Protein AF-0000000075414511 (afdb_homodimer)

Solvent-accessible surface area (backbone atoms only — not comparable to full-atom values): 31844 Å² total; per-residue (Å²): 117,66,58,62,37,38,50,49,45,24,53,30,36,40,48,49,67,70,67,46,70,86,49,42,26,38,37,35,24,16,47,98,86,51,70,45,77,40,72,38,43,58,72,59,39,41,50,62,25,58,49,46,31,55,44,69,70,39,86,74,52,38,75,53,97,87,21,36,46,45,79,40,62,84,44,48,48,74,49,44,51,46,50,53,48,20,65,52,31,28,48,85,70,62,78,90,45,52,53,67,49,41,53,51,41,45,52,49,36,58,73,37,55,38,65,80,55,43,58,56,48,39,48,43,43,60,68,75,27,35,70,52,44,41,75,44,37,78,77,45,46,65,67,48,66,69,37,78,86,40,49,69,50,47,50,52,50,40,52,43,35,26,63,38,35,61,78,50,28,88,39,57,81,61,53,54,45,62,54,42,33,53,34,36,73,69,67,52,60,52,74,33,64,56,27,44,52,45,51,51,53,30,39,52,66,73,36,79,87,56,64,93,53,71,87,71,57,48,73,66,52,49,52,50,48,49,60,58,40,47,59,38,44,69,52,72,80,56,63,69,75,79,57,50,77,65,58,51,48,50,66,62,72,48,78,75,71,60,64,61,54,58,54,54,62,60,52,60,70,47,70,75,65,80,80,79,90,73,84,80,80,80,127,116,67,60,61,37,39,50,49,44,23,53,29,35,39,48,49,67,71,67,46,69,85,47,43,28,38,37,37,23,16,47,98,86,51,70,44,79,40,72,37,43,58,72,58,40,41,50,61,25,57,51,46,32,54,44,67,70,38,88,76,52,40,72,53,97,87,20,36,46,45,79,40,61,83,46,47,48,72,50,46,51,46,50,52,48,20,66,52,31,28,49,85,70,62,78,92,45,54,55,68,49,42,52,51,40,45,52,51,36,56,74,36,56,38,64,79,55,44,58,56,48,40,49,43,43,61,69,76,26,36,69,51,45,41,74,44,37,78,79,46,46,65,67,49,66,71,36,79,87,39,47,70,49,47,50,51,51,40,52,42,34,27,63,38,36,61,78,52,29,88,39,59,82,61,53,52,46,62,53,40,32,53,36,36,74,68,66,52,58,55,74,33,67,56,27,43,51,46,50,52,52,29,38,52,65,72,37,79,85,54,65,93,54,71,87,71,56,50,74,66,52,48,51,50,47,48,60,59,39,47,60,38,45,68,52,72,81,56,63,70,72,79,59,51,77,65,57,51,47,53,68,61,70,51,80,78,70,61,64,61,54,59,56,56,63,62,54,59,70,48,72,75,64,80,78,74,88,70,85,81,68,95,118

InterPro domains:
  IPR000210 BTB/POZ domain [PF00651] (13-128)
  IPR000210 BTB/POZ domain [PS50097] (23-96)
  IPR000210 BTB/POZ domain [SM00225] (23-129)
  IPR011333 SKP1/BTB/POZ domain superfamily [G3DSA:3.30.710.10] (3-128)
  IPR011333 SKP1/BTB/POZ domain superfamily [SSF54695] (7-126)
  IPR051481 BTB/POZ domain-containing protein and Galectin-3-binding [PTHR24410] (7-124)

Structure (mmCIF, N/CA/C/O backbone):
data_AF-0000000075414511-model_v1
#
loop_
_entity.id
_entity.type
_entity.pdbx_description
1 polymer 'BTB/POZ protein'
#
loop_
_atom_site.group_PDB
_atom_site.id
_atom_site.type_symbol
_atom_site.label_atom_id
_atom_site.label_alt_id
_atom_site.label_comp_id
_atom_site.label_asym_id
_atom_site.label_entity_id
_atom_site.label_seq_id
_atom_site.pdbx_PDB_ins_code
_atom_site.Cartn_x
_atom_site.Cartn_y
_atom_site.Cartn_z
_atom_site.occupancy
_atom_site.B_iso_or_equiv
_atom_site.auth_seq_id
_atom_site.auth_comp_id
_atom_site.auth_asym_id
_atom_site.auth_atom_id
_atom_site.pdbx_PDB_model_num
ATOM 1 N N . MET A 1 1 ? -10.102 6.062 3.896 1 56.12 1 MET A N 1
ATOM 2 C CA . MET A 1 1 ? -9.055 7.074 4.008 1 56.12 1 MET A CA 1
ATOM 3 C C . MET A 1 1 ? -7.672 6.43 4.004 1 56.12 1 MET A C 1
ATOM 5 O O . MET A 1 1 ? -6.75 6.93 3.354 1 56.12 1 MET A O 1
ATOM 9 N N . SER A 1 2 ? -7.672 5.238 4.477 1 74 2 SER A N 1
ATOM 10 C CA . SER A 1 2 ? -6.438 4.473 4.609 1 74 2 SER A CA 1
ATOM 11 C C . SER A 1 2 ? -5.957 3.959 3.258 1 74 2 SER A C 1
ATOM 13 O O . SER A 1 2 ? -4.75 3.867 3.016 1 74 2 SER A O 1
ATOM 15 N N . TYR A 1 3 ? -6.875 4.184 2.244 1 84.56 3 TYR A N 1
ATOM 16 C CA . TYR A 1 3 ? -6.512 3.605 0.956 1 84.56 3 TYR A CA 1
ATOM 17 C C . TYR A 1 3 ? -5.656 4.57 0.143 1 84.56 3 TYR A C 1
ATOM 19 O O . TYR A 1 3 ? -4.695 4.16 -0.509 1 84.56 3 TYR A O 1
ATOM 27 N N . HIS A 1 4 ? -5.938 5.82 0.315 1 90.44 4 HIS A N 1
ATOM 28 C CA . HIS A 1 4 ? -5.188 6.82 -0.435 1 90.44 4 HIS A CA 1
ATOM 29 C C . HIS A 1 4 ? -3.736 6.883 0.026 1 90.44 4 HIS A C 1
ATOM 31 O O . HIS A 1 4 ? -2.828 7.062 -0.789 1 90.44 4 HIS A O 1
ATOM 37 N N . LEU A 1 5 ? -3.566 6.691 1.241 1 93.69 5 LEU A N 1
ATOM 38 C CA . LEU A 1 5 ? -2.211 6.723 1.781 1 93.69 5 LEU A CA 1
ATOM 39 C C . LEU A 1 5 ? -1.422 5.492 1.343 1 93.69 5 LEU A C 1
ATOM 41 O O . LEU A 1 5 ? -0.219 5.578 1.088 1 93.69 5 LEU A O 1
ATOM 45 N N . LEU A 1 6 ? -2.094 4.41 1.179 1 94.56 6 LEU A N 1
ATOM 46 C CA . LEU A 1 6 ? -1.44 3.197 0.7 1 94.56 6 LEU A CA 1
ATOM 47 C C . LEU A 1 6 ? -1.069 3.324 -0.774 1 94.56 6 LEU A C 1
ATOM 49 O O . LEU A 1 6 ? -0.022 2.834 -1.2 1 94.56 6 LEU A O 1
ATOM 53 N N . GLN A 1 7 ? -1.963 3.959 -1.483 1 94.88 7 GLN A N 1
ATOM 54 C CA . GLN A 1 7 ? -1.662 4.203 -2.889 1 94.88 7 GLN A CA 1
ATOM 55 C C . GLN A 1 7 ? -0.428 5.086 -3.041 1 94.88 7 GLN A C 1
ATOM 57 O O . GLN A 1 7 ? 0.392 4.871 -3.936 1 94.88 7 GLN A O 1
ATOM 62 N N . LYS A 1 8 ? -0.366 6.051 -2.172 1 95.75 8 LYS A N 1
ATOM 63 C CA . LYS A 1 8 ? 0.803 6.922 -2.191 1 95.75 8 LYS A CA 1
ATOM 64 C C . LYS A 1 8 ? 2.076 6.148 -1.866 1 95.75 8 LYS A C 1
ATOM 66 O O . LYS A 1 8 ? 3.127 6.387 -2.465 1 95.75 8 LYS A O 1
ATOM 71 N N . LEU A 1 9 ? 1.97 5.273 -0.941 1 96.81 9 LEU A N 1
ATOM 72 C CA . LEU A 1 9 ? 3.102 4.414 -0.605 1 96.81 9 LEU A CA 1
ATOM 73 C C . LEU A 1 9 ? 3.566 3.627 -1.825 1 96.81 9 LEU A C 1
ATOM 75 O O . LEU A 1 9 ? 4.758 3.607 -2.139 1 96.81 9 LEU A O 1
ATOM 79 N N . SER A 1 10 ? 2.629 3.021 -2.49 1 97.06 10 SER A N 1
ATOM 80 C CA . SER A 1 10 ? 2.922 2.24 -3.688 1 97.06 10 SER A CA 1
ATOM 81 C C . SER A 1 10 ? 3.584 3.1 -4.762 1 97.06 10 SER A C 1
ATOM 83 O O . SER A 1 10 ? 4.574 2.688 -5.367 1 97.06 10 SER A O 1
ATOM 85 N N . ARG A 1 11 ? 3.096 4.246 -4.926 1 96.69 11 ARG A N 1
ATOM 86 C CA . ARG A 1 11 ? 3.621 5.148 -5.945 1 96.69 11 ARG A CA 1
ATOM 87 C C . ARG A 1 11 ? 5.051 5.57 -5.617 1 96.69 11 ARG A C 1
ATOM 89 O O . ARG A 1 11 ? 5.895 5.66 -6.508 1 96.69 11 ARG A O 1
ATOM 96 N N . ASP A 1 12 ? 5.25 5.828 -4.43 1 97.38 12 ASP A N 1
ATOM 97 C CA . ASP A 1 12 ? 6.59 6.242 -4.016 1 97.38 12 ASP A CA 1
ATOM 98 C C . ASP A 1 12 ? 7.598 5.109 -4.211 1 97.38 12 ASP A C 1
ATOM 100 O O . ASP A 1 12 ? 8.719 5.344 -4.656 1 97.38 12 ASP A O 1
ATOM 104 N N . LEU A 1 13 ? 7.203 3.953 -3.865 1 97.5 13 LEU A N 1
ATOM 105 C CA . LEU A 1 13 ? 8.094 2.812 -4.027 1 97.5 13 LEU A CA 1
ATOM 106 C C . LEU A 1 13 ? 8.32 2.502 -5.504 1 97.5 13 LEU A C 1
ATOM 108 O O . LEU A 1 13 ? 9.383 2.014 -5.887 1 97.5 13 LEU A O 1
ATOM 112 N N . ASN A 1 14 ? 7.305 2.791 -6.289 1 97.56 14 ASN A N 1
ATOM 113 C CA . ASN A 1 14 ? 7.469 2.639 -7.73 1 97.56 14 ASN A CA 1
ATOM 114 C C . ASN A 1 14 ? 8.602 3.518 -8.266 1 97.56 14 ASN A C 1
ATOM 116 O O . ASN A 1 14 ? 9.281 3.145 -9.219 1 97.56 14 ASN A O 1
ATOM 120 N N . LYS A 1 15 ? 8.789 4.613 -7.613 1 96.56 15 LYS A N 1
ATOM 121 C CA . LYS A 1 15 ? 9.883 5.488 -8.016 1 96.56 15 LYS A CA 1
ATOM 122 C C . LYS A 1 15 ? 11.234 4.816 -7.797 1 96.56 15 LYS A C 1
ATOM 124 O O . LYS A 1 15 ? 12.156 4.973 -8.609 1 96.56 15 LYS A O 1
ATOM 129 N N . ILE A 1 16 ? 11.289 4.09 -6.738 1 97.38 16 ILE A N 1
ATOM 130 C CA . ILE A 1 16 ? 12.516 3.346 -6.465 1 97.38 16 ILE A CA 1
ATOM 131 C C . ILE A 1 16 ? 12.75 2.314 -7.566 1 97.38 16 ILE A C 1
ATOM 133 O O . ILE A 1 16 ? 13.859 2.205 -8.094 1 97.38 16 ILE A O 1
ATOM 137 N N . PHE A 1 17 ? 11.711 1.67 -7.926 1 97.44 17 PHE A N 1
ATOM 138 C CA . PHE A 1 17 ? 11.773 0.636 -8.953 1 97.44 17 PHE A CA 1
ATOM 139 C C . PHE A 1 17 ? 12.203 1.225 -10.289 1 97.44 17 PHE A C 1
ATOM 141 O O . PHE A 1 17 ? 13.031 0.64 -10.992 1 97.44 17 PHE A O 1
ATOM 148 N N . GLU A 1 18 ? 11.75 2.359 -10.578 1 96.69 18 GLU A N 1
ATOM 149 C CA . GLU A 1 18 ? 11.984 2.971 -11.883 1 96.69 18 GLU A CA 1
ATOM 150 C C . GLU A 1 18 ? 13.383 3.586 -11.953 1 96.69 18 GLU A C 1
ATOM 152 O O . GLU A 1 18 ? 14.062 3.475 -12.977 1 96.69 18 GLU A O 1
ATOM 157 N N . THR A 1 19 ? 13.789 4.195 -10.906 1 94.75 19 THR A N 1
ATOM 158 C CA . THR A 1 19 ? 15.055 4.918 -10.93 1 94.75 19 THR A CA 1
ATOM 159 C C . THR A 1 19 ? 16.234 3.963 -10.734 1 94.75 19 THR A C 1
ATOM 161 O O . THR A 1 19 ? 17.312 4.18 -11.281 1 94.75 19 THR A O 1
ATOM 164 N N . LYS A 1 20 ? 16.047 2.906 -9.922 1 95.19 20 LYS A N 1
ATOM 165 C CA . LYS A 1 20 ? 17.047 1.886 -9.617 1 95.19 20 LYS A CA 1
ATOM 166 C C . LYS A 1 20 ? 18.25 2.494 -8.922 1 95.19 20 LYS A C 1
ATOM 168 O O . LYS A 1 20 ? 19.359 1.956 -9.008 1 95.19 20 LYS A O 1
ATOM 173 N N . ALA A 1 21 ? 17.984 3.668 -8.336 1 93.88 21 ALA A N 1
ATOM 174 C CA . ALA A 1 21 ? 19.094 4.312 -7.621 1 93.88 21 ALA A CA 1
ATOM 175 C C . ALA A 1 21 ? 19.438 3.543 -6.355 1 93.88 21 ALA A C 1
ATOM 177 O O . ALA A 1 21 ? 18.562 2.992 -5.688 1 93.88 21 ALA A O 1
ATOM 178 N N . TYR A 1 22 ? 20.734 3.426 -6.094 1 93.31 22 TYR A N 1
ATOM 179 C CA . TYR A 1 22 ? 21.266 2.855 -4.859 1 93.31 22 TYR A CA 1
ATOM 180 C C . TYR A 1 22 ? 20.953 1.365 -4.773 1 93.31 22 TYR A C 1
ATOM 182 O O . TYR A 1 22 ? 20.75 0.83 -3.682 1 93.31 22 TYR A O 1
ATOM 190 N N . TYR A 1 23 ? 20.828 0.729 -5.953 1 96.12 23 TYR A N 1
ATOM 191 C CA . TYR A 1 23 ? 20.641 -0.717 -5.941 1 96.12 23 TYR A CA 1
ATOM 192 C C . TYR A 1 23 ? 21.859 -1.43 -5.391 1 96.12 23 TYR A C 1
ATOM 194 O O . TYR A 1 23 ? 22.984 -0.931 -5.516 1 96.12 23 TYR A O 1
ATOM 202 N N . ASP A 1 24 ? 21.625 -2.59 -4.75 1 95.44 24 ASP A N 1
ATOM 203 C CA . ASP A 1 24 ? 22.719 -3.359 -4.188 1 95.44 24 ASP A CA 1
ATOM 204 C C . ASP A 1 24 ? 22.641 -4.828 -4.598 1 95.44 24 ASP A C 1
ATOM 206 O O . ASP A 1 24 ? 23.438 -5.652 -4.148 1 95.44 24 ASP A O 1
ATOM 210 N N . VAL A 1 25 ? 21.672 -5.16 -5.465 1 96.12 25 VAL A N 1
ATOM 211 C CA . VAL A 1 25 ? 21.484 -6.531 -5.934 1 96.12 25 VAL A CA 1
ATOM 212 C C . VAL A 1 25 ? 21.297 -6.535 -7.449 1 96.12 25 VAL A C 1
ATOM 214 O O . VAL A 1 25 ? 20.594 -5.691 -7.996 1 96.12 25 VAL A O 1
ATOM 217 N N . ILE A 1 26 ? 21.953 -7.43 -8.094 1 96 26 ILE A N 1
ATOM 218 C CA . ILE A 1 26 ? 21.75 -7.707 -9.508 1 96 26 ILE A CA 1
ATOM 219 C C . ILE A 1 26 ? 21.172 -9.109 -9.68 1 96 26 ILE A C 1
ATOM 221 O O . ILE A 1 26 ? 21.766 -10.086 -9.219 1 96 26 ILE A O 1
ATOM 225 N N . ILE A 1 27 ? 20.016 -9.148 -10.312 1 95.5 27 ILE A N 1
ATOM 226 C CA . ILE A 1 27 ? 19.359 -10.438 -10.531 1 95.5 27 ILE A CA 1
ATOM 227 C C . ILE A 1 27 ? 19.406 -10.797 -12.016 1 95.5 27 ILE A C 1
ATOM 229 O O . ILE A 1 27 ? 18.828 -10.094 -12.844 1 95.5 27 ILE A O 1
ATOM 233 N N . ARG A 1 28 ? 20.062 -11.867 -12.273 1 94.88 28 ARG A N 1
ATOM 234 C CA . ARG A 1 28 ? 20.156 -12.367 -13.641 1 94.88 28 ARG A CA 1
ATOM 235 C C . ARG A 1 28 ? 19.109 -13.461 -13.883 1 94.88 28 ARG A C 1
ATOM 237 O O . ARG A 1 28 ? 19.156 -14.508 -13.242 1 94.88 28 ARG A O 1
ATOM 244 N N . VAL A 1 29 ? 18.188 -13.102 -14.758 1 95.25 29 VAL A N 1
ATOM 245 C CA . VAL A 1 29 ? 17.094 -14.031 -15.016 1 95.25 29 VAL A CA 1
ATOM 246 C C . VAL A 1 29 ? 17.125 -14.484 -16.469 1 95.25 29 VAL A C 1
ATOM 248 O O . VAL A 1 29 ? 17.5 -13.711 -17.359 1 95.25 29 VAL A O 1
ATOM 251 N N . GLY A 1 30 ? 16.641 -15.688 -16.734 1 91.62 30 GLY A N 1
ATOM 252 C CA . GLY A 1 30 ? 16.562 -16.219 -18.078 1 91.62 30 GLY A CA 1
ATOM 253 C C . GLY A 1 30 ? 17.375 -17.484 -18.266 1 91.62 30 GLY A C 1
ATOM 254 O O . GLY A 1 30 ? 18.047 -17.938 -17.359 1 91.62 30 GLY A O 1
ATOM 255 N N . ASP A 1 31 ? 17.172 -18.031 -19.453 1 85.12 31 ASP A N 1
ATOM 256 C CA . ASP A 1 31 ? 17.906 -19.234 -19.812 1 85.12 31 ASP A CA 1
ATOM 257 C C . ASP A 1 31 ? 19.047 -18.922 -20.781 1 85.12 31 ASP A C 1
ATOM 259 O O . ASP A 1 31 ? 19.484 -17.766 -20.875 1 85.12 31 ASP A O 1
ATOM 263 N N . ASN A 1 32 ? 19.594 -19.938 -21.344 1 80.56 32 ASN A N 1
ATOM 264 C CA . ASN A 1 32 ? 20.75 -19.797 -22.219 1 80.56 32 ASN A CA 1
ATOM 265 C C . ASN A 1 32 ? 20.438 -18.984 -23.453 1 80.56 32 ASN A C 1
ATOM 267 O O . ASN A 1 32 ? 21.328 -18.406 -24.078 1 80.56 32 ASN A O 1
ATOM 271 N N . THR A 1 33 ? 19.188 -18.781 -23.734 1 84.69 33 THR A N 1
ATOM 272 C CA . THR A 1 33 ? 18.812 -18.094 -24.969 1 84.69 33 THR A CA 1
ATOM 273 C C . THR A 1 33 ? 18.562 -16.609 -24.703 1 84.69 33 THR A C 1
ATOM 275 O O . THR A 1 33 ? 18.859 -15.758 -25.547 1 84.69 33 THR A O 1
ATOM 278 N N . GLU A 1 34 ? 17.984 -16.297 -23.594 1 89.31 34 GLU A N 1
ATOM 279 C CA . GLU A 1 34 ? 17.672 -14.906 -23.266 1 89.31 34 GLU A CA 1
ATOM 280 C C . GLU A 1 34 ? 17.891 -14.609 -21.797 1 89.31 34 GLU A C 1
ATOM 282 O O . GLU A 1 34 ? 17.266 -15.219 -20.922 1 89.31 34 GLU A O 1
ATOM 287 N N . THR A 1 35 ? 18.906 -13.82 -21.578 1 92.06 35 THR A N 1
ATOM 288 C CA . THR A 1 35 ? 19.219 -13.445 -20.203 1 92.06 35 THR A CA 1
ATOM 289 C C . THR A 1 35 ? 19.156 -11.93 -20.016 1 92.06 35 THR A C 1
ATOM 291 O O . THR A 1 35 ? 19.594 -11.18 -20.891 1 92.06 35 THR A O 1
ATOM 294 N N . LYS A 1 36 ? 18.484 -11.5 -18.969 1 96.06 36 LYS A N 1
ATOM 295 C CA . LYS A 1 36 ? 18.406 -10.086 -18.625 1 96.06 36 LYS A CA 1
ATOM 296 C C . LYS A 1 36 ? 18.797 -9.859 -17.172 1 96.06 36 LYS A C 1
ATOM 298 O O . LYS A 1 36 ? 18.562 -10.703 -16.312 1 96.06 36 LYS A O 1
ATOM 303 N N . GLU A 1 37 ? 19.422 -8.766 -16.984 1 95.88 37 GLU A N 1
ATOM 304 C CA . GLU A 1 37 ? 19.797 -8.383 -15.625 1 95.88 37 GLU A CA 1
ATOM 305 C C . GLU A 1 37 ? 18.859 -7.32 -15.062 1 95.88 37 GLU A C 1
ATOM 307 O O . GLU A 1 37 ? 18.484 -6.383 -15.773 1 95.88 37 GLU A O 1
ATOM 312 N N . PHE A 1 38 ? 18.469 -7.52 -13.828 1 97.38 38 PHE A N 1
ATOM 313 C CA . PHE A 1 38 ? 17.609 -6.57 -13.117 1 97.38 38 PHE A CA 1
ATOM 314 C C . PHE A 1 38 ? 18.328 -6.035 -11.875 1 97.38 38 PHE A C 1
ATOM 316 O O . PHE A 1 38 ? 18.938 -6.797 -11.125 1 97.38 38 PHE A O 1
ATOM 323 N N . GLN A 1 39 ? 18.266 -4.727 -11.742 1 97.5 39 GLN A N 1
ATOM 324 C CA . GLN A 1 39 ? 18.797 -4.094 -10.531 1 97.5 39 GLN A CA 1
ATOM 325 C C . GLN A 1 39 ? 17.703 -3.984 -9.461 1 97.5 39 GLN A C 1
ATOM 327 O O . GLN A 1 39 ? 16.578 -3.568 -9.75 1 97.5 39 GLN A O 1
ATOM 332 N N . ALA A 1 40 ? 18.031 -4.402 -8.281 1 97.69 40 ALA A N 1
ATOM 333 C CA . ALA A 1 40 ? 17.047 -4.402 -7.195 1 97.69 40 ALA A CA 1
ATOM 334 C C . ALA A 1 40 ? 17.703 -4.031 -5.867 1 97.69 40 ALA A C 1
ATOM 336 O O . ALA A 1 40 ? 18.891 -3.699 -5.82 1 97.69 40 ALA A O 1
ATOM 337 N N . HIS A 1 41 ? 17 -3.936 -4.836 1 97.69 41 HIS A N 1
ATOM 338 C CA . HIS A 1 41 ? 17.438 -3.537 -3.502 1 97.69 41 HIS A CA 1
ATOM 339 C C . HIS A 1 41 ? 17.219 -4.656 -2.492 1 97.69 41 HIS A C 1
ATOM 341 O O . HIS A 1 41 ? 16.094 -5.137 -2.324 1 97.69 41 HIS A O 1
ATOM 347 N N . SER A 1 42 ? 18.25 -5.012 -1.828 1 96.12 42 SER A N 1
ATOM 348 C CA . SER A 1 42 ? 18.203 -6.141 -0.908 1 96.12 42 SER A CA 1
ATOM 349 C C . SER A 1 42 ? 17.172 -5.902 0.198 1 96.12 42 SER A C 1
ATOM 351 O O . SER A 1 42 ? 16.5 -6.836 0.634 1 96.12 42 SER A O 1
ATOM 353 N N . LEU A 1 43 ? 17.031 -4.676 0.636 1 96.5 43 LEU A N 1
ATOM 354 C CA . LEU A 1 43 ? 16.094 -4.328 1.71 1 96.5 43 LEU A CA 1
ATOM 355 C C . LEU A 1 43 ? 14.672 -4.703 1.339 1 96.5 43 LEU A C 1
ATOM 357 O O . LEU A 1 43 ? 13.969 -5.348 2.123 1 96.5 43 LEU A O 1
ATOM 361 N N . ILE A 1 44 ? 14.273 -4.344 0.147 1 97.44 44 ILE A N 1
ATOM 362 C CA . ILE A 1 44 ? 12.914 -4.586 -0.331 1 97.44 44 ILE A CA 1
ATOM 363 C C . ILE A 1 44 ? 12.727 -6.074 -0.611 1 97.44 44 ILE A C 1
ATOM 365 O O . ILE A 1 44 ? 11.711 -6.66 -0.226 1 97.44 44 ILE A O 1
ATOM 369 N N . LEU A 1 45 ? 13.703 -6.676 -1.206 1 97.06 45 LEU A N 1
ATOM 370 C CA . LEU A 1 45 ? 13.609 -8.094 -1.56 1 97.06 45 LEU A CA 1
ATOM 371 C C . LEU A 1 45 ? 13.477 -8.953 -0.312 1 97.06 45 LEU A C 1
ATOM 373 O O . LEU A 1 45 ? 12.633 -9.852 -0.263 1 97.06 45 LEU A O 1
ATOM 377 N N . ARG A 1 46 ? 14.266 -8.68 0.708 1 95.75 46 ARG A N 1
ATOM 378 C CA . ARG A 1 46 ? 14.242 -9.453 1.946 1 95.75 46 ARG A CA 1
ATOM 379 C C . ARG A 1 46 ? 12.891 -9.336 2.639 1 95.75 46 ARG A C 1
ATOM 381 O O . ARG A 1 46 ? 12.414 -10.297 3.244 1 95.75 46 ARG A O 1
ATOM 388 N N . ALA A 1 47 ? 12.328 -8.203 2.521 1 96.31 47 ALA A N 1
ATOM 389 C CA . ALA A 1 47 ? 11.094 -7.93 3.258 1 96.31 47 ALA A CA 1
ATOM 390 C C . ALA A 1 47 ? 9.883 -8.523 2.539 1 96.31 47 ALA A C 1
ATOM 392 O O . ALA A 1 47 ? 8.922 -8.945 3.182 1 96.31 47 ALA A O 1
ATOM 393 N N . ARG A 1 48 ? 9.93 -8.586 1.221 1 97 48 ARG A N 1
ATOM 394 C CA . ARG A 1 48 ? 8.727 -8.852 0.444 1 97 48 ARG A CA 1
ATOM 395 C C . ARG A 1 48 ? 8.703 -10.297 -0.063 1 97 48 ARG A C 1
ATOM 397 O O . ARG A 1 48 ? 7.641 -10.852 -0.334 1 97 48 ARG A O 1
ATOM 404 N N . VAL A 1 49 ? 9.898 -10.891 -0.193 1 97 49 VAL A N 1
ATOM 405 C CA . VAL A 1 49 ? 9.977 -12.172 -0.888 1 97 49 VAL A CA 1
ATOM 406 C C . VAL A 1 49 ? 10.695 -13.195 -0.007 1 97 49 VAL A C 1
ATOM 408 O O . VAL A 1 49 ? 11.914 -13.141 0.148 1 97 49 VAL A O 1
ATOM 411 N N . PRO A 1 50 ? 10.016 -14.148 0.435 1 95.62 50 PRO A N 1
ATOM 412 C CA . PRO A 1 50 ? 10.633 -15.164 1.295 1 95.62 50 PRO A CA 1
ATOM 413 C C . PRO A 1 50 ? 11.836 -15.836 0.645 1 95.62 50 PRO A C 1
ATOM 415 O O . PRO A 1 50 ? 12.867 -16.031 1.297 1 95.62 50 PRO A O 1
ATOM 418 N N . TYR A 1 51 ? 11.742 -16.188 -0.577 1 93.81 51 TYR A N 1
ATOM 419 C CA . TYR A 1 51 ? 12.852 -16.797 -1.305 1 93.81 51 TYR A CA 1
ATOM 420 C C . TYR A 1 51 ? 14.102 -15.93 -1.233 1 93.81 51 TYR A C 1
ATOM 422 O O . TYR A 1 51 ? 15.18 -16.406 -0.894 1 93.81 51 TYR A O 1
ATOM 430 N N . PHE A 1 52 ? 13.961 -14.664 -1.471 1 94.56 52 PHE A N 1
ATOM 431 C CA . PHE A 1 52 ? 15.109 -13.758 -1.48 1 94.56 52 PHE A CA 1
ATOM 432 C C . PHE A 1 52 ? 15.602 -13.5 -0.063 1 94.56 52 PHE A C 1
ATOM 434 O O . PHE A 1 52 ? 16.797 -13.312 0.156 1 94.56 52 PHE A O 1
ATOM 441 N N . HIS A 1 53 ? 14.695 -13.477 0.876 1 94.19 53 HIS A N 1
ATOM 442 C CA . HIS A 1 53 ? 15.094 -13.352 2.273 1 94.19 53 HIS A CA 1
ATOM 443 C C . HIS A 1 53 ? 16.062 -14.461 2.666 1 94.19 53 HIS A C 1
ATOM 445 O O . HIS A 1 53 ? 17.125 -14.188 3.23 1 94.19 53 HIS A O 1
ATOM 451 N N . GLN A 1 54 ? 15.734 -15.672 2.312 1 92.75 54 GLN A N 1
ATOM 452 C CA . GLN A 1 54 ? 16.578 -16.828 2.635 1 92.75 54 GLN A CA 1
ATOM 453 C C . GLN A 1 54 ? 17.859 -16.812 1.818 1 92.75 54 GLN A C 1
ATOM 455 O O . GLN A 1 54 ? 18.938 -17.062 2.355 1 92.75 54 GLN A O 1
ATOM 460 N N . TYR A 1 55 ? 17.703 -16.453 0.587 1 91.56 55 TYR A N 1
ATOM 461 C CA . TYR A 1 55 ? 18.844 -16.453 -0.323 1 91.56 55 TYR A CA 1
ATOM 462 C C . TYR A 1 55 ? 19.906 -15.453 0.124 1 91.56 55 TYR A C 1
ATOM 464 O O . TYR A 1 55 ? 21.094 -15.766 0.152 1 91.56 55 TYR A O 1
ATOM 472 N N . LEU A 1 56 ? 19.469 -14.297 0.51 1 92.31 56 LEU A N 1
ATOM 473 C CA . LEU A 1 56 ? 20.391 -13.195 0.829 1 92.31 56 LEU A CA 1
ATOM 474 C C . LEU A 1 56 ? 21.016 -13.398 2.201 1 92.31 56 LEU A C 1
ATOM 476 O O . LEU A 1 56 ? 22.016 -12.758 2.527 1 92.31 56 LEU A O 1
ATOM 480 N N . GLN A 1 57 ? 20.422 -14.227 2.947 1 88.06 57 GLN A N 1
ATOM 481 C CA . GLN A 1 57 ? 21 -14.57 4.242 1 88.06 57 GLN A CA 1
ATOM 482 C C . GLN A 1 57 ? 22.016 -15.703 4.109 1 88.06 57 GLN A C 1
ATOM 484 O O . GLN A 1 57 ? 22.859 -15.906 4.996 1 88.06 57 GLN A O 1
ATOM 489 N N . SER A 1 58 ? 21.922 -16.375 3.033 1 86.12 58 SER A N 1
ATOM 490 C CA . SER A 1 58 ? 22.766 -17.547 2.84 1 86.12 58 SER A CA 1
ATOM 491 C C . SER A 1 58 ? 24.109 -17.172 2.229 1 86.12 58 SER A C 1
ATOM 493 O O . SER A 1 58 ? 24.312 -16.031 1.809 1 86.12 58 SER A O 1
ATOM 495 N N . ASP A 1 59 ? 25.094 -18.031 2.344 1 78.81 59 ASP A N 1
ATOM 496 C CA . ASP A 1 59 ? 26.422 -17.844 1.779 1 78.81 59 ASP A CA 1
ATOM 497 C C . ASP A 1 59 ? 26.406 -18.016 0.262 1 78.81 59 ASP A C 1
ATOM 499 O O . ASP A 1 59 ? 27.438 -17.859 -0.396 1 78.81 59 ASP A O 1
ATOM 503 N N . GLN A 1 60 ? 25.312 -18.219 -0.216 1 77.06 60 GLN A N 1
ATOM 504 C CA . GLN A 1 60 ? 25.203 -18.484 -1.646 1 77.06 60 GLN A CA 1
ATOM 505 C C . GLN A 1 60 ? 25.281 -17.188 -2.451 1 77.06 60 GLN A C 1
ATOM 507 O O . GLN A 1 60 ? 25.562 -17.219 -3.652 1 77.06 60 GLN A O 1
ATOM 512 N N . ALA A 1 61 ? 25.016 -16.125 -1.711 1 73.62 61 ALA A N 1
ATOM 513 C CA . ALA A 1 61 ? 24.984 -14.867 -2.453 1 73.62 61 ALA A CA 1
ATOM 514 C C . ALA A 1 61 ? 26.391 -14.438 -2.863 1 73.62 61 ALA A C 1
ATOM 516 O O . ALA A 1 61 ? 27.281 -14.289 -2.018 1 73.62 61 ALA A O 1
ATOM 517 N N . LYS A 1 62 ? 26.562 -14.461 -4.168 1 77.12 62 LYS A N 1
ATOM 518 C CA . LYS A 1 62 ? 27.844 -14.031 -4.699 1 77.12 62 LYS A CA 1
ATOM 519 C C . LYS A 1 62 ? 27.938 -12.508 -4.742 1 77.12 62 LYS A C 1
ATOM 521 O O . LYS A 1 62 ? 26.938 -11.828 -4.961 1 77.12 62 LYS A O 1
ATOM 526 N N . GLN A 1 63 ? 29.125 -12.055 -4.402 1 82.56 63 GLN A N 1
ATOM 527 C CA . GLN A 1 63 ? 29.344 -10.617 -4.457 1 82.56 63 GLN A CA 1
ATOM 528 C C . GLN A 1 63 ? 30.266 -10.25 -5.617 1 82.56 63 GLN A C 1
ATOM 530 O O . GLN A 1 63 ? 31.266 -10.93 -5.859 1 82.56 63 GLN A O 1
ATOM 535 N N . GLU A 1 64 ? 29.688 -9.477 -6.512 1 81.62 64 GLU A N 1
ATOM 536 C CA . GLU A 1 64 ? 30.484 -8.898 -7.594 1 81.62 64 GLU A CA 1
ATOM 537 C C . GLU A 1 64 ? 30.516 -7.379 -7.496 1 81.62 64 GLU A C 1
ATOM 539 O O . GLU A 1 64 ? 29.484 -6.719 -7.547 1 81.62 64 GLU A O 1
ATOM 544 N N . TYR A 1 65 ? 31.688 -6.734 -7.523 1 80.31 65 TYR A N 1
ATOM 545 C CA . TYR A 1 65 ? 31.859 -5.285 -7.492 1 80.31 65 TYR A CA 1
ATOM 546 C C . TYR A 1 65 ? 30.969 -4.652 -6.434 1 80.31 65 TYR A C 1
ATOM 548 O O . TYR A 1 65 ? 30.219 -3.705 -6.723 1 80.31 65 TYR A O 1
ATOM 556 N N . ASP A 1 66 ? 30.797 -5.191 -5.348 1 85.5 66 ASP A N 1
ATOM 557 C CA . ASP A 1 66 ? 30.109 -4.68 -4.164 1 85.5 66 ASP A CA 1
ATOM 558 C C . ASP A 1 66 ? 28.594 -4.84 -4.301 1 85.5 66 ASP A C 1
ATOM 560 O O . ASP A 1 66 ? 27.828 -4.105 -3.67 1 85.5 66 ASP A O 1
ATOM 564 N N . LYS A 1 67 ? 28.25 -5.656 -5.324 1 91.81 67 LYS A N 1
ATOM 565 C CA . LYS A 1 67 ? 26.844 -5.977 -5.5 1 91.81 67 LYS A CA 1
ATOM 566 C C . LYS A 1 67 ? 26.578 -7.469 -5.305 1 91.81 67 LYS A C 1
ATOM 568 O O . LYS A 1 67 ? 27.438 -8.297 -5.613 1 91.81 67 LYS A O 1
ATOM 573 N N . ILE A 1 68 ? 25.469 -7.773 -4.809 1 91.56 68 ILE A N 1
ATOM 574 C CA . ILE A 1 68 ? 25.047 -9.164 -4.695 1 91.56 68 ILE A CA 1
ATOM 575 C C . ILE A 1 68 ? 24.422 -9.625 -6.012 1 91.56 68 ILE A C 1
ATOM 577 O O . ILE A 1 68 ? 23.547 -8.945 -6.562 1 91.56 68 ILE A O 1
ATOM 581 N N . VAL A 1 69 ? 24.906 -10.758 -6.496 1 92.06 69 VAL A N 1
ATOM 582 C CA . VAL A 1 69 ? 24.406 -11.258 -7.77 1 92.06 69 VAL A CA 1
ATOM 583 C C . VAL A 1 69 ? 23.594 -12.539 -7.543 1 92.06 69 VAL A C 1
ATOM 585 O O . VAL A 1 69 ? 24.094 -13.484 -6.922 1 92.06 69 VAL A O 1
ATOM 588 N N . ILE A 1 70 ? 22.375 -12.531 -7.988 1 91.06 70 ILE A N 1
ATOM 589 C CA . ILE A 1 70 ? 21.484 -13.688 -7.918 1 91.06 70 ILE A CA 1
ATOM 590 C C . ILE A 1 70 ? 21.141 -14.156 -9.328 1 91.06 70 ILE A C 1
ATOM 592 O O . ILE A 1 70 ? 20.781 -13.344 -10.188 1 91.06 70 ILE A O 1
ATOM 596 N N . THR A 1 71 ? 21.234 -15.445 -9.539 1 90.62 71 THR A N 1
ATOM 597 C CA . THR A 1 71 ? 20.922 -15.992 -10.852 1 90.62 71 THR A CA 1
ATOM 598 C C . THR A 1 71 ? 19.719 -16.938 -10.766 1 90.62 71 THR A C 1
ATOM 600 O O . THR A 1 71 ? 19.656 -17.781 -9.867 1 90.62 71 THR A O 1
ATOM 603 N N . ASN A 1 72 ? 18.781 -16.672 -11.547 1 90.38 72 ASN A N 1
ATOM 604 C CA . ASN A 1 72 ? 17.609 -17.547 -11.68 1 90.38 72 ASN A CA 1
ATOM 605 C C . ASN A 1 72 ? 17.375 -17.938 -13.133 1 90.38 72 ASN A C 1
ATOM 607 O O . ASN A 1 72 ? 17.062 -17.078 -13.969 1 90.38 72 ASN A O 1
ATOM 611 N N . HIS A 1 73 ? 17.344 -19.234 -13.438 1 88.62 73 HIS A N 1
ATOM 612 C CA . HIS A 1 73 ? 17.281 -19.719 -14.812 1 88.62 73 HIS A CA 1
ATOM 613 C C . HIS A 1 73 ? 15.883 -20.234 -15.148 1 88.62 73 HIS A C 1
ATOM 615 O O . HIS A 1 73 ? 15.625 -20.641 -16.281 1 88.62 73 HIS A O 1
ATOM 621 N N . THR A 1 74 ? 15.031 -20.172 -14.234 1 90.44 74 THR A N 1
ATOM 622 C CA . THR A 1 74 ? 13.742 -20.828 -14.422 1 90.44 74 THR A CA 1
ATOM 623 C C . THR A 1 74 ? 12.68 -19.812 -14.828 1 90.44 74 THR A C 1
ATOM 625 O O . THR A 1 74 ? 11.727 -20.156 -15.531 1 90.44 74 THR A O 1
ATOM 628 N N . ILE A 1 75 ? 12.898 -18.609 -14.484 1 94.38 75 ILE A N 1
ATOM 629 C CA . ILE A 1 75 ? 11.898 -17.578 -14.75 1 94.38 75 ILE A CA 1
ATOM 630 C C . ILE A 1 75 ? 12.336 -16.719 -15.945 1 94.38 75 ILE A C 1
ATOM 632 O O . ILE A 1 75 ? 13.484 -16.297 -16.016 1 94.38 75 ILE A O 1
ATOM 636 N N . SER A 1 76 ? 11.453 -16.516 -16.875 1 93.25 76 SER A N 1
ATOM 637 C CA . SER A 1 76 ? 11.75 -15.664 -18.016 1 93.25 76 SER A CA 1
ATOM 638 C C . SER A 1 76 ? 11.852 -14.203 -17.609 1 93.25 76 SER A C 1
ATOM 640 O O . SER A 1 76 ? 11.227 -13.789 -16.625 1 93.25 76 SER A O 1
ATOM 642 N N . PRO A 1 77 ? 12.594 -13.422 -18.375 1 94.88 77 PRO A N 1
ATOM 643 C CA . PRO A 1 77 ? 12.742 -12.008 -18.062 1 94.88 77 PRO A CA 1
ATOM 644 C C . PRO A 1 77 ? 11.414 -11.25 -18.062 1 94.88 77 PRO A C 1
ATOM 646 O O . PRO A 1 77 ? 11.188 -10.398 -17.203 1 94.88 77 PRO A O 1
ATOM 649 N N . ALA A 1 78 ? 10.586 -11.57 -18.953 1 93.69 78 ALA A N 1
ATOM 650 C CA . ALA A 1 78 ? 9.305 -10.875 -19.062 1 93.69 78 ALA A CA 1
ATOM 651 C C . ALA A 1 78 ? 8.445 -11.109 -17.812 1 93.69 78 ALA A C 1
ATOM 653 O O . ALA A 1 78 ? 7.859 -10.172 -17.281 1 93.69 78 ALA A O 1
ATOM 654 N N . ILE A 1 79 ? 8.422 -12.281 -17.344 1 95.44 79 ILE A N 1
ATOM 655 C CA . ILE A 1 79 ? 7.629 -12.648 -16.172 1 95.44 79 ILE A CA 1
ATOM 656 C C . ILE A 1 79 ? 8.258 -12.039 -14.922 1 95.44 79 ILE A C 1
ATOM 658 O O . ILE A 1 79 ? 7.551 -11.516 -14.062 1 95.44 79 ILE A O 1
ATOM 662 N N . PHE A 1 80 ? 9.531 -12.109 -14.914 1 96.69 80 PHE A N 1
ATOM 663 C CA . PHE A 1 80 ? 10.211 -11.602 -13.734 1 96.69 80 PHE A CA 1
ATOM 664 C C . PHE A 1 80 ? 10.008 -10.094 -13.586 1 96.69 80 PHE A C 1
ATOM 666 O O . PHE A 1 80 ? 9.891 -9.586 -12.477 1 96.69 80 PHE A O 1
ATOM 673 N N . GLU A 1 81 ? 10.008 -9.445 -14.672 1 96.06 81 GLU A N 1
ATOM 674 C CA . GLU A 1 81 ? 9.773 -8.008 -14.633 1 96.06 81 GLU A CA 1
ATOM 675 C C . GLU A 1 81 ? 8.43 -7.68 -13.984 1 96.06 81 GLU A C 1
ATOM 677 O O . GLU A 1 81 ? 8.336 -6.754 -13.18 1 96.06 81 GLU A O 1
ATOM 682 N N . ILE A 1 82 ? 7.379 -8.406 -14.273 1 97 82 ILE A N 1
ATOM 683 C CA . ILE A 1 82 ? 6.062 -8.234 -13.68 1 97 82 ILE A CA 1
ATOM 684 C C . ILE A 1 82 ? 6.137 -8.508 -12.18 1 97 82 ILE A C 1
ATOM 686 O O . ILE A 1 82 ? 5.602 -7.742 -11.375 1 97 82 ILE A O 1
ATOM 690 N N . ILE A 1 83 ? 6.848 -9.5 -11.844 1 97.5 83 ILE A N 1
ATOM 691 C CA . ILE A 1 83 ? 6.977 -9.906 -10.445 1 97.5 83 ILE A CA 1
ATOM 692 C C . ILE A 1 83 ? 7.746 -8.844 -9.672 1 97.5 83 ILE A C 1
ATOM 694 O O . ILE A 1 83 ? 7.344 -8.461 -8.57 1 97.5 83 ILE A O 1
ATOM 698 N N . LEU A 1 84 ? 8.828 -8.406 -10.266 1 98 84 LEU A N 1
ATOM 699 C CA . LEU A 1 84 ? 9.656 -7.414 -9.586 1 98 84 LEU A CA 1
ATOM 700 C C . LEU A 1 84 ? 8.883 -6.125 -9.344 1 98 84 LEU A C 1
ATOM 702 O O . LEU A 1 84 ? 8.969 -5.531 -8.273 1 98 84 LEU A O 1
ATOM 706 N N . LYS A 1 85 ? 8.148 -5.746 -10.328 1 97.38 85 LYS A N 1
ATOM 707 C CA . LYS A 1 85 ? 7.312 -4.562 -10.148 1 97.38 85 LYS A CA 1
ATOM 708 C C . LYS A 1 85 ? 6.301 -4.77 -9.023 1 97.38 85 LYS A C 1
ATOM 710 O O . LYS A 1 85 ? 6.078 -3.871 -8.211 1 97.38 85 LYS A O 1
ATOM 715 N N . TYR A 1 86 ? 5.742 -5.891 -8.961 1 97.62 86 TYR A N 1
ATOM 716 C CA . TYR A 1 86 ? 4.816 -6.223 -7.891 1 97.62 86 TYR A CA 1
ATOM 717 C C . TYR A 1 86 ? 5.504 -6.141 -6.531 1 97.62 86 TYR A C 1
ATOM 719 O O . TYR A 1 86 ? 4.926 -5.641 -5.566 1 97.62 86 TYR A O 1
ATOM 727 N N . ILE A 1 87 ? 6.656 -6.652 -6.484 1 98.12 87 ILE A N 1
ATOM 728 C CA . ILE A 1 87 ? 7.402 -6.672 -5.234 1 98.12 87 ILE A CA 1
ATOM 729 C C . ILE A 1 87 ? 7.562 -5.246 -4.703 1 98.12 87 ILE A C 1
ATOM 731 O O . ILE A 1 87 ? 7.418 -5.004 -3.504 1 98.12 87 ILE A O 1
ATOM 735 N N . TYR A 1 88 ? 7.758 -4.32 -5.562 1 98.06 88 TYR A N 1
ATOM 736 C CA . TYR A 1 88 ? 7.988 -2.941 -5.145 1 98.06 88 TYR A CA 1
ATOM 737 C C . TYR A 1 88 ? 6.668 -2.225 -4.879 1 98.06 88 TYR A C 1
ATOM 739 O O . TYR A 1 88 ? 6.543 -1.477 -3.908 1 98.06 88 TYR A O 1
ATOM 747 N N . THR A 1 89 ? 5.734 -2.479 -5.676 1 97.31 89 THR A N 1
ATOM 748 C CA . THR A 1 89 ? 4.598 -1.564 -5.695 1 97.31 89 THR A CA 1
ATOM 749 C C . THR A 1 89 ? 3.377 -2.207 -5.043 1 97.31 89 THR A C 1
ATOM 751 O O . THR A 1 89 ? 2.42 -1.515 -4.691 1 97.31 89 THR A O 1
ATOM 754 N N . GLY A 1 90 ? 3.389 -3.467 -4.961 1 96.69 90 GLY A N 1
ATOM 755 C CA . GLY A 1 90 ? 2.211 -4.164 -4.473 1 96.69 90 GLY A CA 1
ATOM 756 C C . GLY A 1 90 ? 1.085 -4.219 -5.488 1 96.69 90 GLY A C 1
ATOM 757 O O . GLY A 1 90 ? -0.06 -4.512 -5.141 1 96.69 90 GLY A O 1
ATOM 758 N N . ARG A 1 91 ? 1.421 -3.977 -6.738 1 94.75 91 ARG A N 1
ATOM 759 C CA . ARG A 1 91 ? 0.419 -3.986 -7.797 1 94.75 91 ARG A CA 1
ATOM 760 C C . ARG A 1 91 ? 0.79 -4.98 -8.891 1 94.75 91 ARG A C 1
ATOM 762 O O . ARG A 1 91 ? 1.93 -5.004 -9.359 1 94.75 91 ARG A O 1
ATOM 769 N N . LEU A 1 92 ? -0.173 -5.762 -9.172 1 95.12 92 LEU A N 1
ATOM 770 C CA . LEU A 1 92 ? 0.001 -6.699 -10.273 1 95.12 92 LEU A CA 1
ATOM 771 C C . LEU A 1 92 ? -0.648 -6.172 -11.547 1 95.12 92 LEU A C 1
ATOM 773 O O . LEU A 1 92 ? -1.842 -5.863 -11.562 1 95.12 92 LEU A O 1
ATOM 777 N N . GLU A 1 93 ? 0.175 -5.992 -12.547 1 92.12 93 GLU A N 1
ATOM 778 C CA . GLU A 1 93 ? -0.314 -5.535 -13.844 1 92.12 93 GLU A CA 1
ATOM 779 C C . GLU A 1 93 ? -0.17 -6.617 -14.906 1 92.12 93 GLU A C 1
ATOM 781 O O . GLU A 1 93 ? 0.943 -7.059 -15.203 1 92.12 93 GLU A O 1
ATOM 786 N N . PHE A 1 94 ? -1.24 -6.957 -15.43 1 92.69 94 PHE A N 1
ATOM 787 C CA . PHE A 1 94 ? -1.25 -8.086 -16.344 1 92.69 94 PHE A CA 1
ATOM 788 C C . PHE A 1 94 ? -1.19 -7.609 -17.797 1 92.69 94 PHE A C 1
ATOM 790 O O . PHE A 1 94 ? -1.514 -8.359 -18.719 1 92.69 94 PHE A O 1
ATOM 797 N N . PHE A 1 95 ? -0.661 -6.465 -17.922 1 84.88 95 PHE A N 1
ATOM 798 C CA . PHE A 1 95 ? -0.621 -5.953 -19.281 1 84.88 95 PHE A CA 1
ATOM 799 C C . PHE A 1 95 ? 0.198 -6.875 -20.188 1 84.88 95 PHE A C 1
ATOM 801 O O . PHE A 1 95 ? 1.319 -7.254 -19.844 1 84.88 95 PHE A O 1
ATOM 808 N N . ASN A 1 96 ? -0.263 -7.438 -21.109 1 84.94 96 ASN A N 1
ATOM 809 C CA . ASN A 1 96 ? 0.38 -8.266 -22.125 1 84.94 96 ASN A CA 1
ATOM 810 C C . ASN A 1 96 ? 0.715 -9.656 -21.578 1 84.94 96 ASN A C 1
ATOM 812 O O . ASN A 1 96 ? 1.588 -10.336 -22.125 1 84.94 96 ASN A O 1
ATOM 816 N N . CYS A 1 97 ? 0.325 -9.93 -20.469 1 91.88 97 CYS A N 1
ATOM 817 C CA . CYS A 1 97 ? 0.502 -11.258 -19.875 1 91.88 97 CYS A CA 1
ATOM 818 C C . CYS A 1 97 ? -0.698 -12.148 -20.172 1 91.88 97 CYS A C 1
ATOM 820 O O . CYS A 1 97 ? -1.681 -12.133 -19.422 1 91.88 97 CYS A O 1
ATOM 822 N N . VAL A 1 98 ? -0.547 -12.875 -21.266 1 93.06 98 VAL A N 1
ATOM 823 C CA . VAL A 1 98 ? -1.73 -13.602 -21.703 1 93.06 98 VAL A CA 1
ATOM 824 C C . VAL A 1 98 ? -1.42 -15.094 -21.797 1 93.06 98 VAL A C 1
ATOM 826 O O . VAL A 1 98 ? -0.281 -15.484 -22.062 1 93.06 98 VAL A O 1
ATOM 829 N N . GLY A 1 99 ? -2.471 -15.859 -21.547 1 93.38 99 GLY A N 1
ATOM 830 C CA . GLY A 1 99 ? -2.416 -17.297 -21.734 1 93.38 99 GLY A CA 1
ATOM 831 C C . GLY A 1 99 ? -1.266 -17.953 -20.984 1 93.38 99 GLY A C 1
ATOM 832 O O . GLY A 1 99 ? -1.223 -17.938 -19.766 1 93.38 99 GLY A O 1
ATOM 833 N N . LYS A 1 100 ? -0.336 -18.375 -21.797 1 94.38 100 LYS A N 1
ATOM 834 C CA . LYS A 1 100 ? 0.792 -19.125 -21.25 1 94.38 100 LYS A CA 1
ATOM 835 C C . LYS A 1 100 ? 1.618 -18.266 -20.297 1 94.38 100 LYS A C 1
ATOM 837 O O . LYS A 1 100 ? 2.084 -18.75 -19.266 1 94.38 100 LYS A O 1
ATOM 842 N N . GLN A 1 101 ? 1.71 -17.078 -20.609 1 95.56 101 GLN A N 1
ATOM 843 C CA . GLN A 1 101 ? 2.494 -16.172 -19.781 1 95.56 101 GLN A CA 1
ATOM 844 C C . GLN A 1 101 ? 1.85 -15.977 -18.406 1 95.56 101 GLN A C 1
ATOM 846 O O . GLN A 1 101 ? 2.545 -15.922 -17.391 1 95.56 101 GLN A O 1
ATOM 851 N N . ALA A 1 102 ? 0.589 -15.898 -18.438 1 97.06 102 ALA A N 1
ATOM 852 C CA . ALA A 1 102 ? -0.13 -15.742 -17.172 1 97.06 102 ALA A CA 1
ATOM 853 C C . ALA A 1 102 ? 0.05 -16.969 -16.281 1 97.06 102 ALA A C 1
ATOM 855 O O . ALA A 1 102 ? 0.209 -16.844 -15.062 1 97.06 102 ALA A O 1
ATOM 856 N N . LEU A 1 103 ? -0.008 -18.094 -16.906 1 97.12 103 LEU A N 1
ATOM 857 C CA . LEU A 1 103 ? 0.196 -19.328 -16.156 1 97.12 103 LEU A CA 1
ATOM 858 C C . LEU A 1 103 ? 1.626 -19.406 -15.625 1 97.12 103 LEU A C 1
ATOM 860 O O . LEU A 1 103 ? 1.849 -19.797 -14.477 1 97.12 103 LEU A O 1
ATOM 864 N N . GLU A 1 104 ? 2.533 -19.016 -16.453 1 96.19 104 GLU A N 1
ATOM 865 C CA . GLU A 1 104 ? 3.93 -18.984 -16.031 1 96.19 104 GLU A CA 1
ATOM 866 C C . GLU A 1 104 ? 4.125 -18.016 -14.859 1 96.19 104 GLU A C 1
ATOM 868 O O . GLU A 1 104 ? 4.922 -18.281 -13.953 1 96.19 104 GLU A O 1
ATOM 873 N N . LEU A 1 105 ? 3.467 -16.922 -14.906 1 97.62 105 LEU A N 1
ATOM 874 C CA . LEU A 1 105 ? 3.5 -15.945 -13.82 1 97.62 105 LEU A CA 1
ATOM 875 C C . LEU A 1 105 ? 3.029 -16.578 -12.508 1 97.62 105 LEU A C 1
ATOM 877 O O . LEU A 1 105 ? 3.635 -16.359 -11.461 1 97.62 105 LEU A O 1
ATOM 881 N N . LEU A 1 106 ? 1.99 -17.375 -12.617 1 98.12 106 LEU A N 1
ATOM 882 C CA . LEU A 1 106 ? 1.459 -18.062 -11.445 1 98.12 106 LEU A CA 1
ATOM 883 C C . LEU A 1 106 ? 2.496 -19 -10.844 1 98.12 106 LEU A C 1
ATOM 885 O O . LEU A 1 106 ? 2.744 -18.969 -9.641 1 98.12 106 LEU A O 1
ATOM 889 N N . PHE A 1 107 ? 3.111 -19.75 -11.656 1 97.31 107 PHE A N 1
ATOM 890 C CA . PHE A 1 107 ? 4.113 -20.703 -11.203 1 97.31 107 PHE A CA 1
ATOM 891 C C . PHE A 1 107 ? 5.312 -19.984 -10.594 1 97.31 107 PHE A C 1
ATOM 893 O O . PHE A 1 107 ? 5.824 -20.391 -9.547 1 97.31 107 PHE A O 1
ATOM 900 N N . ALA A 1 108 ? 5.699 -18.953 -11.242 1 97.12 108 ALA A N 1
ATOM 901 C CA . ALA A 1 108 ? 6.848 -18.188 -10.75 1 97.12 108 ALA A CA 1
ATOM 902 C C . ALA A 1 108 ? 6.547 -17.562 -9.391 1 97.12 108 ALA A C 1
ATOM 904 O O . ALA A 1 108 ? 7.387 -17.594 -8.492 1 97.12 108 ALA A O 1
ATOM 905 N N . ALA A 1 109 ? 5.395 -16.969 -9.297 1 97.88 109 ALA A N 1
ATOM 906 C CA . ALA A 1 109 ? 4.988 -16.359 -8.031 1 97.88 109 ALA A CA 1
ATOM 907 C C . ALA A 1 109 ? 4.965 -17.391 -6.91 1 97.88 109 ALA A C 1
ATOM 909 O O . ALA A 1 109 ? 5.375 -17.109 -5.785 1 97.88 109 ALA A O 1
ATOM 910 N N . ASP A 1 110 ? 4.492 -18.578 -7.246 1 97.69 110 ASP A N 1
ATOM 911 C CA . ASP A 1 110 ? 4.445 -19.656 -6.27 1 97.69 110 ASP A CA 1
ATOM 912 C C . ASP A 1 110 ? 5.852 -20.094 -5.855 1 97.69 110 ASP A C 1
ATOM 914 O O . ASP A 1 110 ? 6.125 -20.266 -4.668 1 97.69 110 ASP A O 1
ATOM 918 N N . ASP A 1 111 ? 6.727 -20.188 -6.785 1 95.94 111 ASP A N 1
ATOM 919 C CA . ASP A 1 111 ? 8.109 -20.578 -6.523 1 95.94 111 ASP A CA 1
ATOM 920 C C . ASP A 1 111 ? 8.805 -19.578 -5.605 1 95.94 111 ASP A C 1
ATOM 922 O O . ASP A 1 111 ? 9.656 -19.953 -4.797 1 95.94 111 ASP A O 1
ATOM 926 N N . LEU A 1 112 ? 8.406 -18.359 -5.715 1 96.62 112 LEU A N 1
ATOM 927 C CA . LEU A 1 112 ? 9.055 -17.297 -4.945 1 96.62 112 LEU A CA 1
ATOM 928 C C . LEU A 1 112 ? 8.352 -17.094 -3.607 1 96.62 112 LEU A C 1
ATOM 930 O O . LEU A 1 112 ? 8.789 -16.281 -2.793 1 96.62 112 LEU A O 1
ATOM 934 N N . GLY A 1 113 ? 7.289 -17.719 -3.41 1 96.25 113 GLY A N 1
ATOM 935 C CA . GLY A 1 113 ? 6.578 -17.641 -2.143 1 96.25 113 GLY A CA 1
ATOM 936 C C . GLY A 1 113 ? 5.684 -16.422 -2.023 1 96.25 113 GLY A C 1
ATOM 937 O O . GLY A 1 113 ? 5.449 -15.93 -0.922 1 96.25 113 GLY A O 1
ATOM 938 N N . LEU A 1 114 ? 5.184 -15.922 -3.127 1 97 114 LEU A N 1
ATOM 939 C CA . LEU A 1 114 ? 4.316 -14.75 -3.117 1 97 114 LEU A CA 1
ATOM 940 C C . LEU A 1 114 ? 2.852 -15.156 -2.977 1 97 114 LEU A C 1
ATOM 942 O O . LEU A 1 114 ? 2.053 -14.938 -3.891 1 97 114 LEU A O 1
ATOM 946 N N . GLU A 1 115 ? 2.465 -15.523 -1.825 1 95.06 115 GLU A N 1
ATOM 947 C CA . GLU A 1 115 ? 1.181 -16.156 -1.55 1 95.06 115 GLU A CA 1
ATOM 948 C C . GLU A 1 115 ? 0.021 -15.211 -1.815 1 95.06 115 GLU A C 1
ATOM 950 O O . GLU A 1 115 ? -0.991 -15.602 -2.4 1 95.06 115 GLU A O 1
ATOM 955 N N . GLU A 1 116 ? 0.153 -14.031 -1.391 1 93.69 116 GLU A N 1
ATOM 956 C CA . GLU A 1 116 ? -0.953 -13.086 -1.5 1 93.69 116 GLU A CA 1
ATOM 957 C C . GLU A 1 116 ? -1.251 -12.75 -2.959 1 93.69 116 GLU A C 1
ATOM 959 O O . GLU A 1 116 ? -2.381 -12.398 -3.301 1 93.69 116 GLU A O 1
ATOM 964 N N . ALA A 1 117 ? -0.235 -12.852 -3.773 1 96.19 117 ALA A N 1
ATOM 965 C CA . ALA A 1 117 ? -0.397 -12.516 -5.184 1 96.19 117 ALA A CA 1
ATOM 966 C C . ALA A 1 117 ? -1.08 -13.648 -5.945 1 96.19 117 ALA A C 1
ATOM 968 O O . ALA A 1 117 ? -1.683 -13.422 -6.996 1 96.19 117 ALA A O 1
ATOM 969 N N . LEU A 1 118 ? -0.993 -14.836 -5.438 1 97.5 118 LEU A N 1
ATOM 970 C CA . LEU A 1 118 ? -1.496 -16.016 -6.141 1 97.5 118 LEU A CA 1
ATOM 971 C C . LEU A 1 118 ? -3.002 -15.914 -6.363 1 97.5 118 LEU A C 1
ATOM 973 O O . LEU A 1 118 ? -3.506 -16.297 -7.422 1 97.5 118 LEU A O 1
ATOM 977 N N . GLY A 1 119 ? -3.641 -15.422 -5.355 1 95.38 119 GLY A N 1
ATOM 978 C CA . GLY A 1 119 ? -5.082 -15.281 -5.488 1 95.38 119 GLY A CA 1
ATOM 979 C C . GLY A 1 119 ? -5.488 -14.438 -6.68 1 95.38 119 GLY A C 1
ATOM 980 O O . GLY A 1 119 ? -6.344 -14.844 -7.473 1 95.38 119 GLY A O 1
ATOM 981 N N . GLN A 1 120 ? -4.867 -13.383 -6.797 1 96 120 GLN A N 1
ATOM 982 C CA . GLN A 1 120 ? -5.211 -12.469 -7.883 1 96 120 GLN A CA 1
ATOM 983 C C . GLN A 1 120 ? -4.832 -13.055 -9.234 1 96 120 GLN A C 1
ATOM 985 O O . GLN A 1 120 ? -5.559 -12.875 -10.219 1 96 120 GLN A O 1
ATOM 990 N N . ILE A 1 121 ? -3.75 -13.68 -9.336 1 97.5 121 ILE A N 1
ATOM 991 C CA . ILE A 1 121 ? -3.309 -14.266 -10.594 1 97.5 121 ILE A CA 1
ATOM 992 C C . ILE A 1 121 ? -4.266 -15.391 -11 1 97.5 121 ILE A C 1
ATOM 994 O O . ILE A 1 121 ? -4.629 -15.508 -12.172 1 97.5 121 ILE A O 1
ATOM 998 N N . GLN A 1 122 ? -4.637 -16.203 -10.031 1 97.31 122 GLN A N 1
ATOM 999 C CA . GLN A 1 122 ? -5.598 -17.266 -10.32 1 97.31 122 GLN A CA 1
ATOM 1000 C C . GLN A 1 122 ? -6.918 -16.703 -10.828 1 97.31 122 GLN A C 1
ATOM 1002 O O . GLN A 1 122 ? -7.5 -17.219 -11.781 1 97.31 122 GLN A O 1
ATOM 1007 N N . GLU A 1 123 ? -7.344 -15.633 -10.203 1 96.06 123 GLU A N 1
ATOM 1008 C CA . GLU A 1 123 ? -8.57 -14.984 -10.656 1 96.06 123 GLU A CA 1
ATOM 1009 C C . GLU A 1 123 ? -8.422 -14.469 -12.086 1 96.06 123 GLU A C 1
ATOM 1011 O O . GLU A 1 123 ? -9.359 -14.57 -12.883 1 96.06 123 GLU A O 1
ATOM 1016 N N . TYR A 1 124 ? -7.312 -13.914 -12.328 1 96.56 124 TYR A N 1
ATOM 1017 C CA . TYR A 1 124 ? -7.039 -13.43 -13.68 1 96.56 124 TYR A CA 1
ATOM 1018 C C . TYR A 1 124 ? -7.109 -14.562 -14.695 1 96.56 124 TYR A C 1
ATOM 1020 O O . TYR A 1 124 ? -7.707 -14.406 -15.758 1 96.56 124 TYR A O 1
ATOM 1028 N N . LEU A 1 125 ? -6.547 -15.68 -14.391 1 97.44 125 LEU A N 1
ATOM 1029 C CA . LEU A 1 125 ? -6.555 -16.844 -15.273 1 97.44 125 LEU A CA 1
ATOM 1030 C C . LEU A 1 125 ? -7.973 -17.375 -15.461 1 97.44 125 LEU A C 1
ATOM 1032 O O . LEU A 1 125 ? -8.367 -17.719 -16.578 1 97.44 125 LEU A O 1
ATOM 1036 N N . ILE A 1 126 ? -8.766 -17.359 -14.406 1 96 126 ILE A N 1
ATOM 1037 C CA . ILE A 1 126 ? -10.109 -17.938 -14.398 1 96 126 ILE A CA 1
ATOM 1038 C C . ILE A 1 126 ? -11.055 -17.047 -15.195 1 96 126 ILE A C 1
ATOM 1040 O O . ILE A 1 126 ? -11.867 -17.531 -15.977 1 96 126 ILE A O 1
ATOM 1044 N N . TYR A 1 127 ? -10.898 -15.742 -15.055 1 95.38 127 TYR A N 1
ATOM 1045 C CA . TYR A 1 127 ? -11.938 -14.867 -15.586 1 95.38 127 TYR A CA 1
ATOM 1046 C C . TYR A 1 127 ? -11.477 -14.188 -16.875 1 95.38 127 TYR A C 1
ATOM 1048 O O . TYR A 1 127 ? -12.266 -14.008 -17.797 1 95.38 127 TYR A O 1
ATOM 1056 N N . GLN A 1 128 ? -10.227 -13.82 -16.938 1 95.44 128 GLN A N 1
ATOM 1057 C CA . GLN A 1 128 ? -9.781 -13.031 -18.094 1 95.44 128 GLN A CA 1
ATOM 1058 C C . GLN A 1 128 ? -9.078 -13.914 -19.125 1 95.44 128 GLN A C 1
ATOM 1060 O O . GLN A 1 128 ? -9.047 -13.586 -20.312 1 95.44 128 GLN A O 1
ATOM 1065 N N . GLN A 1 129 ? -8.562 -14.992 -18.656 1 95.69 129 GLN A N 1
ATOM 1066 C CA . GLN A 1 129 ? -7.902 -15.914 -19.578 1 95.69 129 GLN A CA 1
ATOM 1067 C C . GLN A 1 129 ? -8.656 -17.234 -19.672 1 95.69 129 GLN A C 1
ATOM 1069 O O . GLN A 1 129 ? -8.055 -18.297 -19.812 1 95.69 129 GLN A O 1
ATOM 1074 N N . LYS A 1 130 ? -9.906 -17.203 -19.578 1 93.44 130 LYS A N 1
ATOM 1075 C CA . LYS A 1 130 ? -10.758 -18.391 -19.5 1 93.44 130 LYS A CA 1
ATOM 1076 C C . LYS A 1 130 ? -10.625 -19.234 -20.766 1 93.44 130 LYS A C 1
ATOM 1078 O O . LYS A 1 130 ? -10.414 -20.453 -20.688 1 93.44 130 LYS A O 1
ATOM 1083 N N . ASP A 1 131 ? -10.711 -18.609 -21.922 1 92.19 131 ASP A N 1
ATOM 1084 C CA . ASP A 1 131 ? -10.703 -19.328 -23.188 1 92.19 131 ASP A CA 1
ATOM 1085 C C . ASP A 1 131 ? -9.391 -20.078 -23.375 1 92.19 131 ASP A C 1
ATOM 1087 O O . ASP A 1 131 ? -9.398 -21.25 -23.766 1 92.19 131 ASP A O 1
ATOM 1091 N N . TRP A 1 132 ? -8.391 -19.406 -23.125 1 94 132 TRP A N 1
ATOM 1092 C CA . TRP A 1 132 ? -7.086 -20.047 -23.281 1 94 132 TRP A CA 1
ATOM 1093 C C . TRP A 1 132 ? -6.926 -21.188 -22.297 1 94 132 TRP A C 1
ATOM 1095 O O . TRP A 1 132 ? -6.402 -22.25 -22.641 1 94 132 TRP A O 1
ATOM 1105 N N . MET A 1 133 ? -7.32 -20.984 -21.109 1 93.06 133 MET A N 1
ATOM 1106 C CA . MET A 1 133 ? -7.207 -22.016 -20.078 1 93.06 133 MET A CA 1
ATOM 1107 C C . MET A 1 133 ? -8.016 -23.25 -20.453 1 93.06 133 MET A C 1
ATOM 1109 O O . MET A 1 133 ? -7.539 -24.375 -20.281 1 93.06 133 MET A O 1
ATOM 1113 N N . ASP A 1 134 ? -9.141 -23.031 -20.938 1 86.94 134 ASP A N 1
ATOM 1114 C CA . ASP A 1 134 ? -9.992 -24.156 -21.328 1 86.94 134 ASP A CA 1
ATOM 1115 C C . ASP A 1 134 ? -9.336 -24.969 -22.438 1 86.94 134 ASP A C 1
ATOM 1117 O O . ASP A 1 134 ? -9.336 -26.203 -22.391 1 86.94 134 ASP A O 1
ATOM 1121 N N . LYS A 1 135 ? -8.805 -24.25 -23.344 1 86.12 135 LYS A N 1
ATOM 1122 C CA . LYS A 1 135 ? -8.227 -24.891 -24.516 1 86.12 135 LYS A CA 1
ATOM 1123 C C . LYS A 1 135 ? -6.953 -25.641 -24.156 1 86.12 135 LYS A C 1
ATOM 1125 O O . LYS A 1 135 ? -6.633 -26.656 -24.781 1 86.12 135 LYS A O 1
ATOM 1130 N N . ASN A 1 136 ? -6.281 -25.219 -23.109 1 88.56 136 ASN A N 1
ATOM 1131 C CA . ASN A 1 136 ? -4.957 -25.766 -22.844 1 88.56 136 ASN A CA 1
ATOM 1132 C C . ASN A 1 136 ? -4.914 -26.5 -21.5 1 88.56 136 ASN A C 1
ATOM 1134 O O . ASN A 1 136 ? -3.861 -26.984 -21.094 1 88.56 136 ASN A O 1
ATOM 1138 N N . PHE A 1 137 ? -6.023 -26.688 -20.875 1 87.62 137 PHE A N 1
ATOM 1139 C CA . PHE A 1 137 ? -6.078 -27.297 -19.547 1 87.62 137 PHE A CA 1
ATOM 1140 C C . PHE A 1 137 ? -5.52 -28.719 -19.594 1 87.62 137 PHE A C 1
ATOM 1142 O O . PHE A 1 137 ? -4.852 -29.156 -18.656 1 87.62 137 PHE A O 1
ATOM 1149 N N . TYR A 1 138 ? -5.773 -29.359 -20.641 1 77.56 138 TYR A N 1
ATOM 1150 C CA . TYR A 1 138 ? -5.352 -30.75 -20.75 1 77.56 138 TYR A CA 1
ATOM 1151 C C . TYR A 1 138 ? -3.832 -30.875 -20.703 1 77.56 138 TYR A C 1
ATOM 1153 O O . TYR A 1 138 ? -3.291 -31.906 -20.297 1 77.56 138 TYR A O 1
ATOM 1161 N N . ILE A 1 139 ? -3.148 -29.844 -21.047 1 83 139 ILE A N 1
ATOM 1162 C CA . ILE A 1 139 ? -1.691 -29.844 -21.078 1 83 139 ILE A CA 1
ATOM 1163 C C . ILE A 1 139 ? -1.132 -29.578 -19.688 1 83 139 ILE A C 1
ATOM 1165 O O . ILE A 1 139 ? -0.162 -30.219 -19.281 1 83 139 ILE A O 1
ATOM 1169 N N . TYR A 1 140 ? -1.83 -28.734 -18.891 1 89.81 140 TYR A N 1
ATOM 1170 C CA . TYR A 1 140 ? -1.195 -28.188 -17.688 1 89.81 140 TYR A CA 1
ATOM 1171 C C . TYR A 1 140 ? -1.874 -28.719 -16.438 1 89.81 140 TYR A C 1
ATOM 1173 O O . TYR A 1 140 ? -1.493 -28.344 -15.32 1 89.81 140 TYR A O 1
ATOM 1181 N N . HIS A 1 141 ? -2.861 -29.609 -16.547 1 84.19 141 HIS A N 1
ATOM 1182 C CA . HIS A 1 141 ? -3.664 -30.031 -15.406 1 84.19 141 HIS A CA 1
ATOM 1183 C C . HIS A 1 141 ? -2.799 -30.703 -14.344 1 84.19 141 HIS A C 1
ATOM 1185 O O . HIS A 1 141 ? -2.98 -30.469 -13.148 1 84.19 141 HIS A O 1
ATOM 1191 N N . ARG A 1 142 ? -1.812 -31.391 -14.727 1 82.69 142 ARG A N 1
ATOM 1192 C CA . ARG A 1 142 ? -0.969 -32.094 -13.758 1 82.69 142 ARG A CA 1
ATOM 1193 C C . ARG A 1 142 ? -0.155 -31.094 -12.93 1 82.69 142 ARG A C 1
ATOM 1195 O O . ARG A 1 142 ? -0.088 -31.203 -11.711 1 82.69 142 ARG A O 1
ATOM 1202 N N . SER A 1 143 ? 0.376 -30.172 -13.664 1 89.81 143 SER A N 1
ATOM 1203 C CA . SER A 1 143 ? 1.192 -29.172 -12.984 1 89.81 143 SER A CA 1
ATOM 1204 C C . SER A 1 143 ? 0.344 -28.297 -12.062 1 89.81 143 SER A C 1
ATOM 1206 O O . SER A 1 143 ? 0.783 -27.922 -10.969 1 89.81 143 SER A O 1
ATOM 1208 N N . ILE A 1 144 ? -0.806 -28.062 -12.469 1 91.81 144 ILE A N 1
ATOM 1209 C CA . ILE A 1 144 ? -1.712 -27.219 -11.695 1 91.81 144 ILE A CA 1
ATOM 1210 C C . ILE A 1 144 ? -2.148 -27.953 -10.43 1 91.81 144 ILE A C 1
ATOM 1212 O O . ILE A 1 144 ? -2.133 -27.375 -9.336 1 91.81 144 ILE A O 1
ATOM 1216 N N . TYR A 1 145 ? -2.414 -29.188 -10.547 1 86.62 145 TYR A N 1
ATOM 1217 C CA . TYR A 1 145 ? -2.965 -29.938 -9.422 1 86.62 145 TYR A CA 1
ATOM 1218 C C . TYR A 1 145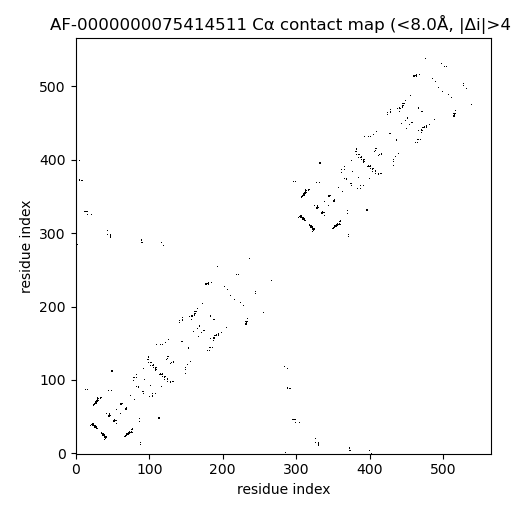 ? -1.857 -30.438 -8.508 1 86.62 145 TYR A C 1
ATOM 1220 O O . TYR A 1 145 ? -2.125 -30.906 -7.398 1 86.62 145 TYR A O 1
ATOM 1228 N N . SER A 1 146 ? -0.665 -30.25 -8.945 1 87.06 146 SER A N 1
ATOM 1229 C CA . SER A 1 146 ? 0.462 -30.656 -8.109 1 87.06 146 SER A CA 1
ATOM 1230 C C . SER A 1 146 ? 0.789 -29.594 -7.066 1 87.06 146 SER A C 1
ATOM 1232 O O . SER A 1 146 ? 1.525 -29.859 -6.113 1 87.06 146 SER A O 1
ATOM 1234 N N . ARG A 1 147 ? 0.175 -28.453 -7.23 1 91.88 147 ARG A N 1
ATOM 1235 C CA . ARG A 1 147 ? 0.469 -27.344 -6.32 1 91.88 147 ARG A CA 1
ATOM 1236 C C . ARG A 1 147 ? -0.738 -27.031 -5.445 1 91.88 147 ARG A C 1
ATOM 1238 O O . ARG A 1 147 ? -1.753 -26.531 -5.938 1 91.88 147 ARG A O 1
ATOM 1245 N N . LYS A 1 148 ? -0.534 -27.203 -4.211 1 89.5 148 LYS A N 1
ATOM 1246 C CA . LYS A 1 148 ? -1.623 -26.953 -3.27 1 89.5 148 LYS A CA 1
ATOM 1247 C C . LYS A 1 148 ? -2.037 -25.484 -3.266 1 89.5 148 LYS A C 1
ATOM 1249 O O . LYS A 1 148 ? -3.197 -25.172 -3.008 1 89.5 148 LYS A O 1
ATOM 1254 N N . SER A 1 149 ? -1.147 -24.594 -3.617 1 94.94 149 SER A N 1
ATOM 1255 C CA . SER A 1 149 ? -1.389 -23.156 -3.566 1 94.94 149 SER A CA 1
ATOM 1256 C C . SER A 1 149 ? -2.318 -22.703 -4.691 1 94.94 149 SER A C 1
ATOM 1258 O O . SER A 1 149 ? -2.816 -21.578 -4.684 1 94.94 149 SER A O 1
ATOM 1260 N N . PHE A 1 150 ? -2.615 -23.594 -5.602 1 96.12 150 PHE A N 1
ATOM 1261 C CA . PHE A 1 150 ? -3.459 -23.234 -6.734 1 96.12 150 PHE A CA 1
ATOM 1262 C C . PHE A 1 150 ? -4.898 -23.688 -6.5 1 96.12 150 PHE A C 1
ATOM 1264 O O . PHE A 1 150 ? -5.566 -24.156 -7.426 1 96.12 150 PHE A O 1
ATOM 1271 N N . SER A 1 151 ? -5.391 -23.531 -5.332 1 91.88 151 SER A N 1
ATOM 1272 C CA . SER A 1 151 ? -6.672 -24.078 -4.902 1 91.88 151 SER A CA 1
ATOM 1273 C C . SER A 1 151 ? -7.832 -23.438 -5.664 1 91.88 151 SER A C 1
ATOM 1275 O O . SER A 1 151 ? -8.773 -24.125 -6.059 1 91.88 151 SER A O 1
ATOM 1277 N N . SER A 1 152 ? -7.797 -22.141 -5.867 1 94.06 152 SER A N 1
ATOM 1278 C CA . SER A 1 152 ? -8.883 -21.453 -6.57 1 94.06 152 SER A CA 1
ATOM 1279 C C . SER A 1 152 ? -9.008 -21.953 -8.008 1 94.06 152 SER A C 1
ATOM 1281 O O . SER A 1 152 ? -10.117 -22.219 -8.477 1 94.06 152 SER A O 1
ATOM 1283 N N . LEU A 1 153 ? -7.906 -22.078 -8.594 1 94.06 153 LEU A N 1
ATOM 1284 C CA . LEU A 1 153 ? -7.883 -22.562 -9.969 1 94.06 153 LEU A CA 1
ATOM 1285 C C . LEU A 1 153 ? -8.336 -24.016 -10.039 1 94.06 153 LEU A C 1
ATOM 1287 O O . LEU A 1 153 ? -9.125 -24.391 -10.914 1 94.06 153 LEU A O 1
ATOM 1291 N N . GLN A 1 154 ? -7.844 -24.828 -9.148 1 88.88 154 GLN A N 1
ATOM 1292 C CA . GLN A 1 154 ? -8.219 -26.234 -9.055 1 88.88 154 GLN A CA 1
ATOM 1293 C C . GLN A 1 154 ?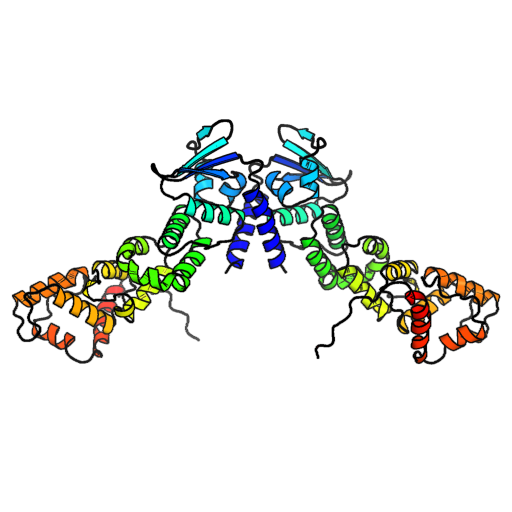 -9.719 -26.391 -8.828 1 88.88 154 GLN A C 1
ATOM 1295 O O . GLN A 1 154 ? -10.383 -27.172 -9.523 1 88.88 154 GLN A O 1
ATOM 1300 N N . ASN A 1 155 ? -10.195 -25.672 -7.879 1 87 155 ASN A N 1
ATOM 1301 C CA . ASN A 1 155 ? -11.617 -25.734 -7.566 1 87 155 ASN A CA 1
ATOM 1302 C C . ASN A 1 155 ? -12.477 -25.312 -8.758 1 87 155 ASN A C 1
ATOM 1304 O O . ASN A 1 155 ? -13.531 -25.891 -9.008 1 87 155 ASN A O 1
ATOM 1308 N N . HIS A 1 156 ? -12 -24.328 -9.406 1 90.94 156 HIS A N 1
ATOM 1309 C CA . HIS A 1 156 ? -12.719 -23.844 -10.578 1 90.94 156 HIS A CA 1
ATOM 1310 C C . HIS A 1 156 ? -12.875 -24.953 -11.625 1 90.94 156 HIS A C 1
ATOM 1312 O O . HIS A 1 156 ? -13.984 -25.219 -12.086 1 90.94 156 HIS A O 1
ATOM 1318 N N . PHE A 1 157 ? -11.898 -25.609 -11.977 1 87.62 157 PHE A N 1
ATOM 1319 C CA . PHE A 1 157 ? -11.93 -26.641 -13.016 1 87.62 157 PHE A CA 1
ATOM 1320 C C . PHE A 1 157 ? -12.625 -27.906 -12.508 1 87.62 157 PHE A C 1
ATOM 1322 O O . PHE A 1 157 ? -13.383 -28.531 -13.242 1 87.62 157 PHE A O 1
ATOM 1329 N N . THR A 1 158 ? -12.336 -28.188 -11.297 1 82.19 158 THR A N 1
ATOM 1330 C CA . THR A 1 158 ? -12.977 -29.375 -10.727 1 82.19 158 THR A CA 1
ATOM 1331 C C . THR A 1 158 ? -14.492 -29.219 -10.75 1 82.19 158 THR A C 1
ATOM 1333 O O . THR A 1 158 ? -15.211 -30.156 -11.125 1 82.19 158 THR A O 1
ATOM 1336 N N . THR A 1 159 ? -14.906 -28.125 -10.336 1 82.31 159 THR A N 1
ATOM 1337 C CA . THR A 1 159 ? -16.344 -27.875 -10.32 1 82.31 159 THR A CA 1
ATOM 1338 C C . THR A 1 159 ? -16.922 -27.891 -11.734 1 82.31 159 THR A C 1
ATOM 1340 O O . THR A 1 159 ? -17.969 -28.484 -11.969 1 82.31 159 THR A O 1
ATOM 1343 N N . ARG A 1 160 ? -16.281 -27.344 -12.633 1 83.31 160 ARG A N 1
ATOM 1344 C CA . ARG A 1 160 ? -16.75 -27.281 -14.016 1 83.31 160 ARG A CA 1
ATOM 1345 C C . ARG A 1 160 ? -16.75 -28.672 -14.664 1 83.31 160 ARG A C 1
ATOM 1347 O O . ARG A 1 160 ? -17.688 -29.031 -15.375 1 83.31 160 ARG A O 1
ATOM 1354 N N . ILE A 1 161 ? -15.742 -29.375 -14.43 1 77.81 161 ILE A N 1
ATOM 1355 C CA . ILE A 1 161 ? -15.617 -30.719 -15.008 1 77.81 161 ILE A CA 1
ATOM 1356 C C . ILE A 1 161 ? -16.672 -31.641 -14.391 1 77.81 161 ILE A C 1
ATOM 1358 O O . ILE A 1 161 ? -17.25 -32.469 -15.086 1 77.81 161 ILE A O 1
ATOM 1362 N N . SER A 1 162 ? -16.828 -31.406 -13.125 1 72.38 162 SER A N 1
ATOM 1363 C CA . SER A 1 162 ? -17.828 -32.219 -12.445 1 72.38 162 SER A CA 1
ATOM 1364 C C . SER A 1 162 ? -19.234 -31.906 -12.938 1 72.38 162 SER A C 1
ATOM 1366 O O . SER A 1 162 ? -20.094 -32.781 -12.992 1 72.38 162 SER A O 1
ATOM 1368 N N . SER A 1 163 ? -19.391 -30.734 -13.328 1 74.44 163 SER A N 1
ATOM 1369 C CA . SER A 1 163 ? -20.719 -30.344 -13.781 1 74.44 163 SER A CA 1
ATOM 1370 C C . SER A 1 163 ? -20.938 -30.672 -15.25 1 74.44 163 SER A C 1
ATOM 1372 O O . SER A 1 163 ? -21.938 -31.281 -15.609 1 74.44 163 SER A O 1
ATOM 1374 N N . ASN A 1 164 ? -20 -30.234 -16.062 1 74.12 164 ASN A N 1
ATOM 1375 C CA . ASN A 1 164 ? -20.078 -30.469 -17.5 1 74.12 164 ASN A CA 1
ATOM 1376 C C . ASN A 1 164 ? -18.703 -30.562 -18.141 1 74.12 164 ASN A C 1
ATOM 1378 O O . ASN A 1 164 ? -18.172 -29.578 -18.641 1 74.12 164 ASN A O 1
ATOM 1382 N N . PRO A 1 165 ? -18.266 -31.875 -18.188 1 73.62 165 PRO A N 1
ATOM 1383 C CA . PRO A 1 165 ? -16.906 -32.062 -18.703 1 73.62 165 PRO A CA 1
ATOM 1384 C C . PRO A 1 165 ? -16.75 -31.531 -20.125 1 73.62 165 PRO A C 1
ATOM 1386 O O . PRO A 1 165 ? -15.648 -31.188 -20.547 1 73.62 165 PRO A O 1
ATOM 1389 N N . LEU A 1 166 ? -17.891 -31.469 -20.859 1 71.81 166 LEU A N 1
ATOM 1390 C CA . LEU A 1 166 ? -17.828 -31.031 -22.25 1 71.81 166 LEU A CA 1
ATOM 1391 C C . LEU A 1 166 ? -17.469 -29.547 -22.328 1 71.81 166 LEU A C 1
ATOM 1393 O O . LEU A 1 166 ? -17.016 -29.078 -23.375 1 71.81 166 LEU A O 1
ATOM 1397 N N . GLU A 1 167 ? -17.703 -28.938 -21.25 1 75.62 167 GLU A N 1
ATOM 1398 C CA . GLU A 1 167 ? -17.375 -27.516 -21.219 1 75.62 167 GLU A CA 1
ATOM 1399 C C . GLU A 1 167 ? -15.867 -27.281 -21.234 1 75.62 167 GLU A C 1
ATOM 1401 O O . GLU A 1 167 ? -15.398 -26.25 -21.719 1 75.62 167 GLU A O 1
ATOM 1406 N N . VAL A 1 168 ? -15.211 -28.281 -20.703 1 75.12 168 VAL A N 1
ATOM 1407 C CA . VAL A 1 168 ? -13.766 -28.125 -20.594 1 75.12 168 VAL A CA 1
ATOM 1408 C C . VAL A 1 168 ? -13.07 -28.938 -21.672 1 75.12 168 VAL A C 1
ATOM 1410 O O . VAL A 1 168 ? -12.078 -28.5 -22.266 1 75.12 168 VAL A O 1
ATOM 1413 N N . PHE A 1 169 ? -13.797 -30.094 -21.859 1 73.75 169 PHE A N 1
ATOM 1414 C CA . PHE A 1 169 ? -13.211 -30.984 -22.844 1 73.75 169 PHE A CA 1
ATOM 1415 C C . PHE A 1 169 ? -13.992 -30.938 -24.156 1 73.75 169 PHE A C 1
ATOM 1417 O O . PHE A 1 169 ? -15.203 -31.172 -24.172 1 73.75 169 PHE A O 1
ATOM 1424 N N . GLU A 1 170 ? -13.516 -30.219 -25.109 1 67 170 GLU A N 1
ATOM 1425 C CA . GLU A 1 170 ? -14.227 -30.078 -26.375 1 67 170 GLU A CA 1
ATOM 1426 C C . GLU A 1 170 ? -14.68 -31.422 -26.906 1 67 170 GLU A C 1
ATOM 1428 O O . GLU A 1 170 ? -15.75 -31.531 -27.516 1 67 170 GLU A O 1
ATOM 1433 N N . SER A 1 171 ? -13.773 -32.469 -26.672 1 64.56 171 SER A N 1
ATOM 1434 C CA . SER A 1 171 ? -14.102 -33.781 -27.172 1 64.56 171 SER A CA 1
ATOM 1435 C C . SER A 1 171 ? -13.602 -34.875 -26.203 1 64.56 171 SER A C 1
ATOM 1437 O O . SER A 1 171 ? -12.664 -34.625 -25.438 1 64.56 171 SER A O 1
ATOM 1439 N N . PRO A 1 172 ? -14.375 -35.969 -26.125 1 63.5 172 PRO A N 1
ATOM 1440 C CA . PRO A 1 172 ? -13.906 -37.062 -25.297 1 63.5 172 PRO A CA 1
ATOM 1441 C C . PRO A 1 172 ? -12.484 -37.5 -25.625 1 63.5 172 PRO A C 1
ATOM 1443 O O . PRO A 1 172 ? -11.773 -38.031 -24.781 1 63.5 172 PRO A O 1
ATOM 1446 N N . GLU A 1 173 ? -12.094 -37.125 -26.812 1 62.59 173 GLU A N 1
ATOM 1447 C CA . GLU A 1 173 ? -10.742 -37.5 -27.234 1 62.59 173 GLU A CA 1
ATOM 1448 C C . GLU A 1 173 ? -9.688 -36.656 -26.516 1 62.59 173 GLU A C 1
ATOM 1450 O O . GLU A 1 173 ? -8.555 -37.125 -26.328 1 62.59 173 GLU A O 1
ATOM 1455 N N . SER A 1 174 ? -10.227 -35.594 -26.188 1 63.28 174 SER A N 1
ATOM 1456 C CA . SER A 1 174 ? -9.273 -34.688 -25.578 1 63.28 174 SER A CA 1
ATOM 1457 C C . SER A 1 174 ? -9.133 -34.938 -24.078 1 63.28 174 SER A C 1
ATOM 1459 O O . SER A 1 174 ? -8.266 -34.344 -23.422 1 63.28 174 SER A O 1
ATOM 1461 N N . PHE A 1 175 ? -9.953 -35.906 -23.734 1 68.06 175 PHE A N 1
ATOM 1462 C CA . PHE A 1 175 ? -9.984 -36.188 -22.297 1 68.06 175 PHE A CA 1
ATOM 1463 C C . PHE A 1 175 ? -8.828 -37.125 -21.922 1 68.06 175 PHE A C 1
ATOM 1465 O O . PHE A 1 175 ? -8.562 -38.094 -22.609 1 68.06 175 PHE A O 1
ATOM 1472 N N . ASN A 1 176 ? -8 -36.594 -21.031 1 67.88 176 ASN A N 1
ATOM 1473 C CA . ASN A 1 176 ? -6.961 -37.438 -20.438 1 67.88 176 ASN A CA 1
ATOM 1474 C C . ASN A 1 176 ? -7.398 -38 -19.078 1 67.88 176 ASN A C 1
ATOM 1476 O O . ASN A 1 176 ? -7.688 -37.219 -18.156 1 67.88 176 ASN A O 1
ATOM 1480 N N . PRO A 1 177 ? -7.547 -39.312 -19.031 1 67.62 177 PRO A N 1
ATOM 1481 C CA . PRO A 1 177 ? -8 -39.938 -17.781 1 67.62 177 PRO A CA 1
ATOM 1482 C C . PRO A 1 177 ? -7.168 -39.5 -16.578 1 67.62 177 PRO A C 1
ATOM 1484 O O . PRO A 1 177 ? -7.648 -39.531 -15.438 1 67.62 177 PRO A O 1
ATOM 1487 N N . MET A 1 178 ? -6.02 -39.094 -16.891 1 65.31 178 MET A N 1
ATOM 1488 C CA . MET A 1 178 ? -5.148 -38.719 -15.789 1 65.31 178 MET A CA 1
ATOM 1489 C C . MET A 1 178 ? -5.676 -37.469 -15.094 1 65.31 178 MET A C 1
ATOM 1491 O O . MET A 1 178 ? -5.398 -37.219 -13.914 1 65.31 178 MET A O 1
ATOM 1495 N N . ILE A 1 179 ? -6.469 -36.75 -15.852 1 69.62 179 ILE A N 1
ATOM 1496 C CA . ILE A 1 179 ? -7.039 -35.531 -15.297 1 69.62 179 ILE A CA 1
ATOM 1497 C C . ILE A 1 179 ? -7.984 -35.875 -14.148 1 69.62 179 ILE A C 1
ATOM 1499 O O . ILE A 1 179 ? -7.984 -35.219 -13.109 1 69.62 179 ILE A O 1
ATOM 1503 N N . LEU A 1 180 ? -8.617 -36.969 -14.367 1 67.75 180 LEU A N 1
ATOM 1504 C CA . LEU A 1 180 ? -9.594 -37.375 -13.367 1 67.75 180 LEU A CA 1
ATOM 1505 C C . LEU A 1 180 ? -8.906 -37.875 -12.094 1 67.75 180 LEU A C 1
ATOM 1507 O O . LEU A 1 180 ? -9.398 -37.625 -10.992 1 67.75 180 LEU A O 1
ATOM 1511 N N . SER A 1 181 ? -7.828 -38.469 -12.406 1 64.38 181 SER A N 1
ATOM 1512 C CA . SER A 1 181 ? -7.07 -38.906 -11.242 1 64.38 181 SER A CA 1
ATOM 1513 C C . SER A 1 181 ? -6.562 -37.75 -10.422 1 64.38 181 SER A C 1
ATOM 1515 O O . SER A 1 181 ? -6.582 -37.781 -9.195 1 64.38 181 SER A O 1
ATOM 1517 N N . SER A 1 182 ? -6.176 -36.844 -11.125 1 64 182 SER A N 1
ATOM 1518 C CA . SER A 1 182 ? -5.695 -35.625 -10.438 1 64 182 SER A CA 1
ATOM 1519 C C . SER A 1 182 ? -6.82 -34.938 -9.672 1 64 182 SER A C 1
ATOM 1521 O O . SER A 1 182 ? -6.605 -34.438 -8.578 1 64 182 SER A O 1
ATOM 1523 N N . LEU A 1 183 ? -7.953 -35.062 -10.242 1 64.19 183 LEU A N 1
ATOM 1524 C CA . LEU A 1 183 ? -9.117 -34.406 -9.633 1 64.19 183 LEU A CA 1
ATOM 1525 C C . LEU A 1 183 ? -9.578 -35.188 -8.398 1 64.19 183 LEU A C 1
ATOM 1527 O O . LEU A 1 183 ? -10 -34.594 -7.41 1 64.19 183 LEU A O 1
ATOM 1531 N N . ASP A 1 184 ? -9.461 -36.438 -8.578 1 59.94 184 ASP A N 1
ATOM 1532 C CA . ASP A 1 184 ? -9.891 -37.281 -7.477 1 59.94 184 ASP A CA 1
ATOM 1533 C C . ASP A 1 184 ? -9 -37.094 -6.25 1 59.94 184 ASP A C 1
ATOM 1535 O O . ASP A 1 184 ? -9.477 -37.125 -5.117 1 59.94 184 ASP A O 1
ATOM 1539 N N . GLU A 1 185 ? -7.828 -37.031 -6.609 1 57.12 185 GLU A N 1
ATOM 1540 C CA . GLU A 1 185 ? -6.879 -36.875 -5.516 1 57.12 185 GLU A CA 1
ATOM 1541 C C . GLU A 1 185 ? -7.234 -35.656 -4.652 1 57.12 185 GLU A C 1
ATOM 1543 O O . GLU A 1 185 ? -7.004 -35.656 -3.441 1 57.12 185 GLU A O 1
ATOM 1548 N N . VAL A 1 186 ? -7.805 -34.781 -5.367 1 52.75 186 VAL A N 1
ATOM 1549 C CA . VAL A 1 186 ? -8.125 -33.594 -4.578 1 52.75 186 VAL A CA 1
ATOM 1550 C C . VAL A 1 186 ? -9.508 -33.75 -3.947 1 52.75 186 VAL A C 1
ATOM 1552 O O . VAL A 1 186 ? -9.914 -32.938 -3.109 1 52.75 186 VAL A O 1
ATOM 1555 N N . GLY A 1 187 ? -10.062 -35 -4.105 1 51.59 187 GLY A N 1
ATOM 1556 C CA . GLY A 1 187 ? -11.328 -35.344 -3.475 1 51.59 187 GLY A CA 1
ATOM 1557 C C . GLY A 1 187 ? -12.516 -34.625 -4.109 1 51.59 187 GLY A C 1
ATOM 1558 O O . GLY A 1 187 ? -13.602 -34.594 -3.527 1 51.59 187 GLY A O 1
ATOM 1559 N N . CYS A 1 188 ? -12.258 -34 -5.113 1 48.47 188 CYS A N 1
ATOM 1560 C CA . CYS A 1 188 ? -13.289 -33.062 -5.594 1 48.47 188 CYS A CA 1
ATOM 1561 C C . CYS A 1 188 ? -14.125 -33.719 -6.691 1 48.47 188 CYS A C 1
ATOM 1563 O O . CYS A 1 188 ? -15.117 -33.125 -7.141 1 48.47 188 CYS A O 1
ATOM 1565 N N . LEU A 1 189 ? -13.742 -34.875 -7.102 1 53.62 189 LEU A N 1
ATOM 1566 C CA . LEU A 1 189 ? -14.461 -35.344 -8.273 1 53.62 189 LEU A CA 1
ATOM 1567 C C . LEU A 1 189 ? -15.82 -35.906 -7.887 1 53.62 189 LEU A C 1
ATOM 1569 O O . LEU A 1 189 ? -15.891 -36.875 -7.125 1 53.62 189 LEU A O 1
ATOM 1573 N N . LYS A 1 190 ? -16.797 -35.062 -7.816 1 53.59 190 LYS A N 1
ATOM 1574 C CA . LYS A 1 190 ? -18.156 -35.594 -7.77 1 53.59 190 LYS A CA 1
ATOM 1575 C C . LYS A 1 190 ? -18.641 -35.969 -9.164 1 53.59 190 LYS A C 1
ATOM 1577 O O . LYS A 1 190 ? -18.797 -35.125 -10.031 1 53.59 190 LYS A O 1
ATOM 1582 N N . LEU A 1 191 ? -18.391 -37.219 -9.43 1 56.03 191 LEU A N 1
ATOM 1583 C CA . LEU A 1 191 ? -18.797 -37.719 -10.75 1 56.03 191 LEU A CA 1
ATOM 1584 C C . LEU A 1 191 ? -20.312 -37.719 -10.883 1 56.03 191 LEU A C 1
ATOM 1586 O O . LEU A 1 191 ? -21 -38.312 -10.047 1 56.03 191 LEU A O 1
ATOM 1590 N N . ASN A 1 192 ? -20.781 -36.625 -11.422 1 59.69 192 ASN A N 1
ATOM 1591 C CA . ASN A 1 192 ? -22.203 -36.688 -11.742 1 59.69 192 ASN A CA 1
ATOM 1592 C C . ASN A 1 192 ? -22.469 -37.5 -13.008 1 59.69 192 ASN A C 1
ATOM 1594 O O . ASN A 1 192 ? -21.547 -38.031 -13.602 1 59.69 192 ASN A O 1
ATOM 1598 N N . GLU A 1 193 ? -23.703 -37.688 -13.242 1 60.28 193 GLU A N 1
ATOM 1599 C CA . GLU A 1 193 ? -24.125 -38.5 -14.383 1 60.28 193 GLU A CA 1
ATOM 1600 C C . GLU A 1 193 ? -23.469 -38.031 -15.672 1 60.28 193 GLU A C 1
ATOM 1602 O O . GLU A 1 193 ? -23.047 -38.844 -16.5 1 60.28 193 GLU A O 1
ATOM 1607 N N . ASN A 1 194 ? -23.344 -36.812 -15.75 1 64.5 194 ASN A N 1
ATOM 1608 C CA . ASN A 1 194 ? -22.797 -36.25 -16.984 1 64.5 194 ASN A CA 1
ATOM 1609 C C . ASN A 1 194 ? -21.312 -36.562 -17.125 1 64.5 194 ASN A C 1
ATOM 1611 O O . ASN A 1 194 ? -20.859 -36.906 -18.219 1 64.5 194 ASN A O 1
ATOM 1615 N N . THR A 1 195 ? -20.719 -36.5 -16.047 1 70.31 195 THR A N 1
ATOM 1616 C CA . THR A 1 195 ? -19.281 -36.781 -16.078 1 70.31 195 THR A CA 1
ATOM 1617 C C . THR A 1 195 ? -19.031 -38.25 -16.344 1 70.31 195 THR A C 1
ATOM 1619 O O . THR A 1 195 ? -18.109 -38.625 -17.078 1 70.31 195 THR A O 1
ATOM 1622 N N . TRP A 1 196 ? -19.938 -39 -15.781 1 66.38 196 TRP A N 1
ATOM 1623 C CA . TRP A 1 196 ? -19.812 -40.438 -15.992 1 66.38 196 TRP A CA 1
ATOM 1624 C C . TRP A 1 196 ? -20.062 -40.781 -17.453 1 66.38 196 TRP A C 1
ATOM 1626 O O . TRP A 1 196 ? -19.281 -41.562 -18.047 1 66.38 196 TRP A O 1
ATOM 1636 N N . GLY A 1 197 ? -21.125 -40.25 -17.891 1 67.5 197 GLY A N 1
ATOM 1637 C CA . GLY A 1 197 ? -21.391 -40.5 -19.297 1 67.5 197 GLY A CA 1
ATOM 1638 C C . GLY A 1 197 ? -20.234 -40.094 -20.203 1 67.5 197 GLY A C 1
ATOM 1639 O O . GLY A 1 197 ? -19.922 -40.844 -21.141 1 67.5 197 GLY A O 1
ATOM 1640 N N . PHE A 1 198 ? -19.656 -39.062 -19.828 1 72.56 198 PHE A N 1
ATOM 1641 C CA . PHE A 1 198 ? -18.531 -38.562 -20.609 1 72.56 198 PHE A CA 1
ATOM 1642 C C . PHE A 1 198 ? -17.359 -39.562 -20.547 1 72.56 198 PHE A C 1
ATOM 1644 O O . PHE A 1 198 ? -16.766 -39.875 -21.562 1 72.56 198 PHE A O 1
ATOM 1651 N N . ILE A 1 199 ? -17.109 -40.094 -19.391 1 73.38 199 ILE A N 1
ATOM 1652 C CA . ILE A 1 199 ? -15.969 -41 -19.172 1 73.38 199 ILE A CA 1
ATOM 1653 C C . ILE A 1 199 ? -16.219 -42.312 -19.875 1 73.38 199 ILE A C 1
ATOM 1655 O O . ILE A 1 199 ? -15.312 -42.875 -20.469 1 73.38 199 ILE A O 1
ATOM 1659 N N . VAL A 1 200 ? -17.438 -42.688 -19.781 1 70.75 200 VAL A N 1
ATOM 1660 C CA . VAL A 1 200 ? -17.812 -43.938 -20.422 1 70.75 200 VAL A CA 1
ATOM 1661 C C . VAL A 1 200 ? -17.672 -43.781 -21.938 1 70.75 200 VAL A C 1
ATOM 1663 O O . VAL A 1 200 ? -17.141 -44.688 -22.594 1 70.75 200 VAL A O 1
ATOM 1666 N N . ASN A 1 201 ? -18.156 -42.75 -22.391 1 73.44 201 ASN A N 1
ATOM 1667 C CA . ASN A 1 201 ? -18.047 -42.531 -23.828 1 73.44 201 ASN A CA 1
ATOM 1668 C C . ASN A 1 201 ? -16.578 -42.438 -24.266 1 73.44 201 ASN A C 1
ATOM 1670 O O . ASN A 1 201 ? -16.219 -42.938 -25.328 1 73.44 201 ASN A O 1
ATOM 1674 N N . TRP A 1 202 ? -15.875 -41.812 -23.5 1 74.56 202 TRP A N 1
ATOM 1675 C CA . TRP A 1 202 ? -14.438 -41.75 -23.766 1 74.56 202 TRP A CA 1
ATOM 1676 C C . TRP A 1 202 ? -13.828 -43.125 -23.797 1 74.56 202 TRP A C 1
ATOM 1678 O O . TRP A 1 202 ? -13.055 -43.469 -24.703 1 74.56 202 TRP A O 1
ATOM 1688 N N . ALA A 1 203 ? -14.117 -43.938 -22.812 1 73.56 203 ALA A N 1
ATOM 1689 C CA . ALA A 1 203 ? -13.562 -45.281 -22.719 1 73.56 203 ALA A CA 1
ATOM 1690 C C . ALA A 1 203 ? -13.953 -46.125 -23.938 1 73.56 203 ALA A C 1
ATOM 1692 O O . ALA A 1 203 ? -13.133 -46.875 -24.469 1 73.56 203 ALA A O 1
ATOM 1693 N N . LYS A 1 204 ? -15.156 -45.906 -24.375 1 75.12 204 LYS A N 1
ATOM 1694 C CA . LYS A 1 204 ? -15.641 -46.625 -25.547 1 75.12 204 LYS A CA 1
ATOM 1695 C C . LYS A 1 204 ? -14.859 -46.25 -26.797 1 75.12 204 LYS A C 1
ATOM 1697 O O . LYS A 1 204 ? -14.555 -47.094 -27.641 1 75.12 204 LYS A O 1
ATOM 1702 N N . LEU A 1 205 ? -14.508 -45.031 -26.828 1 77 205 LEU A N 1
ATOM 1703 C CA . LEU A 1 205 ? -13.812 -44.531 -28 1 77 205 LEU A CA 1
ATOM 1704 C C . LEU A 1 205 ? -12.367 -45 -28.031 1 77 205 LEU A C 1
ATOM 1706 O O . LEU A 1 205 ? -11.766 -45.094 -29.094 1 77 205 LEU A O 1
ATOM 1710 N N . GLN A 1 206 ? -11.875 -45.344 -26.891 1 77.25 206 GLN A N 1
ATOM 1711 C CA . GLN A 1 206 ? -10.492 -45.781 -26.812 1 77.25 206 GLN A CA 1
ATOM 1712 C C . GLN A 1 206 ? -10.344 -47.25 -27.266 1 77.25 206 GLN A C 1
ATOM 1714 O O . GLN A 1 206 ? -9.234 -47.688 -27.562 1 77.25 206 GLN A O 1
ATOM 1719 N N . ILE A 1 207 ? -11.453 -48 -27.312 1 80.06 207 ILE A N 1
ATOM 1720 C CA . ILE A 1 207 ? -11.453 -49.406 -27.703 1 80.06 207 ILE A CA 1
ATOM 1721 C C . ILE A 1 207 ? -12.125 -49.562 -29.062 1 80.06 207 ILE A C 1
ATOM 1723 O O . ILE A 1 207 ? -13.344 -49.781 -29.141 1 80.06 207 ILE A O 1
ATOM 1727 N N . PRO A 1 208 ? -11.312 -49.5 -30.078 1 79.5 208 PRO A N 1
ATOM 1728 C CA . PRO A 1 208 ? -11.891 -49.531 -31.438 1 79.5 208 PRO A CA 1
ATOM 1729 C C . PRO A 1 208 ? -12.656 -50.844 -31.703 1 79.5 208 PRO A C 1
ATOM 1731 O O . PRO A 1 208 ? -13.547 -50.844 -32.562 1 79.5 208 PRO A O 1
ATOM 1734 N N . THR A 1 209 ? -12.281 -51.875 -31 1 78.69 209 THR A N 1
ATOM 1735 C CA . THR A 1 209 ? -12.867 -53.188 -31.266 1 78.69 209 THR A CA 1
ATOM 1736 C C . THR A 1 209 ? -14.266 -53.281 -30.672 1 78.69 209 THR A C 1
ATOM 1738 O O . THR A 1 209 ? -15.008 -54.219 -30.969 1 78.69 209 THR A O 1
ATOM 1741 N N . LEU A 1 210 ? -14.594 -52.281 -29.891 1 75.5 210 LEU A N 1
ATOM 1742 C CA . LEU A 1 210 ? -15.883 -52.344 -29.203 1 75.5 210 LEU A CA 1
ATOM 1743 C C . LEU A 1 210 ? -17.016 -51.906 -30.125 1 75.5 210 LEU A C 1
ATOM 1745 O O . LEU A 1 210 ? -16.875 -50.875 -30.812 1 75.5 210 LEU A O 1
ATOM 1749 N N . THR A 1 211 ? -17.938 -52.75 -30.25 1 72.81 211 THR A N 1
ATOM 1750 C CA . THR A 1 211 ? -19.125 -52.375 -31.016 1 72.81 211 THR A CA 1
ATOM 1751 C C . THR A 1 211 ? -19.938 -51.312 -30.281 1 72.81 211 THR A C 1
ATOM 1753 O O . THR A 1 211 ? -19.875 -51.219 -29.062 1 72.81 211 THR A O 1
ATOM 1756 N N . THR A 1 212 ? -20.734 -50.469 -31 1 69.62 212 THR A N 1
ATOM 1757 C CA . THR A 1 212 ? -21.516 -49.375 -30.438 1 69.62 212 THR A CA 1
ATOM 1758 C C . THR A 1 212 ? -22.641 -49.938 -29.562 1 69.62 212 THR A C 1
ATOM 1760 O O . THR A 1 212 ? -23.109 -49.25 -28.625 1 69.62 212 THR A O 1
ATOM 1763 N N . GLN A 1 213 ? -22.984 -51.219 -29.859 1 67.88 213 GLN A N 1
ATOM 1764 C CA . GLN A 1 213 ? -24.047 -51.844 -29.109 1 67.88 213 GLN A CA 1
ATOM 1765 C C . GLN A 1 213 ? -23.5 -52.625 -27.906 1 67.88 213 GLN A C 1
ATOM 1767 O O . GLN A 1 213 ? -22.938 -53.719 -28.062 1 67.88 213 GLN A O 1
ATOM 1772 N N . VAL A 1 214 ? -23.719 -52.094 -26.734 1 69.12 214 VAL A N 1
ATOM 1773 C CA . VAL A 1 214 ? -23.188 -52.625 -25.484 1 69.12 214 VAL A CA 1
ATOM 1774 C C . VAL A 1 214 ? -23.734 -54.031 -25.234 1 69.12 214 VAL A C 1
ATOM 1776 O O . VAL A 1 214 ? -23.062 -54.875 -24.656 1 69.12 214 VAL A O 1
ATOM 1779 N N . THR A 1 215 ? -24.875 -54.312 -25.828 1 67 215 THR A N 1
ATOM 1780 C CA . THR A 1 215 ? -25.531 -55.594 -25.625 1 67 215 THR A CA 1
ATOM 1781 C C . THR A 1 215 ? -24.766 -56.719 -26.328 1 67 215 THR A C 1
ATOM 1783 O O . THR A 1 215 ? -24.938 -57.875 -26 1 67 215 THR A O 1
ATOM 1786 N N . LYS A 1 216 ? -23.906 -56.344 -27.156 1 75.06 216 LYS A N 1
ATOM 1787 C CA . LYS A 1 216 ? -23.188 -57.344 -27.938 1 75.06 216 LYS A CA 1
ATOM 1788 C C . LYS A 1 216 ? -21.781 -57.562 -27.391 1 75.06 216 LYS A C 1
ATOM 1790 O O . LYS A 1 216 ? -21 -58.344 -27.953 1 75.06 216 LYS A O 1
ATOM 1795 N N . TRP A 1 217 ? -21.516 -56.938 -26.266 1 76.94 217 TRP A N 1
ATOM 1796 C CA . TRP A 1 217 ? -20.172 -57.062 -25.719 1 76.94 217 TRP A CA 1
ATOM 1797 C C . TRP A 1 217 ? -19.938 -58.438 -25.094 1 76.94 217 TRP A C 1
ATOM 1799 O O . TRP A 1 217 ? -20.797 -58.938 -24.375 1 76.94 217 TRP A O 1
ATOM 1809 N N . ASN A 1 218 ? -18.875 -59 -25.5 1 77.06 218 ASN A N 1
ATOM 1810 C CA . ASN A 1 218 ? -18.469 -60.25 -24.859 1 77.06 218 ASN A CA 1
ATOM 1811 C C . ASN A 1 218 ? -17.641 -60 -23.594 1 77.06 218 ASN A C 1
ATOM 1813 O O . ASN A 1 218 ? -17.469 -58.875 -23.188 1 77.06 218 ASN A O 1
ATOM 1817 N N . LYS A 1 219 ? -17.266 -61.062 -22.891 1 75.75 219 LYS A N 1
ATOM 1818 C CA . LYS A 1 219 ? -16.531 -61 -21.625 1 75.75 219 LYS A CA 1
ATOM 1819 C C . LYS A 1 219 ? -15.195 -60.25 -21.812 1 75.75 219 LYS A C 1
ATOM 1821 O O . LYS A 1 219 ? -14.789 -59.469 -20.969 1 75.75 219 LYS A O 1
ATOM 1826 N N . SER A 1 220 ? -14.578 -60.5 -22.906 1 80.69 220 SER A N 1
ATOM 1827 C CA . SER A 1 220 ? -13.297 -59.844 -23.203 1 80.69 220 SER A CA 1
ATOM 1828 C C . SER A 1 220 ? -13.477 -58.344 -23.422 1 80.69 220 SER A C 1
ATOM 1830 O O . SER A 1 220 ? -12.656 -57.562 -22.969 1 80.69 220 SER A O 1
ATOM 1832 N N . ASP A 1 221 ? -14.594 -58 -24.094 1 78.81 221 ASP A N 1
ATOM 1833 C CA . ASP A 1 221 ? -14.891 -56.594 -24.344 1 78.81 221 ASP A CA 1
ATOM 1834 C C . ASP A 1 221 ? -15.094 -55.844 -23.031 1 78.81 221 ASP A C 1
ATOM 1836 O O . ASP A 1 221 ? -14.578 -54.75 -22.859 1 78.81 221 ASP A O 1
ATOM 1840 N N . TRP A 1 222 ? -15.695 -56.531 -22.188 1 73.56 222 TRP A N 1
ATOM 1841 C CA . TRP A 1 222 ? -15.984 -55.906 -20.906 1 73.56 222 TRP A CA 1
ATOM 1842 C C . TRP A 1 222 ? -14.703 -55.75 -20.094 1 73.56 222 TRP A C 1
ATOM 1844 O O . TRP A 1 222 ? -14.508 -54.688 -19.453 1 73.56 222 TRP A O 1
ATOM 1854 N N . GLU A 1 223 ? -13.93 -56.719 -20.078 1 75.19 223 GLU A N 1
ATOM 1855 C CA . GLU A 1 223 ? -12.664 -56.625 -19.359 1 75.19 223 GLU A CA 1
ATOM 1856 C C . GLU A 1 223 ? -11.773 -55.531 -19.906 1 75.19 223 GLU A C 1
ATOM 1858 O O . GLU A 1 223 ? -11.125 -54.812 -19.156 1 75.19 223 GLU A O 1
ATOM 1863 N N . GLU A 1 224 ? -11.773 -55.438 -21.172 1 80.12 224 GLU A N 1
ATOM 1864 C CA . GLU A 1 224 ? -10.992 -54.375 -21.797 1 80.12 224 GLU A CA 1
ATOM 1865 C C . GLU A 1 224 ? -11.539 -53 -21.438 1 80.12 224 GLU A C 1
ATOM 1867 O O . GLU A 1 224 ? -10.773 -52.062 -21.188 1 80.12 224 GLU A O 1
ATOM 1872 N N . PHE A 1 225 ? -12.828 -52.938 -21.5 1 77 225 PHE A N 1
ATOM 1873 C CA . PHE A 1 225 ? -13.477 -51.688 -21.109 1 77 225 PHE A CA 1
ATOM 1874 C C . PHE A 1 225 ? -13.141 -51.312 -19.672 1 77 225 PHE A C 1
ATOM 1876 O O . PHE A 1 225 ? -12.797 -50.156 -19.391 1 77 225 PHE A O 1
ATOM 1883 N N . LYS A 1 226 ? -13.141 -52.219 -18.812 1 70.69 226 LYS A N 1
ATOM 1884 C CA . LYS A 1 226 ? -12.812 -52.031 -17.406 1 70.69 226 LYS A CA 1
ATOM 1885 C C . LYS A 1 226 ? -11.359 -51.594 -17.25 1 70.69 226 LYS A C 1
ATOM 1887 O O . LYS A 1 226 ? -11.062 -50.688 -16.453 1 70.69 226 LYS A O 1
ATOM 1892 N N . GLN A 1 227 ? -10.594 -52.188 -17.891 1 75.31 227 GLN A N 1
ATOM 1893 C CA . GLN A 1 227 ? -9.172 -51.844 -17.828 1 75.31 227 GLN A CA 1
ATOM 1894 C C . GLN A 1 227 ? -8.93 -50.406 -18.297 1 75.31 227 GLN A C 1
ATOM 1896 O O . GLN A 1 227 ? -8.094 -49.688 -17.734 1 75.31 227 GLN A O 1
ATOM 1901 N N . THR A 1 228 ? -9.695 -50.031 -19.344 1 75.75 228 THR A N 1
ATOM 1902 C CA . THR A 1 228 ? -9.547 -48.688 -19.891 1 75.75 228 THR A CA 1
ATOM 1903 C C . THR A 1 228 ? -10.055 -47.625 -18.906 1 75.75 228 THR A C 1
ATOM 1905 O O . THR A 1 228 ? -9.516 -46.531 -18.844 1 75.75 228 THR A O 1
ATOM 1908 N N . LEU A 1 229 ? -11.062 -47.969 -18.219 1 72.12 229 LEU A N 1
ATOM 1909 C CA . LEU A 1 229 ? -11.68 -47.031 -17.281 1 72.12 229 LEU A CA 1
ATOM 1910 C C . LEU A 1 229 ? -10.883 -46.969 -15.977 1 72.12 229 LEU A C 1
ATOM 1912 O O . LEU A 1 229 ? -11.016 -46.031 -15.203 1 72.12 229 LEU A O 1
ATOM 1916 N N . SER A 1 230 ? -10.07 -47.938 -15.773 1 68.44 230 SER A N 1
ATOM 1917 C CA . SER A 1 230 ? -9.383 -48.125 -14.492 1 68.44 230 SER A CA 1
ATOM 1918 C C . SER A 1 230 ? -8.578 -46.875 -14.117 1 68.44 230 SER A C 1
ATOM 1920 O O . SER A 1 230 ? -8.602 -46.438 -12.969 1 68.44 230 SER A O 1
ATOM 1922 N N . PRO A 1 231 ? -7.965 -46.281 -15.117 1 64.69 231 PRO A N 1
ATOM 1923 C CA . PRO A 1 231 ? -7.18 -45.125 -14.719 1 64.69 231 PRO A CA 1
ATOM 1924 C C . PRO A 1 231 ? -8.047 -43.906 -14.375 1 64.69 231 PRO A C 1
ATOM 1926 O O . PRO A 1 231 ? -7.582 -42.969 -13.703 1 64.69 231 PRO A O 1
ATOM 1929 N N . CYS A 1 232 ? -9.133 -43.844 -15 1 62.03 232 CYS A N 1
ATOM 1930 C CA . CYS A 1 232 ? -10.016 -42.688 -14.812 1 62.03 232 CYS A CA 1
ATOM 1931 C C . CYS A 1 232 ? -10.711 -42.75 -13.461 1 62.03 232 CYS A C 1
ATOM 1933 O O . CYS A 1 232 ? -11.141 -41.719 -12.93 1 62.03 232 CYS A O 1
ATOM 1935 N N . ILE A 1 233 ? -10.977 -43.875 -12.992 1 53.97 233 ILE A N 1
ATOM 1936 C CA . ILE A 1 233 ? -11.82 -44.062 -11.812 1 53.97 233 ILE A CA 1
ATOM 1937 C C . ILE A 1 233 ? -10.938 -44.281 -10.586 1 53.97 233 ILE A C 1
ATOM 1939 O O . ILE A 1 233 ? -10.18 -45.25 -10.523 1 53.97 233 ILE A O 1
ATOM 1943 N N . PRO A 1 234 ? -10.523 -43.219 -9.945 1 48.91 234 PRO A N 1
ATOM 1944 C CA . PRO A 1 234 ? -9.773 -43.5 -8.719 1 48.91 234 PRO A CA 1
ATOM 1945 C C . PRO A 1 234 ? -10.391 -44.656 -7.914 1 48.91 234 PRO A C 1
ATOM 1947 O O . PRO A 1 234 ? -9.938 -44.938 -6.801 1 48.91 234 PRO A O 1
ATOM 1950 N N . TRP A 1 235 ? -11.477 -45.188 -8.133 1 44.19 235 TRP A N 1
ATOM 1951 C CA . TRP A 1 235 ? -12.211 -45.938 -7.113 1 44.19 235 TRP A CA 1
ATOM 1952 C C . TRP A 1 235 ? -11.516 -47.25 -6.789 1 44.19 235 TRP A C 1
ATOM 1954 O O . TRP A 1 235 ? -11.547 -48.188 -7.59 1 44.19 235 TRP A O 1
ATOM 1964 N N . LYS A 1 236 ? -10.281 -47.125 -6.457 1 42.16 236 LYS A N 1
ATOM 1965 C CA . LYS A 1 236 ? -9.766 -48.344 -5.836 1 42.16 236 LYS A CA 1
ATOM 1966 C C . LYS A 1 236 ? -10.898 -49.188 -5.266 1 42.16 236 LYS A C 1
ATOM 1968 O O . LYS A 1 236 ? -10.836 -50.406 -5.301 1 42.16 236 LYS A O 1
ATOM 1973 N N . ASN A 1 237 ? -11.711 -48.469 -4.523 1 40.12 237 ASN A N 1
ATOM 1974 C CA . ASN A 1 237 ? -12.68 -49.25 -3.77 1 40.12 237 ASN A CA 1
ATOM 1975 C C . ASN A 1 237 ? -13.789 -49.781 -4.668 1 40.12 237 ASN A C 1
ATOM 1977 O O . ASN A 1 237 ? -14.734 -50.406 -4.188 1 40.12 237 ASN A O 1
ATOM 1981 N N . TRP A 1 238 ? -13.961 -49.375 -5.859 1 41.41 238 TRP A N 1
ATOM 1982 C CA . TRP A 1 238 ? -14.992 -49.969 -6.711 1 41.41 238 TRP A CA 1
ATOM 1983 C C . TRP A 1 238 ? -14.562 -51.344 -7.203 1 41.41 238 TRP A C 1
ATOM 1985 O O . TRP A 1 238 ? -13.523 -51.469 -7.859 1 41.41 238 TRP A O 1
ATOM 1995 N N . LYS A 1 239 ? -14.594 -52.156 -6.34 1 38.91 239 LYS A N 1
ATOM 1996 C CA . LYS A 1 239 ? -14.43 -53.562 -6.688 1 38.91 239 LYS A CA 1
ATOM 1997 C C . LYS A 1 239 ? -15.203 -53.906 -7.961 1 38.91 239 LYS A C 1
ATOM 1999 O O . LYS A 1 239 ? -16.438 -53.938 -7.957 1 38.91 239 LYS A O 1
ATOM 2004 N N . PHE A 1 240 ? -14.883 -53.531 -9.195 1 41.28 240 PHE A N 1
ATOM 2005 C CA . PHE A 1 240 ? -15.359 -54.156 -10.43 1 41.28 240 PHE A CA 1
ATOM 2006 C C . PHE A 1 240 ? -15.586 -55.625 -10.242 1 41.28 240 PHE A C 1
ATOM 2008 O O . PHE A 1 240 ? -16.031 -56.312 -11.156 1 41.28 240 PHE A O 1
ATOM 2015 N N . ASP A 1 241 ? -15.102 -56.062 -9.172 1 39.81 241 ASP A N 1
ATOM 2016 C CA . ASP A 1 241 ? -15.078 -57.531 -9.07 1 39.81 241 ASP A CA 1
ATOM 2017 C C . ASP A 1 241 ? -16.453 -58.125 -9.367 1 39.81 241 ASP A C 1
ATOM 2019 O O . ASP A 1 241 ? -16.562 -59.125 -10.047 1 39.81 241 ASP A O 1
ATOM 2023 N N . HIS A 1 242 ? -17.516 -57.781 -8.508 1 39.41 242 HIS A N 1
ATOM 2024 C CA . HIS A 1 242 ? -18.734 -58.594 -8.523 1 39.41 242 HIS A CA 1
ATOM 2025 C C . HIS A 1 242 ? -19.75 -58.031 -9.516 1 39.41 242 HIS A C 1
ATOM 2027 O O . HIS A 1 242 ? -20.891 -58.5 -9.547 1 39.41 242 HIS A O 1
ATOM 2033 N N . ALA A 1 243 ? -19.594 -56.938 -10.188 1 40.03 243 ALA A N 1
ATOM 2034 C CA . ALA A 1 243 ? -20.641 -56.5 -11.102 1 40.03 243 ALA A CA 1
ATOM 2035 C C . ALA A 1 243 ? -20.609 -57.312 -12.398 1 40.03 243 ALA A C 1
ATOM 2037 O O . ALA A 1 243 ? -19.578 -57.406 -13.062 1 40.03 243 ALA A O 1
ATOM 2038 N N . THR A 1 244 ? -21.328 -58.406 -12.523 1 39.97 244 THR A N 1
ATOM 2039 C CA . THR A 1 244 ? -21.547 -59.125 -13.773 1 39.97 244 THR A CA 1
ATOM 2040 C C . THR A 1 244 ? -21.844 -58.156 -14.922 1 39.97 244 THR A C 1
ATOM 2042 O O . THR A 1 244 ? -22.203 -57 -14.688 1 39.97 244 THR A O 1
ATOM 2045 N N . SER A 1 245 ? -21.562 -58.594 -16.219 1 40.56 245 SER A N 1
ATOM 2046 C CA . SER A 1 245 ? -21.844 -57.875 -17.469 1 40.56 245 SER A CA 1
ATOM 2047 C C . SER A 1 245 ? -23.172 -57.125 -17.391 1 40.56 245 SER A C 1
ATOM 2049 O O . SER A 1 245 ? -23.281 -56 -17.875 1 40.56 245 SER A O 1
ATOM 2051 N N . ASP A 1 246 ? -24.172 -57.812 -16.938 1 39.88 246 ASP A N 1
ATOM 2052 C CA . ASP A 1 246 ? -25.562 -57.312 -16.953 1 39.88 246 ASP A CA 1
ATOM 2053 C C . ASP A 1 246 ? -25.75 -56.156 -16.016 1 39.88 246 ASP A C 1
ATOM 2055 O O . ASP A 1 246 ? -26.469 -55.188 -16.344 1 39.88 246 ASP A O 1
ATOM 2059 N N . SER A 1 247 ? -25.188 -56.219 -14.867 1 41.44 247 SER A N 1
ATOM 2060 C CA . SER A 1 247 ? -25.438 -55.219 -13.852 1 41.44 247 SER A CA 1
ATOM 2061 C C . SER A 1 247 ? -24.656 -53.938 -14.156 1 41.44 247 SER A C 1
ATOM 2063 O O . SER A 1 247 ? -25.062 -52.844 -13.766 1 41.44 247 SER A O 1
ATOM 2065 N N . PHE A 1 248 ? -23.594 -54.094 -14.727 1 43.38 248 PHE A N 1
ATOM 2066 C CA . PHE A 1 248 ? -22.797 -52.938 -15.117 1 43.38 248 PHE A CA 1
ATOM 2067 C C . PHE A 1 248 ? -23.5 -52.156 -16.203 1 43.38 248 PHE A C 1
ATOM 2069 O O . PHE A 1 248 ? -23.531 -50.906 -16.156 1 43.38 248 PHE A O 1
ATOM 2076 N N . ILE A 1 249 ? -24 -52.906 -17.281 1 41.16 249 ILE A N 1
ATOM 2077 C CA . ILE A 1 249 ? -24.656 -52.25 -18.406 1 41.16 249 ILE A CA 1
ATOM 2078 C C . ILE A 1 249 ? -25.953 -51.594 -17.938 1 41.16 249 ILE A C 1
ATOM 2080 O O . ILE A 1 249 ? -26.281 -50.5 -18.406 1 41.16 249 ILE A O 1
ATOM 2084 N N . PHE A 1 250 ? -26.781 -52.344 -17.25 1 37.94 250 PHE A N 1
ATOM 2085 C CA . PHE A 1 250 ? -28.062 -51.812 -16.797 1 37.94 250 PHE A CA 1
ATOM 2086 C C . PHE A 1 250 ? -27.859 -50.562 -15.945 1 37.94 250 PHE A C 1
ATOM 2088 O O . PHE A 1 250 ? -28.688 -49.656 -15.977 1 37.94 250 PHE A O 1
ATOM 2095 N N . HIS A 1 251 ? -26.859 -50.531 -15.117 1 40.97 251 HIS A N 1
ATOM 2096 C CA . HIS A 1 251 ? -26.656 -49.281 -14.367 1 40.97 251 HIS A CA 1
ATOM 2097 C C . HIS A 1 251 ? -26.172 -48.156 -15.273 1 40.97 251 HIS A C 1
ATOM 2099 O O . HIS A 1 251 ? -26.172 -47 -14.883 1 40.97 251 HIS A O 1
ATOM 2105 N N . PHE A 1 252 ? -25.547 -48.438 -16.312 1 39.47 252 PHE A N 1
ATOM 2106 C CA . PHE A 1 252 ? -25.156 -47.5 -17.344 1 39.47 252 PHE A CA 1
ATOM 2107 C C . PHE A 1 252 ? -26.359 -47.031 -18.156 1 39.47 252 PHE A C 1
ATOM 2109 O O . PHE A 1 252 ? -26.453 -45.844 -18.531 1 39.47 252 PHE A O 1
ATOM 2116 N N . ASP A 1 253 ? -27.016 -47.844 -18.812 1 35.62 253 ASP A N 1
ATOM 2117 C CA . ASP A 1 253 ? -28.109 -47.438 -19.672 1 35.62 253 ASP A CA 1
ATOM 2118 C C . ASP A 1 253 ? -29.234 -46.781 -18.875 1 35.62 253 ASP A C 1
ATOM 2120 O O . ASP A 1 253 ? -30.047 -46.031 -19.422 1 35.62 253 ASP A O 1
ATOM 2124 N N . SER A 1 254 ? -29.797 -47.5 -17.859 1 33.31 254 SER A N 1
ATOM 2125 C CA . SER A 1 254 ? -31.031 -46.938 -17.281 1 33.31 254 SER A CA 1
ATOM 2126 C C . SER A 1 254 ? -30.781 -45.594 -16.625 1 33.31 254 SER A C 1
ATOM 2128 O O . SER A 1 254 ? -29.641 -45.25 -16.344 1 33.31 254 SER A O 1
ATOM 2130 N N . ASN A 1 255 ? -31.922 -44.875 -15.883 1 31.33 255 ASN A N 1
ATOM 2131 C CA . ASN A 1 255 ? -32.156 -43.594 -15.227 1 31.33 255 ASN A CA 1
ATOM 2132 C C . ASN A 1 255 ? -31.047 -43.281 -14.234 1 31.33 255 ASN A C 1
ATOM 2134 O O . ASN A 1 255 ? -30.609 -44.125 -13.477 1 31.33 255 ASN A O 1
ATOM 2138 N N . VAL A 1 256 ? -30.156 -42.219 -14.406 1 36.72 256 VAL A N 1
ATOM 2139 C CA . VAL A 1 256 ? -29.312 -41.312 -13.609 1 36.72 256 VAL A CA 1
ATOM 2140 C C . VAL A 1 256 ? -29.766 -41.344 -12.156 1 36.72 256 VAL A C 1
ATOM 2142 O O . VAL A 1 256 ? -29.156 -40.688 -11.297 1 36.72 256 VAL A O 1
ATOM 2145 N N . SER A 1 257 ? -30.922 -41.75 -11.812 1 32.5 257 SER A N 1
ATOM 2146 C CA . SER A 1 257 ? -31.453 -41.656 -10.453 1 32.5 257 SER A CA 1
ATOM 2147 C C . SER A 1 257 ? -30.625 -42.438 -9.469 1 32.5 257 SER A C 1
ATOM 2149 O O . SER A 1 257 ? -30.547 -42.094 -8.281 1 32.5 257 SER A O 1
ATOM 2151 N N . ASP A 1 258 ? -30.141 -43.656 -9.719 1 33.22 258 ASP A N 1
ATOM 2152 C CA . ASP A 1 258 ? -29.594 -44.469 -8.648 1 33.22 258 ASP A CA 1
ATOM 2153 C C . ASP A 1 258 ? -28.094 -44.219 -8.469 1 33.22 258 ASP A C 1
ATOM 2155 O O . ASP A 1 258 ? -27.391 -45.062 -7.875 1 33.22 258 ASP A O 1
ATOM 2159 N N . LEU A 1 259 ? -27.438 -43.406 -9.172 1 34.03 259 LEU A N 1
ATOM 2160 C CA . LEU A 1 259 ? -26.125 -42.906 -8.812 1 34.03 259 LEU A CA 1
ATOM 2161 C C . LEU A 1 259 ? -26.094 -42.438 -7.363 1 34.03 259 LEU A C 1
ATOM 2163 O O . LEU A 1 259 ? -25.047 -42.062 -6.84 1 34.03 259 LEU A O 1
ATOM 2167 N N . THR A 1 260 ? -27.25 -42.156 -6.777 1 34.97 260 THR A N 1
ATOM 2168 C CA . THR A 1 260 ? -27.344 -41.969 -5.332 1 34.97 260 THR A CA 1
ATOM 2169 C C . THR A 1 260 ? -26.75 -43.188 -4.594 1 34.97 260 THR A C 1
ATOM 2171 O O . THR A 1 260 ? -26.281 -43.031 -3.463 1 34.97 260 THR A O 1
ATOM 2174 N N . ARG A 1 261 ? -26.891 -44.312 -5.059 1 33.47 261 ARG A N 1
ATOM 2175 C CA . ARG A 1 261 ? -26.391 -45.5 -4.359 1 33.47 261 ARG A CA 1
ATOM 2176 C C . ARG A 1 261 ? -24.875 -45.625 -4.531 1 33.47 261 ARG A C 1
ATOM 2178 O O . ARG A 1 261 ? -24.219 -46.312 -3.748 1 33.47 261 ARG A O 1
ATOM 2185 N N . LEU A 1 262 ? -24.297 -45.094 -5.48 1 34.47 262 LEU A N 1
ATOM 2186 C CA . LEU A 1 262 ? -22.844 -45.031 -5.523 1 34.47 262 LEU A CA 1
ATOM 2187 C C . LEU A 1 262 ? -22.297 -44.188 -4.379 1 34.47 262 LEU A C 1
ATOM 2189 O O . LEU A 1 262 ? -21.219 -44.5 -3.836 1 34.47 262 LEU A O 1
ATOM 2193 N N . ASP A 1 263 ? -22.953 -43.125 -3.941 1 34.12 263 ASP A N 1
ATOM 2194 C CA . ASP A 1 263 ? -22.594 -42.406 -2.723 1 34.12 263 ASP A CA 1
ATOM 2195 C C . ASP A 1 263 ? -22.672 -43.344 -1.502 1 34.12 263 ASP A C 1
ATOM 2197 O O . ASP A 1 263 ? -21.875 -43.219 -0.572 1 34.12 263 ASP A O 1
ATOM 2201 N N . ARG A 1 264 ? -23.656 -44.219 -1.417 1 32.19 264 ARG A N 1
ATOM 2202 C CA . ARG A 1 264 ? -23.828 -45.062 -0.238 1 32.19 264 ARG A CA 1
ATOM 2203 C C . ARG A 1 264 ? -22.656 -46.031 -0.09 1 32.19 264 ARG A C 1
ATOM 2205 O O . ARG A 1 264 ? -22.266 -46.375 1.028 1 32.19 264 ARG A O 1
ATOM 2212 N N . PHE A 1 265 ? -22.125 -46.531 -1.15 1 33.34 265 PHE A N 1
ATOM 2213 C CA . PHE A 1 265 ? -21.016 -47.438 -0.987 1 33.34 265 PHE A CA 1
ATOM 2214 C C . PHE A 1 265 ? -19.734 -46.719 -0.631 1 33.34 265 PHE A C 1
ATOM 2216 O O . PHE A 1 265 ? -18.906 -47.219 0.123 1 33.34 265 PHE A O 1
ATOM 2223 N N . ALA A 1 266 ? -19.531 -45.5 -1.064 1 32.69 266 ALA A N 1
ATOM 2224 C CA . ALA A 1 266 ? -18.391 -44.719 -0.595 1 32.69 266 ALA A CA 1
ATOM 2225 C C . ALA A 1 266 ? -18.547 -44.375 0.881 1 32.69 266 ALA A C 1
ATOM 2227 O O . ALA A 1 266 ? -17.547 -44.219 1.593 1 32.69 266 ALA A O 1
ATOM 2228 N N . ILE A 1 267 ? -19.75 -44.156 1.425 1 30.78 267 ILE A N 1
ATOM 2229 C CA . ILE A 1 267 ? -19.938 -43.75 2.816 1 30.78 267 ILE A CA 1
ATOM 2230 C C . ILE A 1 267 ? -19.547 -44.938 3.736 1 30.78 267 ILE A C 1
ATOM 2232 O O . ILE A 1 267 ? -19.172 -44.719 4.887 1 30.78 267 ILE A O 1
ATOM 2236 N N . GLN A 1 268 ? -19.703 -46.094 3.244 1 29.59 268 GLN A N 1
ATOM 2237 C CA . GLN A 1 268 ? -19.516 -47.062 4.32 1 29.59 268 GLN A CA 1
ATOM 2238 C C . GLN A 1 268 ? -18.078 -47 4.859 1 29.59 268 GLN A C 1
ATOM 2240 O O . GLN A 1 268 ? -17.859 -47.188 6.062 1 29.59 268 GLN A O 1
ATOM 2245 N N . ARG A 1 269 ? -17.094 -46.906 4.043 1 31.3 269 ARG A N 1
ATOM 2246 C CA . ARG A 1 269 ? -15.836 -47.156 4.73 1 31.3 269 ARG A CA 1
ATOM 2247 C C . ARG A 1 269 ? -15.32 -45.906 5.402 1 31.3 269 ARG A C 1
ATOM 2249 O O . ARG A 1 269 ? -14.273 -45.906 6.055 1 31.3 269 ARG A O 1
ATOM 2256 N N . ARG A 1 270 ? -15.891 -44.688 5.055 1 31.66 270 ARG A N 1
ATOM 2257 C CA . ARG A 1 270 ? -15.305 -43.562 5.816 1 31.66 270 ARG A CA 1
ATOM 2258 C C . ARG A 1 270 ? -15.656 -43.688 7.297 1 31.66 270 ARG A C 1
ATOM 2260 O O . ARG A 1 270 ? -15.328 -42.781 8.086 1 31.66 270 ARG A O 1
ATOM 2267 N N . THR A 1 271 ? -16.406 -44.531 7.727 1 30.56 271 THR A N 1
ATOM 2268 C CA . THR A 1 271 ? -16.672 -44.5 9.156 1 30.56 271 THR A CA 1
ATOM 2269 C C . THR A 1 271 ? -15.359 -44.5 9.945 1 30.56 271 THR A C 1
ATOM 2271 O O . THR A 1 271 ? -15.367 -44.312 11.164 1 30.56 271 THR A O 1
ATOM 2274 N N . GLY A 1 272 ? -14.266 -44.844 9.508 1 29.19 272 GLY A N 1
ATOM 2275 C CA . GLY A 1 272 ? -13.242 -44.688 10.523 1 29.19 272 GLY A CA 1
ATOM 2276 C C . GLY A 1 272 ? -12.734 -43.25 10.609 1 29.19 272 GLY A C 1
ATOM 2277 O O . GLY A 1 272 ? -11.875 -42.938 11.438 1 29.19 272 GLY A O 1
ATOM 2278 N N . TYR A 1 273 ? -12.641 -42.438 9.5 1 28.48 273 TYR A N 1
ATOM 2279 C CA . TYR A 1 273 ? -12.086 -41.125 9.828 1 28.48 273 TYR A CA 1
ATOM 2280 C C . TYR A 1 273 ? -13.188 -40.156 10.258 1 28.48 273 TYR A C 1
ATOM 2282 O O . TYR A 1 273 ? -14.352 -40.344 9.867 1 28.48 273 TYR A O 1
ATOM 2290 N N . GLY A 1 274 ? -13.133 -39.281 11.406 1 26.94 274 GLY A N 1
ATOM 2291 C CA . GLY A 1 274 ? -13.938 -38.312 12.141 1 26.94 274 GLY A CA 1
ATOM 2292 C C . GLY A 1 274 ? -14.633 -37.312 11.242 1 26.94 274 GLY A C 1
ATOM 2293 O O . GLY A 1 274 ? -14.297 -37.188 10.062 1 26.94 274 GLY A O 1
ATOM 2294 N N . PRO A 1 275 ? -15.82 -36.656 11.633 1 26.02 275 PRO A N 1
ATOM 2295 C CA . PRO A 1 275 ? -16.797 -35.719 11.062 1 26.02 275 PRO A CA 1
ATOM 2296 C C . PRO A 1 275 ? -16.125 -34.531 10.383 1 26.02 275 PRO A C 1
ATOM 2298 O O . PRO A 1 275 ? -15.102 -34.031 10.867 1 26.02 275 PRO A O 1
ATOM 2301 N N . CYS A 1 276 ? -16.094 -34.406 9.18 1 25.44 276 CYS A N 1
ATOM 2302 C CA . CYS A 1 276 ? -15.75 -33.094 8.664 1 25.44 276 CYS A CA 1
ATOM 2303 C C . CYS A 1 276 ? -16.578 -32 9.352 1 25.44 276 CYS A C 1
ATOM 2305 O O . CYS A 1 276 ? -17.75 -32.25 9.703 1 25.44 276 CYS A O 1
ATOM 2307 N N . PHE A 1 277 ? -16.156 -30.906 10.148 1 25.22 277 PHE A N 1
ATOM 2308 C CA . PHE A 1 277 ? -16.719 -29.812 10.938 1 25.22 277 PHE A CA 1
ATOM 2309 C C . PHE A 1 277 ? -17.828 -29.109 10.18 1 25.22 277 PHE A C 1
ATOM 2311 O O . PHE A 1 277 ? -17.562 -28.344 9.242 1 25.22 277 PHE A O 1
ATOM 2318 N N . GLY A 1 278 ? -18.891 -29.734 9.727 1 23.5 278 GLY A N 1
ATOM 2319 C CA . GLY A 1 278 ? -20.047 -29 9.227 1 23.5 278 GLY A CA 1
ATOM 2320 C C . GLY A 1 278 ? -20.531 -27.938 10.195 1 23.5 278 GLY A C 1
ATOM 2321 O O . GLY A 1 278 ? -20.125 -27.906 11.359 1 23.5 278 GLY A O 1
ATOM 2322 N N . ALA A 1 279 ? -21.719 -27.203 9.797 1 23.97 279 ALA A N 1
ATOM 2323 C CA . ALA A 1 279 ? -22.625 -26.125 10.164 1 23.97 279 ALA A CA 1
ATOM 2324 C C . ALA A 1 279 ? -23.375 -26.453 11.445 1 23.97 279 ALA A C 1
ATOM 2326 O O . ALA A 1 279 ? -23.922 -27.547 11.594 1 23.97 279 ALA A O 1
ATOM 2327 N N . GLU A 1 280 ? -23.078 -25.953 12.727 1 24.92 280 GLU A N 1
ATOM 2328 C CA . GLU A 1 280 ? -23.922 -25.828 13.906 1 24.92 280 GLU A CA 1
ATOM 2329 C C . GLU A 1 280 ? -25.297 -25.25 13.539 1 24.92 280 GLU A C 1
ATOM 2331 O O . GLU A 1 280 ? -25.391 -24.234 12.859 1 24.92 280 GLU A O 1
ATOM 2336 N N . GLU A 1 281 ? -26.375 -26 13.398 1 22.23 281 GLU A N 1
ATOM 2337 C CA . GLU A 1 281 ? -27.734 -25.531 13.633 1 22.23 281 GLU A CA 1
ATOM 2338 C C . GLU A 1 281 ? -27.844 -24.766 14.945 1 22.23 281 GLU A C 1
ATOM 2340 O O . GLU A 1 281 ? -27.453 -25.266 16 1 22.23 281 GLU A O 1
ATOM 2345 N N . SER A 1 282 ? -27.828 -23.375 15 1 21.92 282 SER A N 1
ATOM 2346 C CA . SER A 1 282 ? -28.438 -22.516 16.016 1 21.92 282 SER A CA 1
ATOM 2347 C C . SER A 1 282 ? -29.891 -22.922 16.266 1 21.92 282 SER A C 1
ATOM 2349 O O . SER A 1 282 ? -30.688 -23.047 15.336 1 21.92 282 SER A O 1
ATOM 2351 N N . LYS A 1 283 ? -30.062 -23.516 17.422 1 19.8 283 LYS A N 1
ATOM 2352 C CA . LYS A 1 283 ? -31.281 -23.297 18.203 1 19.8 283 LYS A CA 1
ATOM 2353 C C . LYS A 1 283 ? -31.359 -21.844 18.688 1 19.8 283 LYS A C 1
ATOM 2355 O O . LYS A 1 283 ? -30.359 -21.266 19.125 1 19.8 283 LYS A O 1
ATOM 2360 N N . MET B 1 1 ? -9.531 -5.844 -5.227 1 56.38 1 MET B N 1
ATOM 2361 C CA . MET B 1 1 ? -8.484 -6.855 -5.195 1 56.38 1 MET B CA 1
ATOM 2362 C C . MET B 1 1 ? -7.113 -6.215 -5.004 1 56.38 1 MET B C 1
ATOM 2364 O O . MET B 1 1 ? -6.293 -6.719 -4.238 1 56.38 1 MET B O 1
ATOM 2368 N N . SER B 1 2 ? -7.059 -5.039 -5.473 1 74.56 2 SER B N 1
ATOM 2369 C CA . SER B 1 2 ? -5.812 -4.281 -5.434 1 74.56 2 SER B CA 1
ATOM 2370 C C . SER B 1 2 ? -5.512 -3.779 -4.027 1 74.56 2 SER B C 1
ATOM 2372 O O . SER B 1 2 ? -4.352 -3.711 -3.617 1 74.56 2 SER B O 1
ATOM 2374 N N . TYR B 1 3 ? -6.566 -3.973 -3.145 1 84.88 3 TYR B N 1
ATOM 2375 C CA . TYR B 1 3 ? -6.379 -3.404 -1.815 1 84.88 3 TYR B CA 1
ATOM 2376 C C . TYR B 1 3 ? -5.664 -4.391 -0.897 1 84.88 3 TYR B C 1
ATOM 2378 O O . TYR B 1 3 ? -4.793 -3.998 -0.117 1 84.88 3 TYR B O 1
ATOM 2386 N N . HIS B 1 4 ? -5.93 -5.641 -1.117 1 90.5 4 HIS B N 1
ATOM 2387 C CA . HIS B 1 4 ? -5.312 -6.66 -0.277 1 90.5 4 HIS B CA 1
ATOM 2388 C C . HIS B 1 4 ? -3.811 -6.75 -0.532 1 90.5 4 HIS B C 1
ATOM 2390 O O . HIS B 1 4 ? -3.027 -6.945 0.401 1 90.5 4 HIS B O 1
ATOM 2396 N N . LEU B 1 5 ? -3.473 -6.559 -1.705 1 93.81 5 LEU B N 1
ATOM 2397 C CA . LEU B 1 5 ? -2.057 -6.613 -2.053 1 93.81 5 LEU B CA 1
ATOM 2398 C C . LEU B 1 5 ? -1.313 -5.402 -1.507 1 93.81 5 LEU B C 1
ATOM 2400 O O . LEU B 1 5 ? -0.159 -5.512 -1.087 1 93.81 5 LEU B O 1
ATOM 2404 N N . LEU B 1 6 ? -1.983 -4.305 -1.433 1 94.69 6 LEU B N 1
ATOM 2405 C CA . LEU B 1 6 ? -1.379 -3.104 -0.866 1 94.69 6 LEU B CA 1
ATOM 2406 C C . LEU B 1 6 ? -1.22 -3.236 0.645 1 94.69 6 LEU B C 1
ATOM 2408 O O . LEU B 1 6 ? -0.233 -2.764 1.214 1 94.69 6 LEU B O 1
ATOM 2412 N N . GLN B 1 7 ? -2.211 -3.855 1.224 1 94.94 7 GLN B N 1
ATOM 2413 C CA . GLN B 1 7 ? -2.111 -4.105 2.658 1 94.94 7 GLN B CA 1
ATOM 2414 C C . GLN B 1 7 ? -0.925 -5.012 2.977 1 94.94 7 GLN B C 1
ATOM 2416 O O . GLN B 1 7 ? -0.233 -4.805 3.977 1 94.94 7 GLN B O 1
ATOM 2421 N N . LYS B 1 8 ? -0.756 -5.965 2.125 1 95.75 8 LYS B N 1
ATOM 2422 C CA . LYS B 1 8 ? 0.385 -6.859 2.305 1 95.75 8 LYS B CA 1
ATOM 2423 C C . LYS B 1 8 ? 1.702 -6.105 2.16 1 95.75 8 LYS B C 1
ATOM 2425 O O . LYS B 1 8 ? 2.656 -6.363 2.898 1 95.75 8 LYS B O 1
ATOM 2430 N N . LEU B 1 9 ? 1.743 -5.238 1.229 1 96.88 9 LEU B N 1
ATOM 2431 C CA . LEU B 1 9 ? 2.922 -4.398 1.053 1 96.88 9 LEU B CA 1
ATOM 2432 C C . LEU B 1 9 ? 3.227 -3.615 2.326 1 96.88 9 LEU B C 1
ATOM 2434 O O . LEU B 1 9 ? 4.363 -3.609 2.799 1 96.88 9 LEU B O 1
ATOM 2438 N N . SER B 1 10 ? 2.209 -2.99 2.852 1 97.12 10 SER B N 1
ATOM 2439 C CA . SER B 1 10 ? 2.346 -2.211 4.078 1 97.12 10 SER B CA 1
ATOM 2440 C C . SER B 1 10 ? 2.84 -3.08 5.23 1 97.12 10 SER B C 1
ATOM 2442 O O . SER B 1 10 ? 3.74 -2.682 5.973 1 97.12 10 SER B O 1
ATOM 2444 N N . ARG B 1 11 ? 2.316 -4.215 5.324 1 96.75 11 ARG B N 1
ATOM 2445 C CA . ARG B 1 11 ? 2.684 -5.125 6.406 1 96.75 11 ARG B CA 1
ATOM 2446 C C . ARG B 1 11 ? 4.137 -5.566 6.277 1 96.75 11 ARG B C 1
ATOM 2448 O O . ARG B 1 11 ? 4.852 -5.664 7.277 1 96.75 11 ARG B O 1
ATOM 2455 N N . ASP B 1 12 ? 4.496 -5.836 5.129 1 97.44 12 ASP B N 1
ATOM 2456 C CA . ASP B 1 12 ? 5.875 -6.266 4.906 1 97.44 12 ASP B CA 1
ATOM 2457 C C . ASP B 1 12 ? 6.859 -5.152 5.242 1 97.44 12 ASP B C 1
ATOM 2459 O O . ASP B 1 12 ? 7.91 -5.398 5.84 1 97.44 12 ASP B O 1
ATOM 2463 N N . LEU B 1 13 ? 6.543 -3.988 4.844 1 97.5 13 LEU B N 1
ATOM 2464 C CA . LEU B 1 13 ? 7.422 -2.859 5.133 1 97.5 13 LEU B CA 1
AT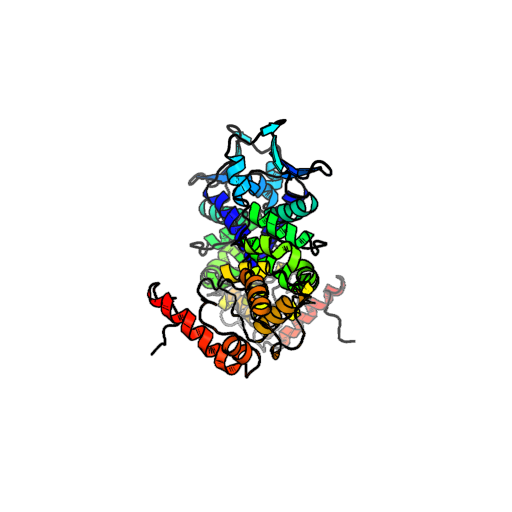OM 2465 C C . LEU B 1 13 ? 7.441 -2.555 6.629 1 97.5 13 LEU B C 1
ATOM 2467 O O . LEU B 1 13 ? 8.453 -2.086 7.152 1 97.5 13 LEU B O 1
ATOM 2471 N N . ASN B 1 14 ? 6.324 -2.828 7.266 1 97.56 14 ASN B N 1
ATOM 2472 C CA . ASN B 1 14 ? 6.289 -2.68 8.719 1 97.56 14 ASN B CA 1
ATOM 2473 C C . ASN B 1 14 ? 7.32 -3.576 9.398 1 97.56 14 ASN B C 1
ATOM 2475 O O . ASN B 1 14 ? 7.875 -3.213 10.438 1 97.56 14 ASN B O 1
ATOM 2479 N N . LYS B 1 15 ? 7.574 -4.672 8.781 1 96.62 15 LYS B N 1
ATOM 2480 C CA . LYS B 1 15 ? 8.586 -5.562 9.328 1 96.62 15 LYS B CA 1
ATOM 2481 C C . LYS B 1 15 ? 9.969 -4.914 9.297 1 96.62 15 LYS B C 1
ATOM 2483 O O . LYS B 1 15 ? 10.766 -5.086 10.227 1 96.62 15 LYS B O 1
ATOM 2488 N N . ILE B 1 16 ? 10.18 -4.207 8.25 1 97.38 16 ILE B N 1
ATOM 2489 C CA . ILE B 1 16 ? 11.438 -3.482 8.148 1 97.38 16 ILE B CA 1
ATOM 2490 C C . ILE B 1 16 ? 11.539 -2.455 9.273 1 97.38 16 ILE B C 1
ATOM 2492 O O . ILE B 1 16 ? 12.57 -2.363 9.953 1 97.38 16 ILE B O 1
ATOM 2496 N N . PHE B 1 17 ? 10.477 -1.784 9.484 1 97.38 17 PHE B N 1
ATOM 2497 C CA . PHE B 1 17 ? 10.406 -0.75 10.508 1 97.38 17 PHE B CA 1
ATOM 2498 C C . PHE B 1 17 ? 10.641 -1.344 11.898 1 97.38 17 PHE B C 1
ATOM 2500 O O . PHE B 1 17 ? 11.375 -0.773 12.703 1 97.38 17 PHE B O 1
ATOM 2507 N N . GLU B 1 18 ? 10.133 -2.469 12.125 1 96.69 18 GLU B N 1
ATOM 2508 C CA . GLU B 1 18 ? 10.18 -3.082 13.453 1 96.69 18 GLU B CA 1
ATOM 2509 C C . GLU B 1 18 ? 11.531 -3.727 13.719 1 96.69 18 GLU B C 1
ATOM 2511 O O . GLU B 1 18 ? 12.07 -3.627 14.82 1 96.69 18 GLU B O 1
ATOM 2516 N N . THR B 1 19 ? 12.07 -4.348 12.727 1 94.75 19 THR B N 1
ATOM 2517 C CA . THR B 1 19 ? 13.312 -5.098 12.922 1 94.75 19 THR B CA 1
ATOM 2518 C C . THR B 1 19 ? 14.516 -4.164 12.891 1 94.75 19 THR B C 1
ATOM 2520 O O . THR B 1 19 ? 15.508 -4.402 13.586 1 94.75 19 THR B O 1
ATOM 2523 N N . LYS B 1 20 ? 14.461 -3.1 12.062 1 95.19 20 LYS B N 1
ATOM 2524 C CA . LYS B 1 20 ? 15.508 -2.098 11.906 1 95.19 20 LYS B CA 1
ATOM 2525 C C . LYS B 1 20 ? 16.797 -2.729 11.383 1 95.19 20 LYS B C 1
ATOM 2527 O O . LYS B 1 20 ? 17.891 -2.211 11.625 1 95.19 20 LYS B O 1
ATOM 2532 N N . ALA B 1 21 ? 16.594 -3.891 10.766 1 93.88 21 ALA B N 1
ATOM 2533 C CA . ALA B 1 21 ? 17.766 -4.559 10.203 1 93.88 21 ALA B CA 1
ATOM 2534 C C . ALA B 1 21 ? 18.312 -3.793 9 1 93.88 21 ALA B C 1
ATOM 2536 O O . ALA B 1 21 ? 17.547 -3.23 8.219 1 93.88 21 ALA B O 1
ATOM 2537 N N . TYR B 1 22 ? 19.625 -3.695 8.914 1 93.25 22 TYR B N 1
ATOM 2538 C CA . TYR B 1 22 ? 20.328 -3.135 7.766 1 93.25 22 TYR B CA 1
ATOM 2539 C C . TYR B 1 22 ? 20.062 -1.64 7.641 1 93.25 22 TYR B C 1
ATOM 2541 O O . TYR B 1 22 ? 20.016 -1.104 6.531 1 93.25 22 TYR B O 1
ATOM 2549 N N . TYR B 1 23 ? 19.797 -1.001 8.789 1 96.06 23 TYR B N 1
ATOM 2550 C CA . TYR B 1 23 ? 19.625 0.447 8.75 1 96.06 23 TYR B CA 1
ATOM 2551 C C . TYR B 1 23 ? 20.922 1.14 8.375 1 96.06 23 TYR B C 1
ATOM 2553 O O . TYR B 1 23 ? 22.016 0.625 8.656 1 96.06 23 TYR B O 1
ATOM 2561 N N . ASP B 1 24 ? 20.797 2.301 7.711 1 95.38 24 ASP B N 1
ATOM 2562 C CA . ASP B 1 24 ? 21.984 3.053 7.312 1 95.38 24 ASP B CA 1
ATOM 2563 C C . ASP B 1 24 ? 21.859 4.523 7.711 1 95.38 24 ASP B C 1
ATOM 2565 O O . ASP B 1 24 ? 22.734 5.332 7.379 1 95.38 24 ASP B O 1
ATOM 2569 N N . VAL B 1 25 ? 20.797 4.879 8.438 1 96.06 25 VAL B N 1
ATOM 2570 C CA . VAL B 1 25 ? 20.562 6.25 8.875 1 96.06 25 VAL B CA 1
ATOM 2571 C C . VAL B 1 25 ? 20.172 6.262 10.352 1 96.06 25 VAL B C 1
ATOM 2573 O O . VAL B 1 25 ? 19.375 5.43 10.789 1 96.06 25 VAL B O 1
ATOM 2576 N N . ILE B 1 26 ? 20.734 7.145 11.078 1 95.94 26 ILE B N 1
ATOM 2577 C CA . ILE B 1 26 ? 20.344 7.422 12.453 1 95.94 26 ILE B CA 1
ATOM 2578 C C . ILE B 1 26 ? 19.766 8.836 12.555 1 95.94 26 ILE B C 1
ATOM 2580 O O . ILE B 1 26 ? 20.438 9.805 12.18 1 95.94 26 ILE B O 1
ATOM 2584 N N . ILE B 1 27 ? 18.547 8.898 13.016 1 95.44 27 ILE B N 1
ATOM 2585 C CA . ILE B 1 27 ? 17.891 10.195 13.148 1 95.44 27 ILE B CA 1
ATOM 2586 C C . ILE B 1 27 ? 17.734 10.547 14.625 1 95.44 27 ILE B C 1
ATOM 2588 O O . ILE B 1 27 ? 17.031 9.859 15.367 1 95.44 27 ILE B O 1
ATOM 2592 N N . ARG B 1 28 ? 18.359 11.602 14.977 1 94.81 28 ARG B N 1
ATOM 2593 C CA . ARG B 1 28 ? 18.281 12.102 16.344 1 94.81 28 ARG B CA 1
ATOM 2594 C C . ARG B 1 28 ? 17.234 13.219 16.453 1 94.81 28 ARG B C 1
ATOM 2596 O O . ARG B 1 28 ? 17.375 14.266 15.82 1 94.81 28 ARG B O 1
ATOM 2603 N N . VAL B 1 29 ? 16.188 12.867 17.188 1 95.12 29 VAL B N 1
ATOM 2604 C CA . VAL B 1 29 ? 15.086 13.82 17.281 1 95.12 29 VAL B CA 1
ATOM 2605 C C . VAL B 1 29 ? 14.93 14.266 18.734 1 95.12 29 VAL B C 1
ATOM 2607 O O . VAL B 1 29 ? 15.18 13.484 19.672 1 95.12 29 VAL B O 1
ATOM 2610 N N . GLY B 1 30 ? 14.414 15.477 18.938 1 91.44 30 GLY B N 1
ATOM 2611 C CA . GLY B 1 30 ? 14.148 16 20.266 1 91.44 30 GLY B CA 1
ATOM 2612 C C . GLY B 1 30 ? 14.953 17.25 20.578 1 91.44 30 GLY B C 1
ATOM 2613 O O . GLY B 1 30 ? 15.766 17.688 19.766 1 91.44 30 GLY B O 1
ATOM 2614 N N . ASP B 1 31 ? 14.602 17.797 21.719 1 85 31 ASP B N 1
ATOM 2615 C CA . ASP B 1 31 ? 15.297 19 22.188 1 85 31 ASP B CA 1
ATOM 2616 C C . ASP B 1 31 ? 16.297 18.656 23.297 1 85 31 ASP B C 1
ATOM 2618 O O . ASP B 1 31 ? 16.688 17.5 23.438 1 85 31 ASP B O 1
ATOM 2622 N N . ASN B 1 32 ? 16.781 19.672 23.922 1 80.44 32 ASN B N 1
ATOM 2623 C CA . ASN B 1 32 ? 17.828 19.5 24.938 1 80.44 32 ASN B CA 1
ATOM 2624 C C . ASN B 1 32 ? 17.328 18.688 26.125 1 80.44 32 ASN B C 1
ATOM 2626 O O . ASN B 1 32 ? 18.125 18.078 26.844 1 80.44 32 ASN B O 1
ATOM 2630 N N . THR B 1 33 ? 16.047 18.516 26.234 1 84.31 33 THR B N 1
ATOM 2631 C CA . THR B 1 33 ? 15.492 17.828 27.406 1 84.31 33 THR B CA 1
ATOM 2632 C C . THR B 1 33 ? 15.25 16.359 27.109 1 84.31 33 THR B C 1
ATOM 2634 O O . THR B 1 33 ? 15.438 15.5 27.969 1 84.31 33 THR B O 1
ATOM 2637 N N . GLU B 1 34 ? 14.836 16.047 25.906 1 89.06 34 GLU B N 1
ATOM 2638 C CA . GLU B 1 34 ? 14.539 14.672 25.547 1 89.06 34 GLU B CA 1
ATOM 2639 C C . GLU B 1 34 ? 14.961 14.367 24.109 1 89.06 34 GLU B C 1
ATOM 2641 O O . GLU B 1 34 ? 14.445 14.977 23.172 1 89.06 34 GLU B O 1
ATOM 2646 N N . THR B 1 35 ? 15.984 13.57 24.047 1 92 35 THR B N 1
ATOM 2647 C CA . THR B 1 35 ? 16.469 13.195 22.734 1 92 35 THR B CA 1
ATOM 2648 C C . THR B 1 35 ? 16.406 11.68 22.547 1 92 35 THR B C 1
ATOM 2650 O O . THR B 1 35 ? 16.703 10.922 23.469 1 92 35 THR B O 1
ATOM 2653 N N . LYS B 1 36 ? 15.875 11.273 21.391 1 96 36 LYS B N 1
ATOM 2654 C CA . LYS B 1 36 ? 15.812 9.859 21.031 1 96 36 LYS B CA 1
ATOM 2655 C C . LYS B 1 36 ? 16.406 9.625 19.641 1 96 36 LYS B C 1
ATOM 2657 O O . LYS B 1 36 ? 16.281 10.477 18.75 1 96 36 LYS B O 1
ATOM 2662 N N . GLU B 1 37 ? 17.031 8.516 19.547 1 95.81 37 GLU B N 1
ATOM 2663 C CA . GLU B 1 37 ? 17.578 8.133 18.25 1 95.81 37 GLU B CA 1
ATOM 2664 C C . GLU B 1 37 ? 16.703 7.082 17.562 1 95.81 37 GLU B C 1
ATOM 2666 O O . GLU B 1 37 ? 16.234 6.145 18.203 1 95.81 37 GLU B O 1
ATOM 2671 N N . PHE B 1 38 ? 16.484 7.289 16.281 1 97.31 38 PHE B N 1
ATOM 2672 C CA . PHE B 1 38 ? 15.734 6.355 15.461 1 97.31 38 PHE B CA 1
ATOM 2673 C C . PHE B 1 38 ? 16.594 5.812 14.328 1 97.31 38 PHE B C 1
ATOM 2675 O O . PHE B 1 38 ? 17.312 6.566 13.672 1 97.31 38 PHE B O 1
ATOM 2682 N N . GLN B 1 39 ? 16.547 4.512 14.18 1 97.5 39 GLN B N 1
ATOM 2683 C CA . GLN B 1 39 ? 17.219 3.871 13.055 1 97.5 39 GLN B CA 1
ATOM 2684 C C . GLN B 1 39 ? 16.297 3.777 11.844 1 97.5 39 GLN B C 1
ATOM 2686 O O . GLN B 1 39 ? 15.133 3.381 11.977 1 97.5 39 GLN B O 1
ATOM 2691 N N . ALA B 1 40 ? 16.781 4.184 10.719 1 97.69 40 ALA B N 1
ATOM 2692 C CA . ALA B 1 40 ? 15.961 4.199 9.508 1 97.69 40 ALA B CA 1
ATOM 2693 C C . ALA B 1 40 ? 16.781 3.82 8.281 1 97.69 40 ALA B C 1
ATOM 2695 O O . ALA B 1 40 ? 17.969 3.482 8.398 1 97.69 40 ALA B O 1
ATOM 2696 N N . HIS B 1 41 ? 16.219 3.729 7.168 1 97.69 41 HIS B N 1
ATOM 2697 C CA . HIS B 1 41 ? 16.844 3.324 5.906 1 97.69 41 HIS B CA 1
ATOM 2698 C C . HIS B 1 41 ? 16.781 4.449 4.879 1 97.69 41 HIS B C 1
ATOM 2700 O O . HIS B 1 41 ? 15.695 4.949 4.562 1 97.69 41 HIS B O 1
ATOM 2706 N N . SER B 1 42 ? 17.906 4.789 4.367 1 96.12 42 SER B N 1
ATOM 2707 C CA . SER B 1 42 ? 18 5.922 3.451 1 96.12 42 SER B CA 1
ATOM 2708 C C . SER B 1 42 ? 17.125 5.699 2.215 1 96.12 42 SER B C 1
ATOM 2710 O O . SER B 1 42 ? 16.531 6.641 1.693 1 96.12 42 SER B O 1
ATOM 2712 N N . LEU B 1 43 ? 17.016 4.469 1.75 1 96.5 43 LEU B N 1
ATOM 2713 C CA . LEU B 1 43 ? 16.25 4.137 0.558 1 96.5 43 LEU B CA 1
ATOM 2714 C C . LEU B 1 43 ? 14.789 4.535 0.727 1 96.5 43 LEU B C 1
ATOM 2716 O O . LEU B 1 43 ? 14.211 5.191 -0.145 1 96.5 43 LEU B O 1
ATOM 2720 N N . ILE B 1 44 ? 14.219 4.172 1.849 1 97.44 44 ILE B N 1
ATOM 2721 C CA . ILE B 1 44 ? 12.812 4.434 2.135 1 97.44 44 ILE B CA 1
ATOM 2722 C C . ILE B 1 44 ? 12.609 5.926 2.389 1 97.44 44 ILE B C 1
ATOM 2724 O O . ILE B 1 44 ? 11.664 6.527 1.87 1 97.44 44 ILE B O 1
ATOM 2728 N N . LEU B 1 45 ? 13.5 6.523 3.113 1 97.06 45 LEU B N 1
ATOM 2729 C CA . LEU B 1 45 ? 13.383 7.938 3.453 1 97.06 45 LEU B CA 1
ATOM 2730 C C . LEU B 1 45 ? 13.438 8.805 2.199 1 97.06 45 LEU B C 1
ATOM 2732 O O . LEU B 1 45 ? 12.617 9.719 2.035 1 97.06 45 LEU B O 1
ATOM 2736 N N . ARG B 1 46 ? 14.352 8.516 1.297 1 95.75 46 ARG B N 1
ATOM 2737 C CA . ARG B 1 46 ? 14.508 9.281 0.068 1 95.75 46 ARG B CA 1
ATOM 2738 C C . ARG B 1 46 ? 13.266 9.188 -0.807 1 95.75 46 ARG B C 1
ATOM 2740 O O . ARG B 1 46 ? 12.891 10.156 -1.472 1 95.75 46 ARG B O 1
ATOM 2747 N N . ALA B 1 47 ? 12.68 8.062 -0.771 1 96.38 47 ALA B N 1
ATOM 2748 C CA . ALA B 1 47 ? 11.555 7.812 -1.671 1 96.38 47 ALA B CA 1
ATOM 2749 C C . ALA B 1 47 ? 10.273 8.422 -1.125 1 96.38 47 ALA B C 1
ATOM 2751 O O . ALA B 1 47 ? 9.406 8.859 -1.893 1 96.38 47 ALA B O 1
ATOM 2752 N N . ARG B 1 48 ? 10.125 8.492 0.191 1 97 48 ARG B N 1
ATOM 2753 C CA . ARG B 1 48 ? 8.828 8.781 0.794 1 97 48 ARG B CA 1
ATOM 2754 C C . ARG B 1 48 ? 8.766 10.227 1.296 1 97 48 ARG B C 1
ATOM 2756 O O . ARG B 1 48 ? 7.684 10.797 1.417 1 97 48 ARG B O 1
ATOM 2763 N N . VAL B 1 49 ? 9.938 10.805 1.585 1 96.94 49 VAL B N 1
ATOM 2764 C CA . VAL B 1 49 ? 9.953 12.086 2.287 1 96.94 49 VAL B CA 1
ATOM 2765 C C . VAL B 1 49 ? 10.805 13.086 1.516 1 96.94 49 VAL B C 1
ATOM 2767 O O . VAL B 1 49 ? 12.031 13.016 1.531 1 96.94 49 VAL B O 1
ATOM 2770 N N . PRO B 1 50 ? 10.203 14.062 0.994 1 95.62 50 PRO B N 1
ATOM 2771 C CA . PRO B 1 50 ? 10.961 15.062 0.227 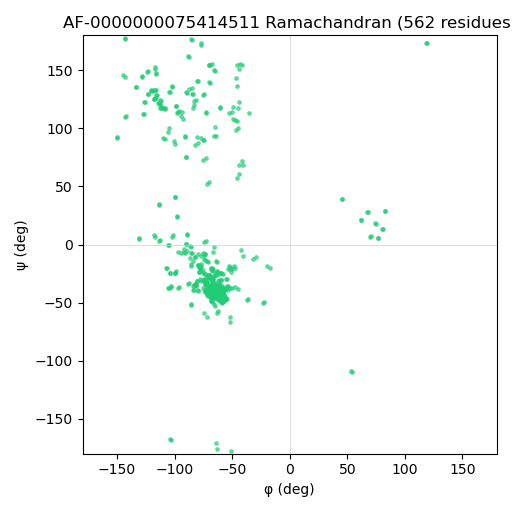1 95.62 50 PRO B CA 1
ATOM 2772 C C . PRO B 1 50 ? 12.07 15.711 1.041 1 95.62 50 PRO B C 1
ATOM 2774 O O . PRO B 1 50 ? 13.188 15.891 0.539 1 95.62 50 PRO B O 1
ATOM 2777 N N . TYR B 1 51 ? 11.812 16.062 2.236 1 93.69 51 TYR B N 1
ATOM 2778 C CA . TYR B 1 51 ? 12.812 16.672 3.113 1 93.69 51 TYR B CA 1
ATOM 2779 C C . TYR B 1 51 ? 14.047 15.773 3.217 1 93.69 51 TYR B C 1
ATOM 2781 O O . TYR B 1 51 ? 15.172 16.25 3.033 1 93.69 51 TYR B O 1
ATOM 2789 N N . PHE B 1 52 ? 13.867 14.508 3.424 1 94.38 52 PHE B N 1
ATOM 2790 C CA . PHE B 1 52 ? 14.984 13.578 3.592 1 94.38 52 PHE B CA 1
ATOM 2791 C C . PHE B 1 52 ? 15.664 13.312 2.258 1 94.38 52 PHE B C 1
ATOM 2793 O O . PHE B 1 52 ? 16.891 13.109 2.207 1 94.38 52 PHE B O 1
ATOM 2800 N N . HIS B 1 53 ? 14.898 13.305 1.201 1 94.06 53 HIS B N 1
ATOM 2801 C CA . HIS B 1 53 ? 15.484 13.172 -0.126 1 94.06 53 HIS B CA 1
ATOM 2802 C C . HIS B 1 53 ? 16.531 14.258 -0.382 1 94.06 53 HIS B C 1
ATOM 2804 O O . HIS B 1 53 ? 17.656 13.961 -0.794 1 94.06 53 HIS B O 1
ATOM 2810 N N . GLN B 1 54 ? 16.172 15.477 -0.073 1 92.69 54 GLN B N 1
ATOM 2811 C CA . GLN B 1 54 ? 17.062 16.609 -0.279 1 92.69 54 GLN B CA 1
ATOM 2812 C C . GLN B 1 54 ? 18.219 16.594 0.708 1 92.69 54 GLN B C 1
ATOM 2814 O O . GLN B 1 54 ? 19.375 16.812 0.327 1 92.69 54 GLN B O 1
ATOM 2819 N N . TYR B 1 55 ? 17.891 16.234 1.906 1 91.62 55 TYR B N 1
ATOM 2820 C CA . TYR B 1 55 ? 18.891 16.219 2.965 1 91.62 55 TYR B CA 1
ATOM 2821 C C . TYR B 1 55 ? 19.984 15.203 2.67 1 91.62 55 TYR B C 1
ATOM 2823 O O . TYR B 1 55 ? 21.172 15.5 2.805 1 91.62 55 TYR B O 1
ATOM 2831 N N . LEU B 1 56 ? 19.594 14.047 2.227 1 92.31 56 LEU B N 1
ATOM 2832 C CA . LEU B 1 56 ? 20.516 12.938 2.037 1 92.31 56 LEU B CA 1
ATOM 2833 C C . LEU B 1 56 ? 21.344 13.125 0.767 1 92.31 56 LEU B C 1
ATOM 2835 O O . LEU B 1 56 ? 22.359 12.469 0.583 1 92.31 56 LEU B O 1
ATOM 2839 N N . GLN B 1 57 ? 20.859 13.961 -0.056 1 88.12 57 GLN B N 1
ATOM 2840 C CA . GLN B 1 57 ? 21.625 14.289 -1.258 1 88.12 57 GLN B CA 1
ATOM 2841 C C . GLN B 1 57 ? 22.625 15.406 -0.983 1 88.12 57 GLN B C 1
ATOM 2843 O O . GLN B 1 57 ? 23.578 15.594 -1.747 1 88.12 57 GLN B O 1
ATOM 2848 N N . SER B 1 58 ? 22.406 16.078 0.079 1 86.25 58 SER B N 1
ATOM 2849 C CA . SER B 1 58 ? 23.234 17.234 0.389 1 86.25 58 SER B CA 1
ATOM 2850 C C . SER B 1 58 ? 24.469 16.844 1.182 1 86.25 58 SER B C 1
ATOM 2852 O O . SER B 1 58 ? 24.594 15.695 1.622 1 86.25 58 SER B O 1
ATOM 2854 N N . ASP B 1 59 ? 25.469 17.703 1.22 1 79.12 59 ASP B N 1
ATOM 2855 C CA . ASP B 1 59 ? 26.703 17.484 1.963 1 79.12 59 ASP B CA 1
ATOM 2856 C C . ASP B 1 59 ? 26.484 17.656 3.463 1 79.12 59 ASP B C 1
ATOM 2858 O O . ASP B 1 59 ? 27.406 17.484 4.258 1 79.12 59 ASP B O 1
ATOM 2862 N N . GLN B 1 60 ? 25.344 17.891 3.785 1 77.31 60 GLN B N 1
ATOM 2863 C CA . GLN B 1 60 ? 25.031 18.156 5.188 1 77.31 60 GLN B CA 1
ATOM 2864 C C . GLN B 1 60 ? 24.984 16.859 5.988 1 77.31 60 GLN B C 1
ATOM 2866 O O . GLN B 1 60 ? 25.094 16.875 7.215 1 77.31 60 GLN B O 1
ATOM 2871 N N . ALA B 1 61 ? 24.812 15.789 5.207 1 73.69 61 ALA B N 1
ATOM 2872 C CA . ALA B 1 61 ? 24.656 14.523 5.926 1 73.69 61 ALA B CA 1
ATOM 2873 C C . ALA B 1 61 ? 25.984 14.07 6.527 1 73.69 61 ALA B C 1
ATOM 2875 O O . ALA B 1 61 ? 26.969 13.914 5.812 1 73.69 61 ALA B O 1
ATOM 2876 N N . LYS B 1 62 ? 25.953 14.094 7.84 1 77.06 62 LYS B N 1
ATOM 2877 C CA . LYS B 1 62 ? 27.156 13.641 8.539 1 77.06 62 LYS B CA 1
ATOM 2878 C C . LYS B 1 62 ? 27.219 12.117 8.602 1 77.06 62 LYS B C 1
ATOM 2880 O O . LYS B 1 62 ? 26.188 11.453 8.695 1 77.06 62 LYS B O 1
ATOM 2885 N N . GLN B 1 63 ? 28.422 11.641 8.422 1 82.69 63 GLN B N 1
ATOM 2886 C CA . GLN B 1 63 ? 28.625 10.203 8.516 1 82.69 63 GLN B CA 1
ATOM 2887 C C . GLN B 1 63 ? 29.375 9.828 9.789 1 82.69 63 GLN B C 1
ATOM 2889 O O . GLN B 1 63 ? 30.344 10.484 10.164 1 82.69 63 GLN B O 1
ATOM 2894 N N . GLU B 1 64 ? 28.656 9.07 10.609 1 81.88 64 GLU B N 1
ATOM 2895 C CA . GLU B 1 64 ? 29.281 8.484 11.789 1 81.88 64 GLU B CA 1
ATOM 2896 C C . GLU B 1 64 ? 29.312 6.965 11.695 1 81.88 64 GLU B C 1
ATOM 2898 O O . GLU B 1 64 ? 28.266 6.32 11.617 1 81.88 64 GLU B O 1
ATOM 2903 N N . TYR B 1 65 ? 30.453 6.297 11.883 1 80.31 65 TYR B N 1
ATOM 2904 C CA . TYR B 1 65 ? 30.609 4.848 11.875 1 80.31 65 TYR B CA 1
ATOM 2905 C C . TYR B 1 65 ? 29.859 4.227 10.703 1 80.31 65 TYR B C 1
ATOM 2907 O O . TYR B 1 65 ? 29.062 3.293 10.883 1 80.31 65 TYR B O 1
ATOM 2915 N N . ASP B 1 66 ? 29.844 4.773 9.602 1 85.5 66 ASP B N 1
ATOM 2916 C CA . ASP B 1 66 ? 29.312 4.273 8.336 1 85.5 66 ASP B CA 1
ATOM 2917 C C . ASP B 1 66 ? 27.812 4.453 8.258 1 85.5 66 ASP B C 1
ATOM 2919 O O . ASP B 1 66 ? 27.125 3.729 7.531 1 85.5 66 ASP B O 1
ATOM 2923 N N . LYS B 1 67 ? 27.344 5.273 9.219 1 91.88 67 LYS B N 1
ATOM 2924 C CA . LYS B 1 67 ? 25.922 5.613 9.195 1 91.88 67 LYS B CA 1
ATOM 2925 C C . LYS B 1 67 ? 25.719 7.109 8.969 1 91.88 67 LYS B C 1
ATOM 2927 O O . LYS B 1 67 ? 26.547 7.922 9.391 1 91.88 67 LYS B O 1
ATOM 2932 N N . ILE B 1 68 ? 24.688 7.426 8.328 1 91.5 68 ILE B N 1
ATOM 2933 C CA . ILE B 1 68 ? 24.312 8.82 8.156 1 91.5 68 ILE B CA 1
ATOM 2934 C C . ILE B 1 68 ? 23.516 9.297 9.375 1 91.5 68 ILE B C 1
ATOM 2936 O O . ILE B 1 68 ? 22.562 8.633 9.789 1 91.5 68 ILE B O 1
ATOM 2940 N N . VAL B 1 69 ? 23.938 10.43 9.93 1 92 69 VAL B N 1
ATOM 2941 C CA . VAL B 1 69 ? 23.266 10.93 11.117 1 92 69 VAL B CA 1
ATOM 2942 C C . VAL B 1 69 ? 22.531 12.227 10.789 1 92 69 VAL B C 1
ATOM 2944 O O . VAL B 1 69 ? 23.125 13.164 10.242 1 92 69 VAL B O 1
ATOM 2947 N N . ILE B 1 70 ? 21.266 12.242 11.062 1 90.94 70 ILE B N 1
ATOM 2948 C CA . ILE B 1 70 ? 20.422 13.414 10.867 1 90.94 70 ILE B CA 1
ATOM 2949 C C . ILE B 1 70 ? 19.875 13.883 12.219 1 90.94 70 ILE B C 1
ATOM 2951 O O . ILE B 1 70 ? 19.391 13.078 13.016 1 90.94 70 ILE B O 1
ATOM 2955 N N . THR B 1 71 ? 19.969 15.172 12.445 1 90.56 71 THR B N 1
ATOM 2956 C CA . THR B 1 71 ? 19.484 15.727 13.703 1 90.56 71 THR B CA 1
ATOM 2957 C C . THR B 1 71 ? 18.328 16.688 13.453 1 90.56 71 THR B C 1
ATOM 2959 O O . THR B 1 71 ? 18.391 17.531 12.555 1 90.56 71 THR B O 1
ATOM 2962 N N . ASN B 1 72 ? 17.281 16.438 14.102 1 90.25 72 ASN B N 1
ATOM 2963 C CA . ASN B 1 72 ? 16.125 17.328 14.07 1 90.25 72 ASN B CA 1
ATOM 2964 C C . ASN B 1 72 ? 15.68 17.719 15.477 1 90.25 72 ASN B C 1
ATOM 2966 O O . ASN B 1 72 ? 15.242 16.875 16.25 1 90.25 72 ASN B O 1
ATOM 2970 N N . HIS B 1 73 ? 15.633 19.016 15.781 1 88.56 73 HIS B N 1
ATOM 2971 C CA . HIS B 1 73 ? 15.383 19.484 17.141 1 88.56 73 HIS B CA 1
ATOM 2972 C C . HIS B 1 73 ? 13.969 20.031 17.281 1 88.56 73 HIS B C 1
ATOM 2974 O O . HIS B 1 73 ? 13.562 20.438 18.359 1 88.56 73 HIS B O 1
ATOM 2980 N N . THR B 1 74 ? 13.258 20 16.234 1 90.19 74 THR B N 1
ATOM 2981 C CA . THR B 1 74 ? 11.969 20.672 16.25 1 90.19 74 THR B CA 1
ATOM 2982 C C . THR B 1 74 ? 10.836 19.672 16.5 1 90.19 74 THR B C 1
ATOM 2984 O O . THR B 1 74 ? 9.797 20.031 17.062 1 90.19 74 THR B O 1
ATOM 2987 N N . ILE B 1 75 ? 11.086 18.453 16.203 1 94.38 75 ILE B N 1
ATOM 2988 C CA . ILE B 1 75 ? 10.039 17.453 16.312 1 94.38 75 ILE B CA 1
ATOM 2989 C C . ILE B 1 75 ? 10.289 16.594 17.547 1 94.38 75 ILE B C 1
ATOM 2991 O O . ILE B 1 75 ? 11.414 16.141 17.781 1 94.38 75 ILE B O 1
ATOM 2995 N N . SER B 1 76 ? 9.289 16.391 18.359 1 93.19 76 SER B N 1
ATOM 2996 C CA . SER B 1 76 ? 9.406 15.531 19.531 1 93.19 76 SER B CA 1
ATOM 2997 C C . SER B 1 76 ? 9.539 14.07 19.125 1 93.19 76 SER B C 1
ATOM 2999 O O . SER B 1 76 ? 9.047 13.664 18.062 1 93.19 76 SER B O 1
ATOM 3001 N N . PRO B 1 77 ? 10.156 13.281 19.984 1 94.88 77 PRO B N 1
ATOM 3002 C CA . PRO B 1 77 ? 10.328 11.859 19.688 1 94.88 77 PRO B CA 1
ATOM 3003 C C . PRO B 1 77 ? 9 11.133 19.516 1 94.88 77 PRO B C 1
ATOM 3005 O O . PRO B 1 77 ? 8.875 10.281 18.625 1 94.88 77 PRO B O 1
ATOM 3008 N N . ALA B 1 78 ? 8.055 11.453 20.281 1 93.69 78 ALA B N 1
ATOM 3009 C CA . ALA B 1 78 ? 6.762 10.781 20.203 1 93.69 78 ALA B CA 1
ATOM 3010 C C . ALA B 1 78 ? 6.09 11.039 18.859 1 93.69 78 ALA B C 1
ATOM 3012 O O . ALA B 1 78 ? 5.566 10.109 18.234 1 93.69 78 ALA B O 1
ATOM 3013 N N . ILE B 1 79 ? 6.141 12.203 18.391 1 95.38 79 ILE B N 1
ATOM 3014 C CA . ILE B 1 79 ? 5.527 12.586 17.125 1 95.38 79 ILE B CA 1
ATOM 3015 C C . ILE B 1 79 ? 6.312 11.977 15.969 1 95.38 79 ILE B C 1
ATOM 3017 O O . ILE B 1 79 ? 5.723 11.461 15.008 1 95.38 79 ILE B O 1
ATOM 3021 N N . PHE B 1 80 ? 7.578 12.008 16.141 1 96.62 80 PHE B N 1
ATOM 3022 C CA . PHE B 1 80 ? 8.414 11.492 15.062 1 96.62 80 PHE B CA 1
ATOM 3023 C C . PHE B 1 80 ? 8.203 9.992 14.883 1 96.62 80 PHE B C 1
ATOM 3025 O O . PHE B 1 80 ? 8.234 9.484 13.766 1 96.62 80 PHE B O 1
ATOM 3032 N N . GLU B 1 81 ? 8.039 9.352 15.961 1 96 81 GLU B N 1
ATOM 3033 C CA . GLU B 1 81 ? 7.785 7.914 15.883 1 96 81 GLU B CA 1
ATOM 3034 C C . GLU B 1 81 ? 6.543 7.613 15.055 1 96 81 GLU B C 1
ATOM 3036 O O . GLU B 1 81 ? 6.547 6.688 14.234 1 96 81 GLU B O 1
ATOM 3041 N N . ILE B 1 82 ? 5.477 8.352 15.203 1 97 82 ILE B N 1
ATOM 3042 C CA . ILE B 1 82 ? 4.25 8.203 14.43 1 97 82 ILE B CA 1
ATOM 3043 C C . ILE B 1 82 ? 4.535 8.477 12.953 1 97 82 ILE B C 1
ATOM 3045 O O . ILE B 1 82 ? 4.105 7.715 12.078 1 97 82 ILE B O 1
ATOM 3049 N N . ILE B 1 83 ? 5.301 9.469 12.727 1 97.5 83 ILE B N 1
ATOM 3050 C CA . ILE B 1 83 ? 5.629 9.867 11.359 1 97.5 83 ILE B CA 1
ATOM 3051 C C . ILE B 1 83 ? 6.48 8.797 10.695 1 97.5 83 ILE B C 1
ATOM 3053 O O . ILE B 1 83 ? 6.23 8.414 9.547 1 97.5 83 ILE B O 1
ATOM 3057 N N . LEU B 1 84 ? 7.461 8.336 11.43 1 98 84 LEU B N 1
ATOM 3058 C CA . LEU B 1 84 ? 8.359 7.332 10.867 1 98 84 LEU B CA 1
ATOM 3059 C C . LEU B 1 84 ? 7.605 6.055 10.523 1 98 84 LEU B C 1
ATOM 3061 O O . LEU B 1 84 ? 7.832 5.461 9.469 1 98 84 LEU B O 1
ATOM 3065 N N . LYS B 1 85 ? 6.746 5.688 11.391 1 97.38 85 LYS B N 1
ATOM 3066 C CA . LYS B 1 85 ? 5.922 4.516 11.102 1 97.38 85 LYS B CA 1
ATOM 3067 C C . LYS B 1 85 ? 5.078 4.734 9.852 1 97.38 85 LYS B C 1
ATOM 3069 O O . LYS B 1 85 ? 4.953 3.84 9.016 1 97.38 85 LYS B O 1
ATOM 3074 N N . TYR B 1 86 ? 4.543 5.875 9.711 1 97.62 86 TYR B N 1
ATOM 3075 C CA . TYR B 1 86 ? 3.777 6.219 8.523 1 97.62 86 TYR B CA 1
ATOM 3076 C C . TYR B 1 86 ? 4.641 6.125 7.273 1 97.62 86 TYR B C 1
ATOM 3078 O O . TYR B 1 86 ? 4.191 5.633 6.234 1 97.62 86 TYR B O 1
ATOM 3086 N N . ILE B 1 87 ? 5.805 6.609 7.383 1 98.12 87 ILE B N 1
ATOM 3087 C CA . ILE B 1 87 ? 6.715 6.621 6.246 1 98.12 87 ILE B CA 1
ATOM 3088 C C . ILE B 1 87 ? 6.926 5.195 5.738 1 98.12 87 ILE B C 1
ATOM 3090 O O . ILE B 1 87 ? 6.945 4.953 4.531 1 98.12 87 ILE B O 1
ATOM 3094 N N . TYR B 1 88 ? 6.98 4.266 6.609 1 98.06 88 TYR B N 1
ATOM 3095 C CA . TYR B 1 88 ? 7.242 2.885 6.223 1 98.06 88 TYR B CA 1
ATOM 3096 C C . TYR B 1 88 ? 5.957 2.191 5.781 1 98.06 88 TYR B C 1
ATOM 3098 O O . TYR B 1 88 ? 5.957 1.448 4.797 1 98.06 88 TYR B O 1
ATOM 3106 N N . THR B 1 89 ? 4.934 2.461 6.445 1 97.31 89 THR B N 1
ATOM 3107 C CA . THR B 1 89 ? 3.789 1.567 6.305 1 97.31 89 THR B CA 1
ATOM 3108 C C . THR B 1 89 ? 2.682 2.23 5.492 1 97.31 89 THR B C 1
ATOM 3110 O O . THR B 1 89 ? 1.768 1.556 5.012 1 97.31 89 THR B O 1
ATOM 3113 N N . GLY B 1 90 ? 2.723 3.488 5.41 1 96.69 90 GLY B N 1
ATOM 3114 C CA . GLY B 1 90 ? 1.635 4.207 4.77 1 96.69 90 GLY B CA 1
ATOM 3115 C C . GLY B 1 90 ? 0.381 4.277 5.621 1 96.69 90 GLY B C 1
ATOM 3116 O O . GLY B 1 90 ? -0.702 4.578 5.113 1 96.69 90 GLY B O 1
ATOM 3117 N N . ARG B 1 91 ? 0.543 4.035 6.91 1 94.75 91 ARG B N 1
ATOM 3118 C CA . ARG B 1 91 ? -0.594 4.062 7.824 1 94.75 91 ARG B CA 1
ATOM 3119 C C . ARG B 1 91 ? -0.362 5.051 8.961 1 94.75 91 ARG B C 1
ATOM 3121 O O . ARG B 1 91 ? 0.705 5.055 9.578 1 94.75 91 ARG B O 1
ATOM 3128 N N . LEU B 1 92 ? -1.342 5.84 9.109 1 95.12 92 LEU B N 1
ATOM 3129 C CA . LEU B 1 92 ? -1.307 6.777 10.219 1 95.12 92 LEU B CA 1
ATOM 3130 C C . LEU B 1 92 ? -2.127 6.258 11.398 1 95.12 92 LEU B C 1
ATOM 3132 O O . LEU B 1 92 ? -3.316 5.965 11.25 1 95.12 92 LEU B O 1
ATOM 3136 N N . GLU B 1 93 ? -1.457 6.07 12.492 1 92.12 93 GLU B N 1
ATOM 3137 C CA . GLU B 1 93 ? -2.123 5.617 13.711 1 92.12 93 GLU B CA 1
ATOM 3138 C C . GLU B 1 93 ? -2.111 6.703 14.781 1 92.12 93 GLU B C 1
ATOM 3140 O O . GLU B 1 93 ? -1.045 7.133 15.227 1 92.12 93 GLU B O 1
ATOM 3145 N N . PHE B 1 94 ? -3.23 7.051 15.156 1 92.75 94 PHE B N 1
ATOM 3146 C CA . PHE B 1 94 ? -3.354 8.18 16.062 1 92.75 94 PHE B CA 1
ATOM 3147 C C . PHE B 1 94 ? -3.502 7.699 17.516 1 92.75 94 PHE B C 1
ATOM 3149 O O . PHE B 1 94 ? -3.936 8.461 18.375 1 92.75 94 PHE B O 1
ATOM 3156 N N . PHE B 1 95 ? -3.021 6.539 17.703 1 85.25 95 PHE B N 1
ATOM 3157 C CA . PHE B 1 95 ? -3.182 6.031 19.047 1 85.25 95 PHE B CA 1
ATOM 3158 C C . PHE B 1 95 ? -2.473 6.934 20.062 1 85.25 95 PHE B C 1
ATOM 3160 O O . PHE B 1 95 ? -1.311 7.293 19.859 1 85.25 95 PHE B O 1
ATOM 3167 N N . ASN B 1 96 ? -3.035 7.492 20.906 1 85 96 ASN B N 1
ATOM 3168 C CA . ASN B 1 96 ? -2.52 8.305 22 1 85 96 ASN B CA 1
ATOM 3169 C C . ASN B 1 96 ? -2.092 9.688 21.531 1 85 96 ASN B C 1
ATOM 3171 O O . ASN B 1 96 ? -1.286 10.352 22.172 1 85 96 ASN B O 1
ATOM 3175 N N . CYS B 1 97 ? -2.326 9.977 20.359 1 92 97 CYS B N 1
ATOM 3176 C CA . CYS B 1 97 ? -2.053 11.297 19.812 1 92 97 CYS B CA 1
ATOM 3177 C C . CYS B 1 97 ? -3.27 12.211 19.938 1 92 97 CYS B C 1
ATOM 3179 O O . CYS B 1 97 ? -4.148 12.211 19.078 1 92 97 CYS B O 1
ATOM 3181 N N . VAL B 1 98 ? -3.25 12.945 21.047 1 93.12 98 VAL B N 1
ATOM 3182 C CA . VAL B 1 98 ? -4.473 13.688 21.328 1 93.12 98 VAL B CA 1
ATOM 3183 C C . VAL B 1 98 ? -4.152 15.18 21.469 1 93.12 98 VAL B C 1
ATOM 3185 O O . VAL B 1 98 ? -3.059 15.555 21.891 1 93.12 98 VAL B O 1
ATOM 3188 N N . GLY B 1 99 ? -5.152 15.961 21.062 1 93.31 99 GLY B N 1
ATOM 3189 C CA . GLY B 1 99 ? -5.102 17.406 21.25 1 93.31 99 GLY B CA 1
ATOM 3190 C C . GLY B 1 99 ? -3.848 18.031 20.688 1 93.31 99 GLY B C 1
ATOM 3191 O O . GLY B 1 99 ? -3.645 18.047 19.469 1 93.31 99 GLY B O 1
ATOM 3192 N N . LYS B 1 100 ? -3.023 18.438 21.609 1 94.25 100 LYS B N 1
ATOM 3193 C CA . LYS B 1 100 ? -1.814 19.172 21.234 1 94.25 100 LYS B CA 1
ATOM 3194 C C . LYS B 1 100 ? -0.882 18.281 20.406 1 94.25 100 LYS B C 1
ATOM 3196 O O . LYS B 1 100 ? -0.271 18.766 19.438 1 94.25 100 LYS B O 1
ATOM 3201 N N . GLN B 1 101 ? -0.848 17.094 20.719 1 95.56 101 GLN B N 1
ATOM 3202 C CA . GLN B 1 101 ? 0.023 16.172 20 1 95.56 101 GLN B CA 1
ATOM 3203 C C . GLN B 1 101 ? -0.432 15.992 18.547 1 95.56 101 GLN B C 1
ATOM 3205 O O . GLN B 1 101 ? 0.395 15.93 17.641 1 95.56 101 GLN B O 1
ATOM 3210 N N . ALA B 1 102 ? -1.685 15.945 18.406 1 97 102 ALA B N 1
ATOM 3211 C CA . ALA B 1 102 ? -2.229 15.797 17.047 1 97 102 ALA B CA 1
ATOM 3212 C C . ALA B 1 102 ? -1.908 17.031 16.203 1 97 102 ALA B C 1
ATOM 3214 O O . ALA B 1 102 ? -1.587 16.891 15.016 1 97 102 ALA B O 1
ATOM 3215 N N . LEU B 1 103 ? -2.043 18.172 16.828 1 97.06 103 LEU B N 1
ATOM 3216 C CA . LEU B 1 103 ? -1.718 19.391 16.109 1 97.06 103 LEU B CA 1
ATOM 3217 C C . LEU B 1 103 ? -0.229 19.453 15.781 1 97.06 103 LEU B C 1
ATOM 3219 O O . LEU B 1 103 ? 0.155 19.844 14.672 1 97.06 103 LEU B O 1
ATOM 3223 N N . GLU B 1 104 ? 0.562 19.047 16.703 1 96.19 104 GLU B N 1
ATOM 3224 C CA . GLU B 1 104 ? 2.002 18.984 16.484 1 96.19 104 GLU B CA 1
ATOM 3225 C C . GLU B 1 104 ? 2.34 18.016 15.352 1 96.19 104 GLU B C 1
ATOM 3227 O O . GLU B 1 104 ? 3.254 18.266 14.562 1 96.19 104 GLU B O 1
ATOM 3232 N N . LEU B 1 105 ? 1.658 16.922 15.305 1 97.62 105 LEU B N 1
ATOM 3233 C CA . LEU B 1 105 ? 1.823 15.953 14.234 1 97.62 105 LEU B CA 1
ATOM 3234 C C . LEU B 1 105 ? 1.546 16.594 12.875 1 97.62 105 LEU B C 1
ATOM 3236 O O . LEU B 1 105 ? 2.285 16.359 11.914 1 97.62 105 LEU B O 1
ATOM 3240 N N . LEU B 1 106 ? 0.511 17.406 12.836 1 98.12 106 LEU B N 1
ATOM 3241 C CA . LEU B 1 106 ? 0.155 18.109 11.602 1 98.12 106 LEU B CA 1
ATOM 3242 C C . LEU B 1 106 ? 1.279 19.031 11.156 1 98.12 106 LEU B C 1
ATOM 3244 O O . LEU B 1 106 ? 1.689 19 9.992 1 98.12 106 LEU B O 1
ATOM 3248 N N . PHE B 1 107 ? 1.793 19.766 12.055 1 97.25 107 PHE B N 1
ATOM 3249 C CA . PHE B 1 107 ? 2.861 20.719 11.742 1 97.25 107 PHE B CA 1
ATOM 3250 C C . PHE B 1 107 ? 4.121 19.969 11.305 1 97.25 107 PHE B C 1
ATOM 3252 O O . PHE B 1 107 ? 4.781 20.375 10.344 1 97.25 107 PHE B O 1
ATOM 3259 N N . ALA B 1 108 ? 4.398 18.938 11.992 1 97.06 108 ALA B N 1
ATOM 3260 C CA . ALA B 1 108 ? 5.59 18.156 11.664 1 97.06 108 ALA B CA 1
ATOM 3261 C C . ALA B 1 108 ? 5.473 17.531 10.273 1 97.06 108 ALA B C 1
ATOM 3263 O O . ALA B 1 108 ? 6.426 17.547 9.5 1 97.06 108 ALA B O 1
ATOM 3264 N N . ALA B 1 109 ? 4.34 16.953 10.023 1 97.81 109 ALA B N 1
ATOM 3265 C CA . ALA B 1 109 ? 4.102 16.359 8.711 1 97.81 109 ALA B CA 1
ATOM 3266 C C . ALA B 1 109 ? 4.254 17.391 7.602 1 97.81 109 ALA B C 1
ATOM 3268 O O . ALA B 1 109 ? 4.816 17.094 6.543 1 97.81 109 ALA B O 1
ATOM 3269 N N . ASP B 1 110 ? 3.746 18.578 7.867 1 97.69 110 ASP B N 1
ATOM 3270 C CA . ASP B 1 110 ? 3.854 19.672 6.898 1 97.69 110 ASP B CA 1
ATOM 3271 C C . ASP B 1 110 ? 5.312 20.062 6.684 1 97.69 110 ASP B C 1
ATOM 3273 O O . ASP B 1 110 ? 5.746 20.25 5.543 1 97.69 110 ASP B O 1
ATOM 3277 N N . ASP B 1 111 ? 6.059 20.156 7.734 1 95.81 111 ASP B N 1
ATOM 3278 C CA . ASP B 1 111 ? 7.469 20.531 7.668 1 95.81 111 ASP B CA 1
ATOM 3279 C C . ASP B 1 111 ? 8.273 19.516 6.852 1 95.81 111 ASP B C 1
ATOM 3281 O O . ASP B 1 111 ? 9.227 19.875 6.168 1 95.81 111 ASP B O 1
ATOM 3285 N N . LEU B 1 112 ? 7.836 18.297 6.891 1 96.5 112 LEU B N 1
ATOM 3286 C CA . LEU B 1 112 ? 8.57 17.234 6.215 1 96.5 112 LEU B CA 1
ATOM 3287 C C . LEU B 1 112 ? 8.055 17.031 4.793 1 96.5 112 LEU B C 1
ATOM 3289 O O . LEU B 1 112 ? 8.586 16.219 4.043 1 96.5 112 LEU B O 1
ATOM 3293 N N . GLY B 1 113 ? 7.043 17.672 4.449 1 96.06 113 GLY B N 1
ATOM 3294 C CA . GLY B 1 113 ? 6.516 17.609 3.094 1 96.06 113 GLY B CA 1
ATOM 3295 C C . GLY B 1 113 ? 5.625 16.406 2.85 1 96.06 113 GLY B C 1
ATOM 3296 O O . GLY B 1 113 ? 5.539 15.914 1.726 1 96.06 113 GLY B O 1
ATOM 3297 N N . LEU B 1 114 ? 4.969 15.914 3.869 1 96.94 114 LEU B N 1
ATOM 3298 C CA . LEU B 1 114 ? 4.094 14.758 3.736 1 96.94 114 LEU B CA 1
ATOM 3299 C C . LEU B 1 114 ? 2.67 15.188 3.396 1 96.94 114 LEU B C 1
ATOM 3301 O O . LEU B 1 114 ? 1.748 14.984 4.191 1 96.94 114 LEU B O 1
ATOM 3305 N N . GLU B 1 115 ? 2.449 15.562 2.205 1 95 115 GLU B N 1
ATOM 3306 C CA . GLU B 1 115 ? 1.225 16.219 1.758 1 95 115 GLU B CA 1
ATOM 3307 C C . GLU B 1 115 ? 0.026 15.281 1.856 1 95 115 GLU B C 1
ATOM 3309 O O . GLU B 1 115 ? -1.052 15.688 2.299 1 95 115 GLU B O 1
ATOM 3314 N N . GLU B 1 116 ? 0.202 14.102 1.455 1 93.56 116 GLU B N 1
ATOM 3315 C CA . GLU B 1 116 ? -0.921 13.172 1.409 1 93.56 116 GLU B CA 1
ATOM 3316 C C . GLU B 1 116 ? -1.424 12.844 2.812 1 93.56 116 GLU B C 1
ATOM 3318 O O . GLU B 1 116 ? -2.596 12.508 2.994 1 93.56 116 GLU B O 1
ATOM 3323 N N . ALA B 1 117 ? -0.535 12.93 3.76 1 96.19 117 ALA B N 1
ATOM 3324 C CA . ALA B 1 117 ? -0.894 12.594 5.133 1 96.19 117 ALA B CA 1
ATOM 3325 C C . ALA B 1 117 ? -1.66 13.734 5.797 1 96.19 117 ALA B C 1
ATOM 3327 O O . ALA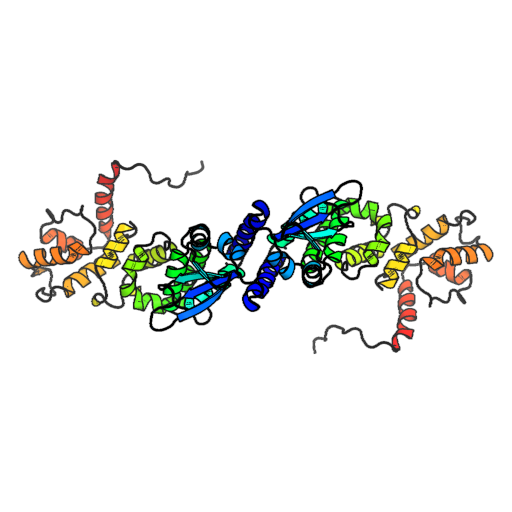 B 1 117 ? -2.404 13.516 6.754 1 96.19 117 ALA B O 1
ATOM 3328 N N . LEU B 1 118 ? -1.493 14.93 5.312 1 97.44 118 LEU B N 1
ATOM 3329 C CA . LEU B 1 118 ? -2.07 16.109 5.945 1 97.44 118 LEU B CA 1
ATOM 3330 C C . LEU B 1 118 ? -3.594 16.031 5.953 1 97.44 118 LEU B C 1
ATOM 3332 O O . LEU B 1 118 ? -4.234 16.422 6.934 1 97.44 118 LEU B O 1
ATOM 3336 N N . GLY B 1 119 ? -4.094 15.555 4.867 1 95.44 119 GLY B N 1
ATOM 3337 C CA . GLY B 1 119 ? -5.543 15.43 4.801 1 95.44 119 GLY B CA 1
ATOM 3338 C C . GLY B 1 119 ? -6.125 14.594 5.922 1 95.44 119 GLY B C 1
ATOM 3339 O O . GLY B 1 119 ? -7.074 15.008 6.586 1 95.44 119 GLY B O 1
ATOM 3340 N N . GLN B 1 120 ? -5.539 13.531 6.121 1 96 120 GLN B N 1
ATOM 3341 C CA . GLN B 1 120 ? -6.043 12.617 7.145 1 96 120 GLN B CA 1
ATOM 3342 C C . GLN B 1 120 ? -5.848 13.203 8.539 1 96 120 GLN B C 1
ATOM 3344 O O . GLN B 1 120 ? -6.703 13.039 9.414 1 96 120 GLN B O 1
ATOM 3349 N N . ILE B 1 121 ? -4.773 13.812 8.789 1 97.44 121 ILE B N 1
ATOM 3350 C CA . ILE B 1 121 ? -4.5 14.391 10.094 1 97.44 121 ILE B CA 1
ATOM 3351 C C . ILE B 1 121 ? -5.484 15.523 10.375 1 97.44 121 ILE B C 1
ATOM 3353 O O . ILE B 1 121 ? -6.004 15.648 11.484 1 97.44 121 ILE B O 1
ATOM 3357 N N . GLN B 1 122 ? -5.715 16.359 9.367 1 97.31 122 GLN B N 1
ATOM 3358 C CA . GLN B 1 122 ? -6.688 17.438 9.516 1 97.31 122 GLN B CA 1
ATOM 3359 C C . GLN B 1 122 ? -8.07 16.875 9.836 1 97.31 122 GLN B C 1
ATOM 3361 O O . GLN B 1 122 ? -8.773 17.406 10.703 1 97.31 122 GLN B O 1
ATOM 3366 N N . GLU B 1 123 ? -8.43 15.82 9.164 1 96.06 123 GLU B N 1
ATOM 3367 C CA . GLU B 1 123 ? -9.711 15.188 9.438 1 96.06 123 GLU B CA 1
ATOM 3368 C C . GLU B 1 123 ? -9.781 14.672 10.867 1 96.06 123 GLU B C 1
ATOM 3370 O O . GLU B 1 123 ? -10.812 14.781 11.531 1 96.06 123 GLU B O 1
ATOM 3375 N N . TYR B 1 124 ? -8.711 14.102 11.258 1 96.56 124 TYR B N 1
ATOM 3376 C CA . TYR B 1 124 ? -8.633 13.609 12.625 1 96.56 124 TYR B CA 1
ATOM 3377 C C . TYR B 1 124 ? -8.828 14.742 13.625 1 96.56 124 TYR B C 1
ATOM 3379 O O . TYR B 1 124 ? -9.562 14.594 14.602 1 96.56 124 TYR B O 1
ATOM 3387 N N . LEU B 1 125 ? -8.211 15.859 13.414 1 97.44 125 LEU B N 1
ATOM 3388 C CA . LEU B 1 125 ? -8.32 17.016 14.289 1 97.44 125 LEU B CA 1
ATOM 3389 C C . LEU B 1 125 ? -9.742 17.562 14.281 1 97.44 125 LEU B C 1
ATOM 3391 O O . LEU B 1 125 ? -10.289 17.906 15.336 1 97.44 125 LEU B O 1
ATOM 3395 N N . ILE B 1 126 ? -10.391 17.562 13.133 1 96 126 ILE B N 1
ATOM 3396 C CA . ILE B 1 126 ? -11.711 18.156 12.938 1 96 126 ILE B CA 1
ATOM 3397 C C . ILE B 1 126 ? -12.766 17.281 13.594 1 96 126 ILE B C 1
ATOM 3399 O O . ILE B 1 126 ? -13.672 17.781 14.258 1 96 126 ILE B O 1
ATOM 3403 N N . TYR B 1 127 ? -12.602 15.969 13.469 1 95.38 127 TYR B N 1
ATOM 3404 C CA . TYR B 1 127 ? -13.719 15.109 13.844 1 95.38 127 TYR B CA 1
ATOM 3405 C C . TYR B 1 127 ? -13.445 14.422 15.18 1 95.38 127 TYR B C 1
ATOM 3407 O O . TYR B 1 127 ? -14.367 14.242 15.992 1 95.38 127 TYR B O 1
ATOM 3415 N N . GLN B 1 128 ? -12.219 14.039 15.43 1 95.44 128 GLN B N 1
ATOM 3416 C CA . GLN B 1 128 ? -11.953 13.25 16.625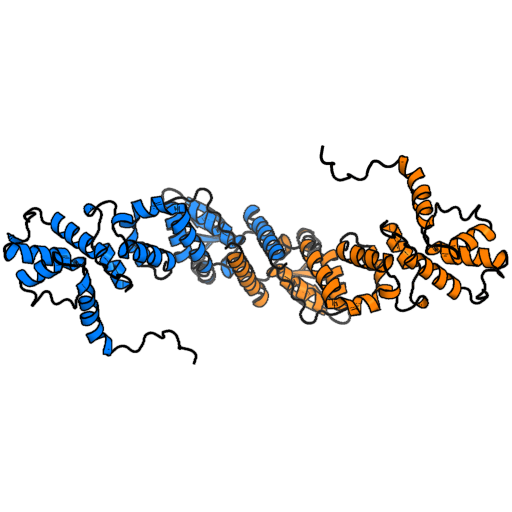 1 95.44 128 GLN B CA 1
ATOM 3417 C C . GLN B 1 128 ? -11.391 14.117 17.75 1 95.44 128 GLN B C 1
ATOM 3419 O O . GLN B 1 128 ? -11.523 13.781 18.922 1 95.44 128 GLN B O 1
ATOM 3424 N N . GLN B 1 129 ? -10.797 15.195 17.359 1 95.62 129 GLN B N 1
ATOM 3425 C CA . GLN B 1 129 ? -10.258 16.109 18.359 1 95.62 129 GLN B CA 1
ATOM 3426 C C . GLN B 1 129 ? -11 17.438 18.359 1 95.62 129 GLN B C 1
ATOM 3428 O O . GLN B 1 129 ? -10.398 18.484 18.594 1 95.62 129 GLN B O 1
ATOM 3433 N N . LYS B 1 130 ? -12.234 17.422 18.109 1 93.31 130 LYS B N 1
ATOM 3434 C CA . LYS B 1 130 ? -13.039 18.625 17.906 1 93.31 130 LYS B CA 1
ATOM 3435 C C . LYS B 1 130 ? -13.07 19.484 19.188 1 93.31 130 LYS B C 1
ATOM 3437 O O . LYS B 1 130 ? -12.828 20.688 19.141 1 93.31 130 LYS B O 1
ATOM 3442 N N . ASP B 1 131 ? -13.305 18.828 20.328 1 92.06 131 ASP B N 1
ATOM 3443 C CA . ASP B 1 131 ? -13.461 19.547 21.578 1 92.06 131 ASP B CA 1
ATOM 3444 C C . ASP B 1 131 ? -12.18 20.297 21.953 1 92.06 131 ASP B C 1
ATOM 3446 O O . ASP B 1 131 ? -12.219 21.453 22.344 1 92.06 131 ASP B O 1
ATOM 3450 N N . TRP B 1 132 ? -11.156 19.594 21.828 1 94 132 TRP B N 1
ATOM 3451 C CA . TRP B 1 132 ? -9.875 20.219 22.156 1 94 132 TRP B CA 1
ATOM 3452 C C . TRP B 1 132 ? -9.562 21.359 21.203 1 94 132 TRP B C 1
ATOM 3454 O O . TRP B 1 132 ? -9.078 22.422 21.641 1 94 132 TRP B O 1
ATOM 3464 N N . MET B 1 133 ? -9.797 21.156 19.969 1 93.06 133 MET B N 1
ATOM 3465 C CA . MET B 1 133 ? -9.531 22.188 18.969 1 93.06 133 MET B CA 1
ATOM 3466 C C . MET B 1 133 ? -10.359 23.438 19.219 1 93.06 133 MET B C 1
ATOM 3468 O O . MET B 1 133 ? -9.844 24.562 19.125 1 93.06 133 MET B O 1
ATOM 3472 N N . ASP B 1 134 ? -11.547 23.25 19.562 1 86.81 134 ASP B N 1
ATOM 3473 C CA . ASP B 1 134 ? -12.422 24.391 19.828 1 86.81 134 ASP B CA 1
ATOM 3474 C C . ASP B 1 134 ? -11.914 25.188 21.031 1 86.81 134 ASP B C 1
ATOM 3476 O O . ASP B 1 134 ? -11.883 26.422 20.984 1 86.81 134 ASP B O 1
ATOM 3480 N N . LYS B 1 135 ? -11.531 24.453 22 1 86.06 135 LYS B N 1
ATOM 3481 C CA . LYS B 1 135 ? -11.102 25.078 23.234 1 86.06 135 LYS B CA 1
ATOM 3482 C C . LYS B 1 135 ? -9.781 25.828 23.062 1 86.06 135 LYS B C 1
ATOM 3484 O O . LYS B 1 135 ? -9.531 26.828 23.719 1 86.06 135 LYS B O 1
ATOM 3489 N N . ASN B 1 136 ? -8.977 25.375 22.109 1 88.44 136 ASN B N 1
ATOM 3490 C CA . ASN B 1 136 ? -7.617 25.891 22.031 1 88.44 136 ASN B CA 1
ATOM 3491 C C . ASN B 1 136 ? -7.379 26.641 20.719 1 88.44 136 ASN B C 1
ATOM 3493 O O . ASN B 1 136 ? -6.273 27.109 20.453 1 88.44 136 ASN B O 1
ATOM 3497 N N . PHE B 1 137 ? -8.391 26.844 19.938 1 87.56 137 PHE B N 1
ATOM 3498 C CA . PHE B 1 137 ? -8.258 27.453 18.625 1 87.56 137 PHE B CA 1
ATOM 3499 C C . PHE B 1 137 ? -7.688 28.859 18.75 1 87.56 137 PHE B C 1
ATOM 3501 O O . PHE B 1 137 ? -6.887 29.297 17.906 1 87.56 137 PHE B O 1
ATOM 3508 N N . TYR B 1 138 ? -8.078 29.516 19.75 1 77.56 138 TYR B N 1
ATOM 3509 C CA . TYR B 1 138 ? -7.652 30.891 19.922 1 77.56 138 TYR B CA 1
ATOM 3510 C C . TYR B 1 138 ? -6.141 30.984 20.094 1 77.56 138 TYR B C 1
ATOM 3512 O O . TYR B 1 138 ? -5.531 32 19.766 1 77.56 138 TYR B O 1
ATOM 3520 N N . ILE B 1 139 ? -5.527 29.938 20.516 1 82.88 139 ILE B N 1
ATOM 3521 C CA . ILE B 1 139 ? -4.09 29.922 20.766 1 82.88 139 ILE B CA 1
ATOM 3522 C C . ILE B 1 139 ? -3.344 29.656 19.453 1 82.88 139 ILE B C 1
ATOM 3524 O O . ILE B 1 139 ? -2.316 30.281 19.188 1 82.88 139 ILE B O 1
ATOM 3528 N N . TYR B 1 140 ? -3.943 28.812 18.578 1 89.81 140 TYR B N 1
ATOM 3529 C CA . TYR B 1 140 ? -3.156 28.266 17.469 1 89.81 140 TYR B CA 1
ATOM 3530 C C . TYR B 1 140 ? -3.648 28.797 16.125 1 89.81 140 TYR B C 1
ATOM 3532 O O . TYR B 1 140 ? -3.131 28.422 15.078 1 89.81 140 TYR B O 1
ATOM 3540 N N . HIS B 1 141 ? -4.625 29.703 16.125 1 84.19 141 HIS B N 1
ATOM 3541 C CA . HIS B 1 141 ? -5.258 30.141 14.875 1 84.19 141 HIS B CA 1
ATOM 3542 C C . HIS B 1 141 ? -4.246 30.797 13.945 1 84.19 141 HIS B C 1
ATOM 3544 O O . HIS B 1 141 ? -4.266 30.562 12.734 1 84.19 141 HIS B O 1
ATOM 3550 N N . ARG B 1 142 ? -3.309 31.484 14.461 1 82.69 142 ARG B N 1
ATOM 3551 C CA . ARG B 1 142 ? -2.33 32.156 13.617 1 82.69 142 ARG B CA 1
ATOM 3552 C C . ARG B 1 142 ? -1.426 31.172 12.906 1 82.69 142 ARG B C 1
ATOM 3554 O O . ARG B 1 142 ? -1.189 31.281 11.703 1 82.69 142 ARG B O 1
ATOM 3561 N N . SER B 1 143 ? -1.018 30.219 13.695 1 89.94 143 SER B N 1
ATOM 3562 C CA . SER B 1 143 ? -0.132 29.219 13.125 1 89.94 143 SER B CA 1
ATOM 3563 C C . SER B 1 143 ? -0.859 28.359 12.094 1 89.94 143 SER B C 1
ATOM 3565 O O . SER B 1 143 ? -0.281 27.984 11.07 1 89.94 143 SER B O 1
ATOM 3567 N N . ILE B 1 144 ? -2.066 28.125 12.336 1 91.88 144 ILE B N 1
ATOM 3568 C CA . ILE B 1 144 ? -2.871 27.297 11.438 1 91.88 144 ILE B CA 1
ATOM 3569 C C . ILE B 1 144 ? -3.115 28.047 10.133 1 91.88 144 ILE B C 1
ATOM 3571 O O . ILE B 1 144 ? -2.963 27.484 9.047 1 91.88 144 ILE B O 1
ATOM 3575 N N . TYR B 1 145 ? -3.365 29.297 10.219 1 86.56 145 TYR B N 1
ATOM 3576 C CA . TYR B 1 145 ? -3.744 30.047 9.031 1 86.56 145 TYR B CA 1
ATOM 3577 C C . TYR B 1 145 ? -2.512 30.531 8.273 1 86.56 145 TYR B C 1
ATOM 3579 O O . TYR B 1 145 ? -2.617 31.016 7.145 1 86.56 145 TYR B O 1
ATOM 3587 N N . SER B 1 146 ? -1.389 30.328 8.875 1 87.25 146 SER B N 1
ATOM 3588 C CA . SER B 1 146 ? -0.15 30.719 8.203 1 87.25 146 SER B CA 1
ATOM 3589 C C . SER B 1 146 ? 0.299 29.656 7.211 1 87.25 146 SER B C 1
ATOM 3591 O O . SER B 1 146 ? 1.165 29.906 6.371 1 87.25 146 SER B O 1
ATOM 3593 N N . ARG B 1 147 ? -0.355 28.5 7.285 1 92.12 147 ARG B N 1
ATOM 3594 C CA . ARG B 1 147 ? 0.042 27.406 6.418 1 92.12 147 ARG B CA 1
ATOM 3595 C C . ARG B 1 147 ? -1.036 27.094 5.383 1 92.12 147 ARG B C 1
ATOM 3597 O O . ARG B 1 147 ? -2.115 26.609 5.727 1 92.12 147 ARG B O 1
ATOM 3604 N N . LYS B 1 148 ? -0.654 27.266 4.195 1 89.69 148 LYS B N 1
ATOM 3605 C CA . LYS B 1 148 ? -1.605 27.047 3.107 1 89.69 148 LYS B CA 1
ATOM 3606 C C . LYS B 1 148 ? -2.041 25.594 3.041 1 89.69 148 LYS B C 1
ATOM 3608 O O . LYS B 1 148 ? -3.16 25.297 2.621 1 89.69 148 LYS B O 1
ATOM 3613 N N . SER B 1 149 ? -1.229 24.672 3.512 1 94.94 149 SER B N 1
ATOM 3614 C CA . SER B 1 149 ? -1.487 23.234 3.424 1 94.94 149 SER B CA 1
ATOM 3615 C C . SER B 1 149 ? -2.57 22.812 4.406 1 94.94 149 SER B C 1
ATOM 3617 O O . SER B 1 149 ? -3.08 21.688 4.332 1 94.94 149 SER B O 1
ATOM 3619 N N . PHE B 1 150 ? -2.98 23.703 5.262 1 96.25 150 PHE B N 1
ATOM 3620 C CA . PHE B 1 150 ? -3.977 23.359 6.27 1 96.25 150 PHE B CA 1
ATOM 3621 C C . PHE B 1 150 ? -5.363 23.828 5.844 1 96.25 150 PHE B C 1
ATOM 3623 O O . PHE B 1 150 ? -6.148 24.297 6.672 1 96.25 150 PHE B O 1
ATOM 3630 N N . SER B 1 151 ? -5.695 23.688 4.621 1 92.06 151 SER B N 1
ATOM 3631 C CA . SER B 1 151 ? -6.895 24.25 4.02 1 92.06 151 SER B CA 1
ATOM 3632 C C . SER B 1 151 ? -8.156 23.641 4.617 1 92.06 151 SER B C 1
ATOM 3634 O O . SER B 1 151 ? -9.133 24.344 4.883 1 92.06 151 SER B O 1
ATOM 3636 N N . SER B 1 152 ? -8.164 22.328 4.82 1 94.19 152 SER B N 1
ATOM 3637 C CA . SER B 1 152 ? -9.344 21.672 5.363 1 94.19 152 SER B CA 1
ATOM 3638 C C . SER B 1 152 ? -9.664 22.172 6.77 1 94.19 152 SER B C 1
ATOM 3640 O O . SER B 1 152 ? -10.82 22.438 7.094 1 94.19 152 SER B O 1
ATOM 3642 N N . LEU B 1 153 ? -8.648 22.266 7.508 1 94.12 153 LEU B N 1
ATOM 3643 C CA . LEU B 1 153 ? -8.812 22.75 8.875 1 94.12 153 LEU B CA 1
ATOM 3644 C C . LEU B 1 153 ? -9.242 24.203 8.891 1 94.12 153 LEU B C 1
ATOM 3646 O O . LEU B 1 153 ? -10.141 24.594 9.641 1 94.12 153 LEU B O 1
ATOM 3650 N N . GLN B 1 154 ? -8.617 25.031 8.07 1 88.81 154 GLN B N 1
ATOM 3651 C CA . GLN B 1 154 ? -8.953 26.438 7.938 1 88.81 154 GLN B CA 1
ATOM 3652 C C . GLN B 1 154 ? -10.406 26.625 7.508 1 88.81 154 GLN B C 1
ATOM 3654 O O . GLN B 1 154 ? -11.141 27.406 8.102 1 88.81 154 GLN B O 1
ATOM 3659 N N . ASN B 1 155 ? -10.758 25.891 6.5 1 87.25 155 ASN B N 1
ATOM 3660 C CA . ASN B 1 155 ? -12.125 25.984 5.996 1 87.25 155 ASN B CA 1
ATOM 3661 C C . ASN B 1 155 ? -13.141 25.562 7.055 1 87.25 155 ASN B C 1
ATOM 3663 O O . ASN B 1 155 ? -14.211 26.156 7.156 1 87.25 155 ASN B O 1
ATOM 3667 N N . HIS B 1 156 ? -12.766 24.594 7.766 1 90.94 156 HIS B N 1
ATOM 3668 C CA . HIS B 1 156 ? -13.648 24.125 8.828 1 90.94 156 HIS B CA 1
ATOM 3669 C C . HIS B 1 156 ? -13.922 25.234 9.844 1 90.94 156 HIS B C 1
ATOM 3671 O O . HIS B 1 156 ? -15.086 25.516 10.156 1 90.94 156 HIS B O 1
ATOM 3677 N N . PHE B 1 157 ? -13 25.875 10.32 1 87.56 157 PHE B N 1
ATOM 3678 C CA . PHE B 1 157 ? -13.156 26.906 11.344 1 87.56 157 PHE B CA 1
ATOM 3679 C C . PHE B 1 157 ? -13.758 28.172 10.742 1 87.56 157 PHE B C 1
ATOM 3681 O O . PHE B 1 157 ? -14.602 28.828 11.367 1 87.56 157 PHE B O 1
ATOM 3688 N N . THR B 1 158 ? -13.297 28.469 9.586 1 82.06 158 THR B N 1
ATOM 3689 C CA . THR B 1 158 ? -13.844 29.656 8.938 1 82.06 158 THR B CA 1
ATOM 3690 C C . THR B 1 158 ? -15.352 29.516 8.75 1 82.06 158 THR B C 1
ATOM 3692 O O . THR B 1 158 ? -16.094 30.453 9.023 1 82.06 158 THR B O 1
ATOM 3695 N N . THR B 1 159 ? -15.719 28.422 8.281 1 82.25 159 THR B N 1
ATOM 3696 C CA . THR B 1 159 ? -17.141 28.188 8.078 1 82.25 159 THR B CA 1
ATOM 3697 C C . THR B 1 159 ? -17.906 28.219 9.398 1 82.25 159 THR B C 1
ATOM 3699 O O . THR B 1 159 ? -18.984 28.812 9.492 1 82.25 159 THR B O 1
ATOM 3702 N N . ARG B 1 160 ? -17.406 27.656 10.383 1 83.19 160 ARG B N 1
ATOM 3703 C CA . ARG B 1 160 ? -18.047 27.609 11.688 1 83.19 160 ARG B CA 1
ATOM 3704 C C . ARG B 1 160 ? -18.125 28.984 12.328 1 83.19 160 ARG B C 1
ATOM 3706 O O . ARG B 1 160 ? -19.141 29.359 12.914 1 83.19 160 ARG B O 1
ATOM 3713 N N . ILE B 1 161 ? -17.094 29.703 12.219 1 77.69 161 ILE B N 1
ATOM 3714 C CA . ILE B 1 161 ? -17.016 31.031 12.805 1 77.69 161 ILE B CA 1
ATOM 3715 C C . ILE B 1 161 ? -17.969 31.969 12.055 1 77.69 161 ILE B C 1
ATOM 3717 O O . ILE B 1 161 ? -18.625 32.812 12.664 1 77.69 161 ILE B O 1
ATOM 3721 N N . SER B 1 162 ? -17.953 31.734 10.773 1 72.12 162 SER B N 1
ATOM 3722 C CA . SER B 1 162 ? -18.844 32.562 9.961 1 72.12 162 SER B CA 1
ATOM 3723 C C . SER B 1 162 ? -20.312 32.25 10.266 1 72.12 162 SER B C 1
ATOM 3725 O O . SER B 1 162 ? -21.156 33.156 10.195 1 72.12 162 SER B O 1
ATOM 3727 N N . SER B 1 163 ? -20.547 31.094 10.617 1 74.44 163 SER B N 1
ATOM 3728 C CA . SER B 1 163 ? -21.938 30.719 10.883 1 74.44 163 SER B CA 1
ATOM 3729 C C . SER B 1 163 ? -22.344 31.062 12.312 1 74.44 163 SER B C 1
ATOM 3731 O O . SER B 1 163 ? -23.375 31.672 12.531 1 74.44 163 SER B O 1
ATOM 3733 N N . ASN B 1 164 ? -21.531 30.609 13.25 1 74 164 ASN B N 1
ATOM 3734 C CA . ASN B 1 164 ? -21.812 30.859 14.656 1 74 164 ASN B CA 1
ATOM 3735 C C . ASN B 1 164 ? -20.531 30.938 15.477 1 74 164 ASN B C 1
ATOM 3737 O O . ASN B 1 164 ? -20.094 29.938 16.047 1 74 164 ASN B O 1
ATOM 3741 N N . PRO B 1 165 ? -20.062 32.25 15.578 1 73.44 165 PRO B N 1
ATOM 3742 C CA . PRO B 1 165 ? -18.797 32.406 16.297 1 73.44 165 PRO B CA 1
ATOM 3743 C C . PRO B 1 165 ? -18.859 31.875 17.719 1 73.44 165 PRO B C 1
ATOM 3745 O O . PRO B 1 165 ? -17.828 31.516 18.297 1 73.44 165 PRO B O 1
ATOM 3748 N N . LEU B 1 166 ? -20.094 31.844 18.281 1 71.5 166 LEU B N 1
ATOM 3749 C CA . LEU B 1 166 ? -20.234 31.406 19.672 1 71.5 166 LEU B CA 1
ATOM 3750 C C . LEU B 1 166 ? -19.906 29.922 19.812 1 71.5 166 LEU B C 1
ATOM 3752 O O . LEU B 1 166 ? -19.609 29.453 20.922 1 71.5 166 LEU B O 1
ATOM 3756 N N . GLU B 1 167 ? -19.984 29.297 18.719 1 75.31 167 GLU B N 1
ATOM 3757 C CA . GLU B 1 167 ? -19.688 27.875 18.734 1 75.31 167 GLU B CA 1
ATOM 3758 C C . GLU B 1 167 ? -18.203 27.625 18.953 1 75.31 167 GLU B C 1
ATOM 3760 O O . GLU B 1 167 ? -17.812 26.594 19.516 1 75.31 167 GLU B O 1
ATOM 3765 N N . VAL B 1 168 ? -17.469 28.609 18.516 1 74.62 168 VAL B N 1
ATOM 3766 C CA . VAL B 1 168 ? -16.016 28.438 18.594 1 74.62 168 VAL B CA 1
ATOM 3767 C C . VAL B 1 168 ? -15.461 29.25 19.766 1 74.62 168 VAL B C 1
ATOM 3769 O O . VAL B 1 168 ? -14.57 28.781 20.484 1 74.62 168 VAL B O 1
ATOM 3772 N N . PHE B 1 169 ? -16.203 30.422 19.844 1 73.25 169 PHE B N 1
ATOM 3773 C CA . PHE B 1 169 ? -15.727 31.312 20.891 1 73.25 169 PHE B CA 1
ATOM 3774 C C . PHE B 1 169 ? -16.672 31.297 22.094 1 73.25 169 PHE B C 1
ATOM 3776 O O . PHE B 1 169 ? -17.875 31.531 21.938 1 73.25 169 PHE B O 1
ATOM 3783 N N . GLU B 1 170 ? -16.375 30.531 23.078 1 66.44 170 GLU B N 1
ATOM 3784 C CA . GLU B 1 170 ? -17.25 30.391 24.234 1 66.44 170 GLU B CA 1
ATOM 3785 C C . GLU B 1 170 ? -17.75 31.766 24.703 1 66.44 170 GLU B C 1
ATOM 3787 O O . GLU B 1 170 ? -18.891 31.891 25.141 1 66.44 170 GLU B O 1
ATOM 3792 N N . SER B 1 171 ? -16.812 32.781 24.625 1 64.12 171 SER B N 1
ATOM 3793 C CA . SER B 1 171 ? -17.172 34.125 25.062 1 64.12 171 SER B CA 1
ATOM 3794 C C . SER B 1 171 ? -16.531 35.188 24.172 1 64.12 171 SER B C 1
ATOM 3796 O O . SER B 1 171 ? -15.492 34.938 23.547 1 64.12 171 SER B O 1
ATOM 3798 N N . PRO B 1 172 ? -17.281 36.281 23.953 1 62.88 172 PRO B N 1
ATOM 3799 C CA . PRO B 1 172 ? -16.688 37.375 23.188 1 62.88 172 PRO B CA 1
ATOM 3800 C C . PRO B 1 172 ? -15.32 37.781 23.719 1 62.88 172 PRO B C 1
ATOM 3802 O O . PRO B 1 172 ? -14.492 38.312 22.969 1 62.88 172 PRO B O 1
ATOM 3805 N N . GLU B 1 173 ? -15.102 37.438 24.953 1 61.97 173 GLU B N 1
ATOM 3806 C CA . GLU B 1 173 ? -13.82 37.812 25.547 1 61.97 173 GLU B CA 1
ATOM 3807 C C . GLU B 1 173 ? -12.688 36.938 25 1 61.97 173 GLU B C 1
ATOM 3809 O O . GLU B 1 173 ? -11.531 37.375 24.984 1 61.97 173 GLU B O 1
ATOM 3814 N N . SER B 1 174 ? -13.18 35.875 24.625 1 62.59 174 SER B N 1
ATOM 3815 C CA . SER B 1 174 ? -12.164 34.938 24.156 1 62.59 174 SER B CA 1
ATOM 3816 C C . SER B 1 174 ? -11.805 35.156 22.703 1 62.59 174 SER B C 1
ATOM 3818 O O . SER B 1 174 ? -10.859 34.562 22.188 1 62.59 174 SER B O 1
ATOM 3820 N N . PHE B 1 175 ? -12.547 36.125 22.219 1 66.69 175 PHE B N 1
ATOM 3821 C CA . PHE B 1 175 ? -12.367 36.406 20.812 1 66.69 175 PHE B CA 1
ATOM 3822 C C . PHE B 1 175 ? -11.164 37.344 20.594 1 66.69 175 PHE B C 1
ATOM 3824 O O . PHE B 1 175 ? -11 38.312 21.297 1 66.69 175 PHE B O 1
ATOM 3831 N N . ASN B 1 176 ? -10.195 36.781 19.875 1 66.62 176 ASN B N 1
ATOM 3832 C CA . ASN B 1 176 ? -9.07 37.594 19.438 1 66.62 176 ASN B CA 1
ATOM 3833 C C . ASN B 1 176 ? -9.289 38.156 18.047 1 66.62 176 ASN B C 1
ATOM 3835 O O . ASN B 1 176 ? -9.477 37.375 17.094 1 66.62 176 ASN B O 1
ATOM 3839 N N . PRO B 1 177 ? -9.414 39.5 17.969 1 65.88 177 PRO B N 1
ATOM 3840 C CA . PRO B 1 177 ? -9.656 40.094 16.656 1 65.88 177 PRO B CA 1
ATOM 3841 C C . PRO B 1 177 ? -8.664 39.656 15.594 1 65.88 177 PRO B C 1
ATOM 3843 O O . PRO B 1 177 ? -8.969 39.688 14.398 1 65.88 177 PRO B O 1
ATOM 3846 N N . MET B 1 178 ? -7.609 39.219 16.094 1 64.06 178 MET B N 1
ATOM 3847 C CA . MET B 1 178 ? -6.586 38.812 15.133 1 64.06 178 MET B CA 1
ATOM 3848 C C . MET B 1 178 ? -7.043 37.562 14.359 1 64.06 178 MET B C 1
ATOM 3850 O O . MET B 1 178 ? -6.602 37.344 13.227 1 64.06 178 MET B O 1
ATOM 3854 N N . ILE B 1 179 ? -7.957 36.906 14.977 1 68.19 179 ILE B N 1
ATOM 3855 C CA . ILE B 1 179 ? -8.469 35.688 14.32 1 68.19 179 ILE B CA 1
ATOM 3856 C C . ILE B 1 179 ? -9.227 36.094 13.062 1 68.19 179 ILE B C 1
ATOM 3858 O O . ILE B 1 179 ? -9.094 35.438 12.016 1 68.19 179 ILE B O 1
ATOM 3862 N N . LEU B 1 180 ? -9.859 37.188 13.219 1 66.31 180 LEU B N 1
ATOM 3863 C CA . LEU B 1 180 ? -10.672 37.625 12.086 1 66.31 180 LEU B CA 1
ATOM 3864 C C . LEU B 1 180 ? -9.789 38.125 10.953 1 66.31 180 LEU B C 1
ATOM 3866 O O . LEU B 1 180 ? -10.117 37.938 9.773 1 66.31 180 LEU B O 1
ATOM 3870 N N . SER B 1 181 ? -8.758 38.719 11.438 1 63.31 181 SER B N 1
ATOM 3871 C CA . SER B 1 181 ? -7.824 39.188 10.414 1 63.31 181 SER B CA 1
ATOM 3872 C C . SER B 1 181 ? -7.223 38 9.656 1 63.31 181 SER B C 1
ATOM 3874 O O . SER B 1 181 ? -7.051 38.062 8.43 1 63.31 181 SER B O 1
ATOM 3876 N N . SER B 1 182 ? -6.965 37.062 10.383 1 63.03 182 SER B N 1
ATOM 3877 C CA . SER B 1 182 ? -6.41 35.875 9.75 1 63.03 182 SER B CA 1
ATOM 3878 C C . SER B 1 182 ? -7.422 35.219 8.812 1 63.03 182 SER B C 1
ATOM 3880 O O . SER B 1 182 ? -7.059 34.719 7.754 1 63.03 182 SER B O 1
ATOM 3882 N N . LEU B 1 183 ? -8.625 35.312 9.211 1 62.97 183 LEU B N 1
ATOM 3883 C CA . LEU B 1 183 ? -9.703 34.719 8.43 1 62.97 183 LEU B CA 1
ATOM 3884 C C . LEU B 1 183 ? -9.953 35.531 7.156 1 62.97 183 LEU B C 1
ATOM 3886 O O . LEU B 1 183 ? -10.242 34.969 6.105 1 62.97 183 LEU B O 1
ATOM 3890 N N . ASP B 1 184 ? -9.859 36.781 7.363 1 58.69 184 ASP B N 1
ATOM 3891 C CA . ASP B 1 184 ? -10.102 37.688 6.227 1 58.69 184 ASP B CA 1
ATOM 3892 C C . ASP B 1 184 ? -9.031 37.5 5.152 1 58.69 184 ASP B C 1
ATOM 3894 O O . ASP B 1 184 ? -9.328 37.531 3.959 1 58.69 184 ASP B O 1
ATOM 3898 N N . GLU B 1 185 ? -7.922 37.406 5.68 1 55.41 185 GLU B N 1
ATOM 3899 C CA . GLU B 1 185 ? -6.82 37.25 4.734 1 55.41 185 GLU B CA 1
ATOM 3900 C C . GLU B 1 185 ? -7.055 36.062 3.811 1 55.41 185 GLU B C 1
ATOM 3902 O O . GLU B 1 185 ? -6.648 36.062 2.646 1 55.41 185 GLU B O 1
ATOM 3907 N N . VAL B 1 186 ? -7.746 35.188 4.453 1 50.47 186 VAL B N 1
ATOM 3908 C CA . VAL B 1 186 ? -7.961 34 3.604 1 50.47 186 VAL B CA 1
ATOM 3909 C C . VAL B 1 186 ? -9.242 34.188 2.791 1 50.47 186 VAL B C 1
ATOM 3911 O O . VAL B 1 186 ? -9.523 33.406 1.889 1 50.47 186 VAL B O 1
ATOM 3914 N N . GLY B 1 187 ? -9.805 35.406 2.848 1 50.12 187 GLY B N 1
ATOM 3915 C CA . GLY B 1 187 ? -10.984 35.75 2.062 1 50.12 187 GLY B CA 1
ATOM 3916 C C . GLY B 1 187 ? -12.242 35.031 2.539 1 50.12 187 GLY B C 1
ATOM 3917 O O . GLY B 1 187 ? -13.242 35 1.828 1 50.12 187 GLY B O 1
ATOM 3918 N N . CYS B 1 188 ? -12.125 34.375 3.561 1 48.16 188 CYS B N 1
ATOM 3919 C CA . CYS B 1 188 ? -13.18 33.438 3.891 1 48.16 188 CYS B CA 1
ATOM 3920 C C . CYS B 1 188 ? -14.203 34.062 4.836 1 48.16 188 CYS B C 1
ATOM 3922 O O . CYS B 1 188 ? -15.227 33.438 5.137 1 48.16 188 CYS B O 1
ATOM 3924 N N . LEU B 1 189 ? -13.938 35.219 5.309 1 53 189 LEU B N 1
ATOM 3925 C CA . LEU B 1 189 ? -14.844 35.656 6.359 1 53 189 LEU B CA 1
ATOM 3926 C C . LEU B 1 189 ? -16.125 36.25 5.762 1 53 189 LEU B C 1
ATOM 3928 O O . LEU B 1 189 ? -16.078 37.219 5.027 1 53 189 LEU B O 1
ATOM 3932 N N . LYS B 1 190 ? -17.047 35.375 5.473 1 52.62 190 LYS B N 1
ATOM 3933 C CA . LYS B 1 190 ? -18.375 35.938 5.227 1 52.62 190 LYS B CA 1
ATOM 3934 C C . LYS B 1 190 ? -19.047 36.344 6.535 1 52.62 190 LYS B C 1
ATOM 3936 O O . LYS B 1 190 ? -19.359 35.5 7.371 1 52.62 190 LYS B O 1
ATOM 3941 N N . LEU B 1 191 ? -18.766 37.562 6.844 1 55.19 191 LEU B N 1
ATOM 3942 C CA . LEU B 1 191 ? -19.359 38.062 8.086 1 55.19 191 LEU B CA 1
ATOM 3943 C C . LEU B 1 191 ? -20.875 38.094 7.996 1 55.19 191 LEU B C 1
ATOM 3945 O O . LEU B 1 191 ? -21.438 38.719 7.09 1 55.19 191 LEU B O 1
ATOM 3949 N N . ASN B 1 192 ? -21.453 37.031 8.453 1 59 192 ASN B N 1
ATOM 3950 C CA . ASN B 1 192 ? -22.906 37.094 8.562 1 59 192 ASN B CA 1
ATOM 3951 C C . ASN B 1 192 ? -23.344 37.906 9.773 1 59 192 ASN B C 1
ATOM 3953 O O . ASN B 1 192 ? -22.5 38.438 10.5 1 59 192 ASN B O 1
ATOM 3957 N N . GLU B 1 193 ? -24.594 38.156 9.852 1 59.75 193 GLU B N 1
ATOM 3958 C CA . GLU B 1 193 ? -25.172 38.969 10.914 1 59.75 193 GLU B CA 1
ATOM 3959 C C . GLU B 1 193 ? -24.703 38.5 12.289 1 59.75 193 GLU B C 1
ATOM 3961 O O . GLU B 1 193 ? -24.406 39.312 13.164 1 59.75 193 GLU B O 1
ATOM 3966 N N . ASN B 1 194 ? -24.609 37.25 12.367 1 64.06 194 ASN B N 1
ATOM 3967 C CA . ASN B 1 194 ? -24.25 36.688 13.664 1 64.06 194 ASN B CA 1
ATOM 3968 C C . ASN B 1 194 ? -22.797 37 14.031 1 64.06 194 ASN B C 1
ATOM 3970 O O . ASN B 1 194 ? -22.5 37.312 15.18 1 64.06 194 ASN B O 1
ATOM 3974 N N . THR B 1 195 ? -22.062 36.906 13.039 1 69.5 195 THR B N 1
ATOM 3975 C CA . THR B 1 195 ? -20.641 37.156 13.289 1 69.5 195 THR B CA 1
ATOM 3976 C C . THR B 1 195 ? -20.406 38.656 13.578 1 69.5 195 THR B C 1
ATOM 3978 O O . THR B 1 195 ? -19.594 39 14.445 1 69.5 195 THR B O 1
ATOM 3981 N N . TRP B 1 196 ? -21.219 39.406 12.898 1 65.69 196 TRP B N 1
ATOM 3982 C CA . TRP B 1 196 ? -21.094 40.844 13.117 1 65.69 196 TRP B CA 1
ATOM 3983 C C . TRP B 1 196 ? -21.547 41.188 14.523 1 65.69 196 TRP B C 1
ATOM 3985 O O . TRP B 1 196 ? -20.875 41.938 15.227 1 65.69 196 TRP B O 1
ATOM 3995 N N . GLY B 1 197 ? -22.688 40.656 14.805 1 66.94 197 GLY B N 1
ATOM 3996 C CA . GLY B 1 197 ? -23.156 40.906 16.156 1 66.94 197 GLY B CA 1
ATOM 3997 C C . GLY B 1 197 ? -22.156 40.531 17.219 1 66.94 197 GLY B C 1
ATOM 3998 O O . GLY B 1 197 ? -21.969 41.25 18.203 1 66.94 197 GLY B O 1
ATOM 3999 N N . PHE B 1 198 ? -21.547 39.469 16.922 1 72.19 198 PHE B N 1
ATOM 4000 C CA . PHE B 1 198 ? -20.547 38.969 17.875 1 72.19 198 PHE B CA 1
ATOM 4001 C C . PHE B 1 198 ? -19.359 39.906 17.969 1 72.19 198 PHE B C 1
ATOM 4003 O O . PHE B 1 198 ? -18.922 40.25 19.062 1 72.19 198 PHE B O 1
ATOM 4010 N N . ILE B 1 199 ? -18.922 40.469 16.859 1 72.88 199 ILE B N 1
ATOM 4011 C CA . ILE B 1 199 ? -17.766 41.344 16.812 1 72.88 199 ILE B CA 1
ATOM 4012 C C . ILE B 1 199 ? -18.094 42.656 17.469 1 72.88 199 ILE B C 1
ATOM 4014 O O . ILE B 1 199 ? -17.266 43.219 18.203 1 72.88 199 ILE B O 1
ATOM 4018 N N . VAL B 1 200 ? -19.281 43.062 17.203 1 70.38 200 VAL B N 1
ATOM 4019 C CA . VAL B 1 200 ? -19.734 44.312 17.781 1 70.38 200 VAL B CA 1
ATOM 4020 C C . VAL B 1 200 ? -19.812 44.188 19.297 1 70.38 200 VAL B C 1
ATOM 4022 O O . VAL B 1 200 ? -19.375 45.062 20.031 1 70.38 200 VAL B O 1
ATOM 4025 N N . ASN B 1 201 ? -20.359 43.125 19.672 1 72.88 201 ASN B N 1
ATOM 4026 C CA . ASN B 1 201 ? -20.469 42.906 21.109 1 72.88 201 ASN B CA 1
ATOM 4027 C C . ASN B 1 201 ? -19.094 42.781 21.766 1 72.88 201 ASN B C 1
ATOM 4029 O O . ASN B 1 201 ? -18.875 43.312 22.859 1 72.88 201 ASN B O 1
ATOM 4033 N N . TRP B 1 202 ? -18.266 42.156 21.109 1 74.25 202 TRP B N 1
ATOM 4034 C CA . TRP B 1 202 ? -16.891 42.062 21.594 1 74.25 202 TRP B CA 1
ATOM 4035 C C . TRP B 1 202 ? -16.266 43.469 21.703 1 74.25 202 TRP B C 1
ATOM 4037 O O . TRP B 1 202 ? -15.641 43.781 22.719 1 74.25 202 TRP B O 1
ATOM 4047 N N . ALA B 1 203 ? -16.406 44.25 20.672 1 73.19 203 ALA B N 1
ATOM 4048 C CA . ALA B 1 203 ? -15.828 45.594 20.672 1 73.19 203 ALA B CA 1
ATOM 4049 C C . ALA B 1 203 ? -16.375 46.438 21.812 1 73.19 203 ALA B C 1
ATOM 4051 O O . ALA B 1 203 ? -15.641 47.188 22.453 1 73.19 203 ALA B O 1
ATOM 4052 N N . LYS B 1 204 ? -17.656 46.219 22.062 1 74.75 204 LYS B N 1
ATOM 4053 C CA . LYS B 1 204 ? -18.297 46.969 23.156 1 74.75 204 LYS B CA 1
ATOM 4054 C C . LYS B 1 204 ? -17.719 46.562 24.5 1 74.75 204 LYS B C 1
ATOM 4056 O O . LYS B 1 204 ? -17.531 47.438 25.375 1 74.75 204 LYS B O 1
ATOM 4061 N N . LEU B 1 205 ? -17.391 45.375 24.578 1 76.88 205 LEU B N 1
ATOM 4062 C CA . LEU B 1 205 ? -16.891 44.844 25.844 1 76.88 205 LEU B CA 1
ATOM 4063 C C . LEU B 1 205 ? -15.453 45.312 26.078 1 76.88 205 LEU B C 1
ATOM 4065 O O . LEU B 1 205 ? -15.008 45.406 27.234 1 76.88 205 LEU B O 1
ATOM 4069 N N . GLN B 1 206 ? -14.781 45.625 25.047 1 76.88 206 GLN B N 1
ATOM 4070 C CA . GLN B 1 206 ? -13.383 46.031 25.156 1 76.88 206 GLN B CA 1
ATOM 4071 C C . GLN B 1 206 ? -13.281 47.5 25.641 1 76.88 206 GLN B C 1
ATOM 4073 O O . GLN B 1 206 ? -12.227 47.906 26.094 1 76.88 206 GLN B O 1
ATOM 4078 N N . ILE B 1 207 ? -14.375 48.312 25.5 1 79.62 207 ILE B N 1
ATOM 4079 C CA . ILE B 1 207 ? -14.406 49.719 25.875 1 79.62 207 ILE B CA 1
ATOM 4080 C C . ILE B 1 207 ? -15.273 49.875 27.125 1 79.62 207 ILE B C 1
ATOM 4082 O O . ILE B 1 207 ? -16.484 50.094 27.016 1 79.62 207 ILE B O 1
ATOM 4086 N N . PRO B 1 208 ? -14.609 49.781 28.25 1 79 208 PRO B N 1
ATOM 4087 C CA . PRO B 1 208 ? -15.375 49.844 29.5 1 79 208 PRO B CA 1
ATOM 4088 C C . PRO B 1 208 ? -16.141 51.156 29.641 1 79 208 PRO B C 1
ATOM 4090 O O . PRO B 1 208 ? -17.156 51.219 30.344 1 79 208 PRO B O 1
ATOM 4093 N N . THR B 1 209 ? -15.648 52.188 28.969 1 78.38 209 THR B N 1
ATOM 4094 C CA . THR B 1 209 ? -16.234 53.5 29.156 1 78.38 209 THR B CA 1
ATOM 4095 C C . THR B 1 209 ? -17.531 53.625 28.344 1 78.38 209 THR B C 1
ATOM 4097 O O . THR B 1 209 ? -18.297 54.594 28.531 1 78.38 209 THR B O 1
ATOM 4100 N N . LEU B 1 210 ? -17.766 52.625 27.531 1 75.25 210 LEU B N 1
ATOM 4101 C CA . LEU B 1 210 ? -18.938 52.719 26.672 1 75.25 210 LEU B CA 1
ATOM 4102 C C . LEU B 1 210 ? -20.203 52.281 27.406 1 75.25 210 LEU B C 1
ATOM 4104 O O . LEU B 1 210 ? -20.188 51.281 28.125 1 75.25 210 LEU B O 1
ATOM 4108 N N . THR B 1 211 ? -21.109 53.156 27.422 1 71.88 211 THR B N 1
ATOM 4109 C CA . THR B 1 211 ? -22.406 52.781 28.016 1 71.88 211 THR B CA 1
ATOM 4110 C C . THR B 1 211 ? -23.109 51.75 27.172 1 71.88 211 THR B C 1
ATOM 4112 O O . THR B 1 211 ? -22.875 51.625 25.969 1 71.88 211 THR B O 1
ATOM 4115 N N . THR B 1 212 ? -24.031 50.906 27.766 1 69.38 212 THR B N 1
ATOM 4116 C CA . THR B 1 212 ? -24.75 49.844 27.094 1 69.38 212 THR B CA 1
ATOM 4117 C C . THR B 1 212 ? -25.719 50.406 26.062 1 69.38 212 THR B C 1
ATOM 4119 O O . THR B 1 212 ? -26.031 49.719 25.078 1 69.38 212 THR B O 1
ATOM 4122 N N . GLN B 1 213 ? -26.047 51.719 26.297 1 67.12 213 GLN B N 1
ATOM 4123 C CA . GLN B 1 213 ? -26.984 52.344 25.375 1 67.12 213 GLN B CA 1
ATOM 4124 C C . GLN B 1 213 ? -26.234 53.094 24.266 1 67.12 213 GLN B C 1
ATOM 4126 O O . GLN B 1 213 ? -25.672 54.156 24.516 1 67.12 213 GLN B O 1
ATOM 4131 N N . VAL B 1 214 ? -26.312 52.594 23.078 1 68.38 214 VAL B N 1
ATOM 4132 C CA . VAL B 1 214 ? -25.578 53.094 21.906 1 68.38 214 VAL B CA 1
ATOM 4133 C C . VAL B 1 214 ? -26.062 54.5 21.594 1 68.38 214 VAL B C 1
ATOM 4135 O O . VAL B 1 214 ? -25.297 55.344 21.094 1 68.38 214 VAL B O 1
ATOM 4138 N N . THR B 1 215 ? -27.281 54.812 22 1 66.5 215 THR B N 1
ATOM 4139 C CA . THR B 1 215 ? -27.859 56.094 21.688 1 66.5 215 THR B CA 1
ATOM 4140 C C . THR B 1 215 ? -27.188 57.219 22.484 1 66.5 215 THR B C 1
ATOM 4142 O O . THR B 1 215 ? -27.281 58.375 22.125 1 66.5 215 THR B O 1
ATOM 4145 N N . LYS B 1 216 ? -26.484 56.812 23.453 1 74.44 216 LYS B N 1
ATOM 4146 C CA . LYS B 1 216 ? -25.859 57.812 24.328 1 74.44 216 LYS B CA 1
ATOM 4147 C C . LYS B 1 216 ? -24.391 58 24 1 74.44 216 LYS B C 1
ATOM 4149 O O . LYS B 1 216 ? -23.688 58.75 24.672 1 74.44 216 LYS B O 1
ATOM 4154 N N . TRP B 1 217 ? -23.969 57.375 22.906 1 76.44 217 TRP B N 1
ATOM 4155 C CA . TRP B 1 217 ? -22.562 57.469 22.562 1 76.44 217 TRP B CA 1
ATOM 4156 C C . TRP B 1 217 ? -22.219 58.812 21.984 1 76.44 217 TRP B C 1
ATOM 4158 O O . TRP B 1 217 ? -22.938 59.344 21.156 1 76.44 217 TRP B O 1
ATOM 4168 N N . ASN B 1 218 ? -21.203 59.406 22.547 1 76.88 218 ASN B N 1
ATOM 4169 C CA . ASN B 1 218 ? -20.688 60.625 21.984 1 76.88 218 ASN B CA 1
ATOM 4170 C C . ASN B 1 218 ? -19.688 60.375 20.859 1 76.88 218 ASN B C 1
ATOM 4172 O O . ASN B 1 218 ? -19.469 59.219 20.484 1 76.88 218 ASN B O 1
ATOM 4176 N N . LYS B 1 219 ? -19.188 61.406 20.188 1 75.44 219 LYS B N 1
ATOM 4177 C CA . LYS B 1 219 ? -18.281 61.312 19.047 1 75.44 219 LYS B CA 1
ATOM 4178 C C . LYS B 1 219 ? -17 60.562 19.438 1 75.44 219 LYS B C 1
ATOM 4180 O O . LYS B 1 219 ? -16.484 59.75 18.656 1 75.44 219 LYS B O 1
ATOM 4185 N N . SER B 1 220 ? -16.562 60.781 20.609 1 80.5 220 SER B N 1
ATOM 4186 C CA . SER B 1 220 ? -15.344 60.125 21.094 1 80.5 220 SER B CA 1
ATOM 4187 C C . SER B 1 220 ? -15.578 58.625 21.297 1 80.5 220 SER B C 1
ATOM 4189 O O . SER B 1 220 ? -14.711 57.812 20.969 1 80.5 220 SER B O 1
ATOM 4191 N N . ASP B 1 221 ? -16.797 58.312 21.797 1 78.5 221 ASP B N 1
ATOM 4192 C CA . ASP B 1 221 ? -17.141 56.906 22 1 78.5 221 ASP B CA 1
ATOM 4193 C C . ASP B 1 221 ? -17.156 56.125 20.688 1 78.5 221 ASP B C 1
ATOM 4195 O O . ASP B 1 221 ? -16.65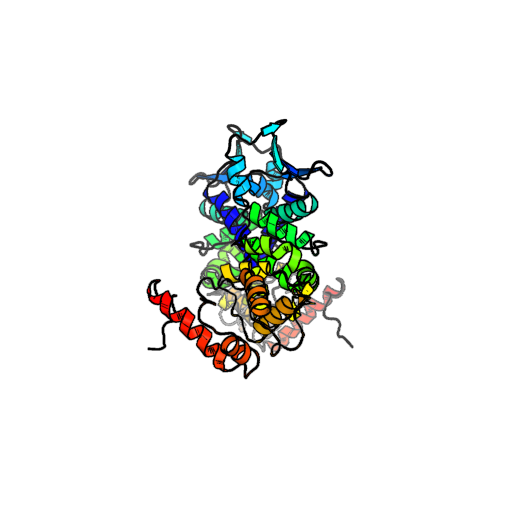6 55.031 20.594 1 78.5 221 ASP B O 1
ATOM 4199 N N . TRP B 1 222 ? -17.609 56.844 19.75 1 73.19 222 TRP B N 1
ATOM 4200 C CA . TRP B 1 222 ? -17.719 56.219 18.438 1 73.19 222 TRP B CA 1
ATOM 4201 C C . TRP B 1 222 ? -16.344 56 17.828 1 73.19 222 TRP B C 1
ATOM 4203 O O . TRP B 1 222 ? -16.062 54.969 17.234 1 73.19 222 TRP B O 1
ATOM 4213 N N . GLU B 1 223 ? -15.562 56.969 17.938 1 74.88 223 GLU B N 1
ATOM 4214 C CA . GLU B 1 223 ? -14.203 56.875 17.406 1 74.88 223 GLU B CA 1
ATOM 4215 C C . GLU B 1 223 ? -13.43 55.75 18.094 1 74.88 223 GLU B C 1
ATOM 4217 O O . GLU B 1 223 ? -12.68 55.031 17.453 1 74.88 223 GLU B O 1
ATOM 4222 N N . GLU B 1 224 ? -13.625 55.656 19.359 1 79.88 224 GLU B N 1
ATOM 4223 C CA . GLU B 1 224 ? -12.961 54.594 20.094 1 79.88 224 GLU B CA 1
ATOM 4224 C C . GLU B 1 224 ? -13.477 53.219 19.672 1 79.88 224 GLU B C 1
ATOM 4226 O O . GLU B 1 224 ? -12.695 52.281 19.547 1 79.88 224 GLU B O 1
ATOM 4231 N N . PHE B 1 225 ? -14.758 53.188 19.516 1 76.5 225 PHE B N 1
ATOM 4232 C CA . PHE B 1 225 ? -15.375 51.938 19.047 1 76.5 225 PHE B CA 1
ATOM 4233 C C . PHE B 1 225 ? -14.836 51.562 17.672 1 76.5 225 PHE B C 1
ATOM 4235 O O . PHE B 1 225 ? -14.469 50.406 17.453 1 76.5 225 PHE B O 1
ATOM 4242 N N . LYS B 1 226 ? -14.68 52.5 16.828 1 70.44 226 LYS B N 1
ATOM 4243 C CA . LYS B 1 226 ? -14.156 52.281 15.484 1 70.44 226 LYS B CA 1
ATOM 4244 C C . LYS B 1 226 ? -12.695 51.812 15.539 1 70.44 226 LYS B C 1
ATOM 4246 O O . LYS B 1 226 ? -12.305 50.906 14.797 1 70.44 226 LYS B O 1
ATOM 4251 N N . GLN B 1 227 ? -12.016 52.406 16.297 1 75.06 227 GLN B N 1
ATOM 4252 C CA . GLN B 1 227 ? -10.609 52.031 16.453 1 75.06 227 GLN B CA 1
ATOM 4253 C C . GLN B 1 227 ? -10.461 50.594 16.953 1 75.06 227 GLN B C 1
ATOM 4255 O O . GLN B 1 227 ? -9.57 49.875 16.516 1 75.06 227 GLN B O 1
ATOM 4260 N N . THR B 1 228 ? -11.391 50.219 17.875 1 75.44 228 THR B N 1
ATOM 4261 C CA . THR B 1 228 ? -11.352 48.875 18.438 1 75.44 228 THR B CA 1
ATOM 4262 C C . THR B 1 228 ? -11.727 47.844 17.391 1 75.44 228 THR B C 1
ATOM 4264 O O . THR B 1 228 ? -11.211 46.719 17.406 1 75.44 228 THR B O 1
ATOM 4267 N N . LEU B 1 229 ? -12.633 48.188 16.547 1 71.44 229 LEU B N 1
ATOM 4268 C CA . LEU B 1 229 ? -13.117 47.281 15.531 1 71.44 229 LEU B CA 1
ATOM 4269 C C . LEU B 1 229 ? -12.141 47.188 14.359 1 71.44 229 LEU B C 1
ATOM 4271 O O . LEU B 1 229 ? -12.172 46.25 13.578 1 71.44 229 LEU B O 1
ATOM 4275 N N . SER B 1 230 ? -11.281 48.156 14.266 1 67.81 230 SER B N 1
ATOM 4276 C CA . SER B 1 230 ? -10.414 48.312 13.109 1 67.81 230 SER B CA 1
ATOM 4277 C C . SER B 1 230 ? -9.586 47.062 12.859 1 67.81 230 SER B C 1
ATOM 4279 O O . SER B 1 230 ? -9.445 46.625 11.711 1 67.81 230 SER B O 1
ATOM 4281 N N . PRO B 1 231 ? -9.125 46.469 13.945 1 64.12 231 PRO B N 1
ATOM 4282 C CA . PRO B 1 231 ? -8.305 45.281 13.664 1 64.12 231 PRO B CA 1
ATOM 4283 C C . PRO B 1 231 ? -9.133 44.094 13.195 1 64.12 231 PRO B C 1
ATOM 4285 O O . PRO B 1 231 ? -8.594 43.156 12.594 1 64.12 231 PRO B O 1
ATOM 4288 N N . CYS B 1 232 ? -10.305 44.031 13.648 1 61.56 232 CYS B N 1
ATOM 4289 C CA . CYS B 1 232 ? -11.164 42.906 13.336 1 61.56 232 CYS B CA 1
ATOM 4290 C C . CYS B 1 232 ? -11.664 43 11.898 1 61.56 232 CYS B C 1
ATOM 4292 O O . CYS B 1 232 ? -12.023 41.969 11.305 1 61.56 232 CYS B O 1
ATOM 4294 N N . ILE B 1 233 ? -11.828 44.125 11.391 1 53.53 233 ILE B N 1
ATOM 4295 C CA . ILE B 1 233 ? -12.484 44.312 10.102 1 53.53 233 ILE B CA 1
ATOM 4296 C C . ILE B 1 233 ? -11.438 44.531 9.016 1 53.53 233 ILE B C 1
ATOM 4298 O O . ILE B 1 233 ? -10.648 45.469 9.078 1 53.53 233 ILE B O 1
ATOM 4302 N N . PRO B 1 234 ? -10.945 43.469 8.398 1 48.5 234 PRO B N 1
ATOM 4303 C CA . PRO B 1 234 ? -10.023 43.781 7.297 1 48.5 234 PRO B CA 1
ATOM 4304 C C . PRO B 1 234 ? -10.5 44.938 6.422 1 48.5 234 PRO B C 1
ATOM 4306 O O . PRO B 1 234 ? -9.883 45.219 5.391 1 48.5 234 PRO B O 1
ATOM 4309 N N . TRP B 1 235 ? -11.578 45.531 6.516 1 44.03 235 TRP B N 1
ATOM 4310 C CA . TRP B 1 235 ? -12.125 46.312 5.426 1 44.03 235 TRP B CA 1
ATOM 4311 C C . TRP B 1 235 ? -11.32 47.594 5.234 1 44.03 235 TRP B C 1
ATOM 4313 O O . TRP B 1 235 ? -11.469 48.562 6.004 1 44.03 235 TRP B O 1
ATOM 4323 N N . LYS B 1 236 ? -10.062 47.438 5.113 1 41.91 236 LYS B N 1
ATOM 4324 C CA . LYS B 1 236 ? -9.422 48.625 4.602 1 41.91 236 LYS B CA 1
ATOM 4325 C C . LYS B 1 236 ? -10.414 49.5 3.836 1 41.91 236 LYS B C 1
ATOM 4327 O O . LYS B 1 236 ? -10.336 50.75 3.883 1 41.91 236 LYS B O 1
ATOM 4332 N N . ASN B 1 237 ? -11.094 48.812 2.934 1 39.5 237 ASN B N 1
ATOM 4333 C CA . ASN B 1 237 ? -11.883 49.625 2.027 1 39.5 237 ASN B CA 1
ATOM 4334 C C . ASN B 1 237 ? -13.125 50.188 2.719 1 39.5 237 ASN B C 1
ATOM 4336 O O . ASN B 1 237 ? -13.969 50.812 2.078 1 39.5 237 ASN B O 1
ATOM 4340 N N . TRP B 1 238 ? -13.523 49.75 3.846 1 41.06 238 TRP B N 1
ATOM 4341 C CA . TRP B 1 238 ? -14.672 50.375 4.496 1 41.06 238 TRP B CA 1
ATOM 4342 C C . TRP B 1 238 ? -14.305 51.75 5.055 1 41.06 238 TRP B C 1
ATOM 4344 O O . TRP B 1 238 ? -13.398 51.875 5.883 1 41.06 238 TRP B O 1
ATOM 4354 N N . LYS B 1 239 ? -14.203 52.562 4.211 1 38.53 239 LYS B N 1
ATOM 4355 C CA . LYS B 1 239 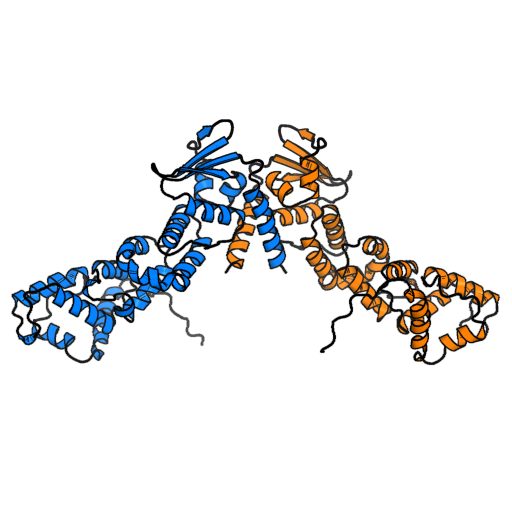? -14.102 53.969 4.586 1 38.53 239 LYS B CA 1
ATOM 4356 C C . LYS B 1 239 ? -15.055 54.312 5.727 1 38.53 239 LYS B C 1
ATOM 4358 O O . LYS B 1 239 ? -16.266 54.344 5.539 1 38.53 239 LYS B O 1
ATOM 4363 N N . PHE B 1 240 ? -14.938 53.875 6.992 1 40.84 240 PHE B N 1
ATOM 4364 C CA . PHE B 1 240 ? -15.578 54.5 8.141 1 40.84 240 PHE B CA 1
ATOM 4365 C C . PHE B 1 240 ? -15.766 56 7.918 1 40.84 240 PHE B C 1
ATOM 4367 O O . PHE B 1 240 ? -16.328 56.688 8.766 1 40.84 240 PHE B O 1
ATOM 4374 N N . ASP B 1 241 ? -15.148 56.406 6.902 1 39.41 241 ASP B N 1
ATOM 4375 C CA . ASP B 1 241 ? -15.109 57.875 6.801 1 39.41 241 ASP B CA 1
ATOM 4376 C C . ASP B 1 241 ? -16.516 58.469 6.922 1 39.41 241 ASP B C 1
ATOM 4378 O O . ASP B 1 241 ? -16.703 59.469 7.594 1 39.41 241 ASP B O 1
ATOM 4382 N N . HIS B 1 242 ? -17.438 58.188 5.883 1 38.94 242 HIS B N 1
ATOM 4383 C CA . HIS B 1 242 ? -18.625 59.031 5.738 1 38.94 242 HIS B CA 1
ATOM 4384 C C . HIS B 1 242 ? -19.781 58.5 6.578 1 38.94 242 HIS B C 1
ATOM 4386 O O . HIS B 1 242 ? -20.922 58.938 6.434 1 38.94 242 HIS B O 1
ATOM 4392 N N . ALA B 1 243 ? -19.75 57.375 7.246 1 39.41 243 ALA B N 1
ATOM 4393 C CA . ALA B 1 243 ? -20.922 56.969 8.008 1 39.41 243 ALA B CA 1
ATOM 4394 C C . ALA B 1 243 ? -21.062 57.812 9.289 1 39.41 243 ALA B C 1
ATOM 4396 O O . ALA B 1 243 ? -20.125 57.844 10.102 1 39.41 243 ALA B O 1
ATOM 4397 N N . THR B 1 244 ? -21.734 58.906 9.305 1 39.22 244 THR B N 1
ATOM 4398 C CA . THR B 1 244 ? -22.125 59.656 10.508 1 39.22 244 THR B CA 1
ATOM 4399 C C . THR B 1 244 ? -22.594 58.688 11.602 1 39.22 244 THR B C 1
ATOM 4401 O O . THR B 1 244 ? -22.953 57.562 11.328 1 39.22 244 THR B O 1
ATOM 4404 N N . SER B 1 245 ? -22.484 59.125 12.938 1 39.72 245 SER B N 1
ATOM 4405 C CA . SER B 1 245 ? -22.969 58.438 14.133 1 39.72 245 SER B CA 1
ATOM 4406 C C . SER B 1 245 ? -24.281 57.719 13.867 1 39.72 245 SER B C 1
ATOM 4408 O O . SER B 1 245 ? -24.484 56.594 14.344 1 39.72 245 SER B O 1
ATOM 4410 N N . ASP B 1 246 ? -25.188 58.375 13.25 1 39.22 246 ASP B N 1
ATOM 4411 C CA . ASP B 1 246 ? -26.578 57.938 13.078 1 39.22 246 ASP B CA 1
ATOM 4412 C C . ASP B 1 246 ? -26.641 56.719 12.133 1 39.22 246 ASP B C 1
ATOM 4414 O O . ASP B 1 246 ? -27.406 55.781 12.367 1 39.22 246 ASP B O 1
ATOM 4418 N N . SER B 1 247 ? -25.922 56.812 11.094 1 41.28 247 SER B N 1
ATOM 4419 C CA . SER B 1 247 ? -26.031 55.781 10.062 1 41.28 247 SER B CA 1
ATOM 4420 C C . SER B 1 247 ? -25.328 54.469 10.5 1 41.28 247 SER B C 1
ATOM 4422 O O . SER B 1 247 ? -25.688 53.406 10.039 1 41.28 247 SER B O 1
ATOM 4424 N N . PHE B 1 248 ? -24.391 54.625 11.219 1 42.34 248 PHE B N 1
ATOM 4425 C CA . PHE B 1 248 ? -23.688 53.469 11.734 1 42.34 248 PHE B CA 1
ATOM 4426 C C . PHE B 1 248 ? -24.562 52.688 12.719 1 42.34 248 PHE B C 1
ATOM 4428 O O . PHE B 1 248 ? -24.609 51.469 12.68 1 42.34 248 PHE B O 1
ATOM 4435 N N . ILE B 1 249 ? -25.203 53.469 13.688 1 40.81 249 ILE B N 1
ATOM 4436 C CA . ILE B 1 249 ? -26.031 52.844 14.711 1 40.81 249 ILE B CA 1
ATOM 4437 C C . ILE B 1 249 ? -27.25 52.188 14.07 1 40.81 249 ILE B C 1
ATOM 4439 O O . ILE B 1 249 ? -27.688 51.125 14.484 1 40.81 249 ILE B O 1
ATOM 4443 N N . PHE B 1 250 ? -27.984 52.969 13.266 1 37.69 250 PHE B N 1
ATOM 4444 C CA . PHE B 1 250 ? -29.203 52.469 12.633 1 37.69 250 PHE B CA 1
ATOM 4445 C C . PHE B 1 250 ? -28.906 51.219 11.82 1 37.69 250 PHE B C 1
ATOM 4447 O O . PHE B 1 250 ? -29.75 50.312 11.727 1 37.69 250 PHE B O 1
ATOM 4454 N N . HIS B 1 251 ? -27.797 51.125 11.141 1 40.47 251 HIS B N 1
ATOM 4455 C CA . HIS B 1 251 ? -27.516 49.906 10.43 1 40.47 251 HIS B CA 1
ATOM 4456 C C . HIS B 1 251 ? -27.188 48.75 11.406 1 40.47 251 HIS B C 1
ATOM 4458 O O . HIS B 1 251 ? -27.125 47.594 11.008 1 40.47 251 HIS B O 1
ATOM 4464 N N . PHE B 1 252 ? -26.719 49.031 12.523 1 38.97 252 PHE B N 1
ATOM 4465 C CA . PHE B 1 252 ? -26.484 48.062 13.602 1 38.97 252 PHE B CA 1
ATOM 4466 C C . PHE B 1 252 ? -27.781 47.656 14.258 1 38.97 252 PHE B C 1
ATOM 4468 O O . PHE B 1 252 ? -27.938 46.5 14.641 1 38.97 252 PHE B O 1
ATOM 4475 N N . ASP B 1 253 ? -28.516 48.5 14.789 1 35.03 253 ASP B N 1
ATOM 4476 C CA . ASP B 1 253 ? -29.719 48.094 15.508 1 35.03 253 ASP B CA 1
ATOM 4477 C C . ASP B 1 253 ? -30.719 47.406 14.578 1 35.03 253 ASP B C 1
ATOM 4479 O O . ASP B 1 253 ? -31.562 46.625 15.031 1 35.03 253 ASP B O 1
ATOM 4483 N N . SER B 1 254 ? -31.172 48.125 13.516 1 33.53 254 SER B N 1
ATOM 4484 C CA . SER B 1 254 ? -32.344 47.562 12.836 1 33.53 254 SER B CA 1
ATOM 4485 C C . SER B 1 254 ? -32.031 46.219 12.203 1 33.53 254 SER B C 1
ATOM 4487 O O . SER B 1 254 ? -30.859 45.875 12.039 1 33.53 254 SER B O 1
ATOM 4489 N N . ASN B 1 255 ? -33.062 45.562 11.25 1 31.22 255 ASN B N 1
ATOM 4490 C CA . ASN B 1 255 ? -33.25 44.281 10.555 1 31.22 255 ASN B CA 1
ATOM 4491 C C . ASN B 1 255 ? -32 43.906 9.734 1 31.22 255 ASN B C 1
ATOM 4493 O O . ASN B 1 255 ? -31.422 44.75 9.047 1 31.22 255 ASN B O 1
ATOM 4497 N N . VAL B 1 256 ? -31.188 42.812 10.031 1 36.69 256 VAL B N 1
ATOM 4498 C CA . VAL B 1 256 ? -30.25 41.906 9.383 1 36.69 256 VAL B CA 1
ATOM 4499 C C . VAL B 1 256 ? -30.469 41.938 7.871 1 36.69 256 VAL B C 1
ATOM 4501 O O . VAL B 1 256 ? -29.75 41.281 7.121 1 36.69 256 VAL B O 1
ATOM 4504 N N . SER B 1 257 ? -31.516 42.375 7.328 1 32.69 257 SER B N 1
ATOM 4505 C CA . SER B 1 257 ? -31.859 42.281 5.914 1 32.69 257 SER B CA 1
ATOM 4506 C C . SER B 1 257 ? -30.859 43.062 5.047 1 32.69 257 SER B C 1
ATOM 4508 O O . SER B 1 257 ? -30.625 42.688 3.896 1 32.69 257 SER B O 1
ATOM 4510 N N . ASP B 1 258 ? -30.391 44.25 5.344 1 33.12 258 ASP B N 1
ATOM 4511 C CA . ASP B 1 258 ? -29.672 45.031 4.355 1 33.12 258 ASP B CA 1
ATOM 4512 C C . ASP B 1 258 ? -28.172 44.75 4.402 1 33.12 258 ASP B C 1
ATOM 4514 O O . ASP B 1 258 ? -27.359 45.562 3.92 1 33.12 258 ASP B O 1
ATOM 4518 N N . LEU B 1 259 ? -27.625 43.938 5.18 1 34.03 259 LEU B N 1
ATOM 4519 C CA . LEU B 1 259 ? -26.281 43.406 5.012 1 34.03 259 LEU B CA 1
ATOM 4520 C C . LEU B 1 259 ? -26.078 42.906 3.588 1 34.03 259 LEU B C 1
ATOM 4522 O O . LEU B 1 259 ? -24.969 42.469 3.23 1 34.03 259 LEU B O 1
ATOM 4526 N N . THR B 1 260 ? -27.109 42.656 2.852 1 35.03 260 THR B N 1
ATOM 4527 C CA . THR B 1 260 ? -27 42.438 1.414 1 35.03 260 THR B CA 1
ATOM 4528 C C . THR B 1 260 ? -26.281 43.625 0.742 1 35.03 260 THR B C 1
ATOM 4530 O O . THR B 1 260 ? -25.656 43.438 -0.304 1 35.03 260 THR B O 1
ATOM 4533 N N . ARG B 1 261 ? -26.438 44.781 1.134 1 33.5 261 ARG B N 1
ATOM 4534 C CA . ARG B 1 261 ? -25.828 45.938 0.487 1 33.5 261 ARG B CA 1
ATOM 4535 C C . ARG B 1 261 ? -24.359 46.062 0.865 1 33.5 261 ARG B C 1
ATOM 4537 O O . ARG B 1 261 ? -23.578 46.719 0.176 1 33.5 261 ARG B O 1
ATOM 4544 N N . LEU B 1 262 ? -23.906 45.5 1.87 1 34.09 262 LEU B N 1
ATOM 4545 C CA . LEU B 1 262 ? -22.469 45.438 2.115 1 34.09 262 LEU B CA 1
ATOM 4546 C C . LEU B 1 262 ? -21.781 44.562 1.066 1 34.09 262 LEU B C 1
ATOM 4548 O O . LEU B 1 262 ? -20.641 44.844 0.682 1 34.09 262 LEU B O 1
ATOM 4552 N N . ASP B 1 263 ? -22.375 43.531 0.542 1 34.22 263 ASP B N 1
ATOM 4553 C CA . ASP B 1 263 ? -21.844 42.781 -0.6 1 34.22 263 ASP B CA 1
ATOM 4554 C C . ASP B 1 263 ? -21.734 43.656 -1.834 1 34.22 263 ASP B C 1
ATOM 4556 O O . ASP B 1 263 ? -20.812 43.5 -2.633 1 34.22 263 ASP B O 1
ATOM 4560 N N . ARG B 1 264 ? -22.672 44.562 -2.105 1 32.19 264 ARG B N 1
ATOM 4561 C CA . ARG B 1 264 ? -22.641 45.375 -3.316 1 32.19 264 ARG B CA 1
ATOM 4562 C C . ARG B 1 264 ? -21.453 46.344 -3.309 1 32.19 264 ARG B C 1
ATOM 4564 O O . ARG B 1 264 ? -20.891 46.656 -4.363 1 32.19 264 ARG B O 1
ATOM 4571 N N . PHE B 1 265 ? -21.062 46.844 -2.207 1 33.28 265 PHE B N 1
ATOM 4572 C CA . PHE B 1 265 ? -19.938 47.781 -2.215 1 33.28 265 PHE B CA 1
ATOM 4573 C C . PHE B 1 265 ? -18.625 47.031 -2.344 1 33.28 265 PHE B C 1
ATOM 4575 O O . PHE B 1 265 ? -17.688 47.5 -2.979 1 33.28 265 PHE B O 1
ATOM 4582 N N . ALA B 1 266 ? -18.484 45.812 -1.873 1 32.94 266 ALA B N 1
ATOM 4583 C CA . ALA B 1 266 ? -17.297 45.031 -2.133 1 32.94 266 ALA B CA 1
ATOM 4584 C C . ALA B 1 266 ? -17.203 44.625 -3.604 1 32.94 266 ALA B C 1
ATOM 4586 O O . ALA B 1 266 ? -16.109 44.469 -4.148 1 32.94 266 ALA B O 1
ATOM 4587 N N . ILE B 1 267 ? -18.297 44.469 -4.348 1 30.98 267 ILE B N 1
ATOM 4588 C CA . ILE B 1 267 ? -18.266 44.031 -5.746 1 30.98 267 ILE B CA 1
ATOM 4589 C C . ILE B 1 267 ? -17.719 45.188 -6.609 1 30.98 267 ILE B C 1
ATOM 4591 O O . ILE B 1 267 ? -17.188 44.938 -7.691 1 30.98 267 ILE B O 1
ATOM 4595 N N . GLN B 1 268 ? -17.906 46.344 -6.18 1 29.48 268 GLN B N 1
ATOM 4596 C CA . GLN B 1 268 ? -17.531 47.281 -7.227 1 29.48 268 GLN B CA 1
ATOM 4597 C C . GLN B 1 268 ? -16.031 47.219 -7.523 1 29.48 268 GLN B C 1
ATOM 4599 O O . GLN B 1 268 ? -15.625 47.344 -8.68 1 29.48 268 GLN B O 1
ATOM 4604 N N . ARG B 1 269 ? -15.188 47.125 -6.578 1 31.47 269 ARG B N 1
ATOM 4605 C CA . ARG B 1 269 ? -13.82 47.375 -7.051 1 31.47 269 ARG B CA 1
ATOM 4606 C C . ARG B 1 269 ? -13.211 46.062 -7.59 1 31.47 269 ARG B C 1
ATOM 4608 O O . ARG B 1 269 ? -12.055 46.062 -8.031 1 31.47 269 ARG B O 1
ATOM 4615 N N . ARG B 1 270 ? -13.828 44.875 -7.359 1 32 270 ARG B N 1
ATOM 4616 C CA . ARG B 1 270 ? -13.133 43.75 -7.992 1 32 270 ARG B CA 1
ATOM 4617 C C . ARG B 1 270 ? -13.188 43.875 -9.516 1 32 270 ARG B C 1
ATOM 4619 O O . ARG B 1 270 ? -12.75 42.969 -10.219 1 32 270 ARG B O 1
ATOM 4626 N N . THR B 1 271 ? -13.781 44.781 -10.086 1 30.66 271 THR B N 1
ATOM 4627 C CA . THR B 1 271 ? -13.742 44.719 -11.539 1 30.66 271 THR B CA 1
ATOM 4628 C C . THR B 1 271 ? -12.312 44.625 -12.047 1 30.66 271 THR B C 1
ATOM 4630 O O . THR B 1 271 ? -12.086 44.406 -13.242 1 30.66 271 THR B O 1
ATOM 4633 N N . GLY B 1 272 ? -11.305 44.969 -11.398 1 29.14 272 GLY B N 1
ATOM 4634 C CA . GLY B 1 272 ? -10.109 44.719 -12.188 1 29.14 272 GLY B CA 1
ATOM 4635 C C . GLY B 1 272 ? -9.648 43.281 -12.141 1 29.14 272 GLY B C 1
ATOM 4636 O O . GLY B 1 272 ? -8.648 42.938 -12.773 1 29.14 272 GLY B O 1
ATOM 4637 N N . TYR B 1 273 ? -9.773 42.531 -10.992 1 28.58 273 TYR B N 1
ATOM 4638 C CA . TYR B 1 273 ? -9.211 41.188 -11.172 1 28.58 273 TYR B CA 1
ATOM 4639 C C . TYR B 1 273 ? -10.227 40.25 -11.805 1 28.58 273 TYR B C 1
ATOM 4641 O O . TYR B 1 273 ? -11.43 40.438 -11.68 1 28.58 273 TYR B O 1
ATOM 4649 N N . GLY B 1 274 ? -9.93 39.344 -12.898 1 27 274 GLY B N 1
ATOM 4650 C CA . GLY B 1 274 ? -10.594 38.344 -13.75 1 27 274 GLY B CA 1
ATOM 4651 C C . GLY B 1 274 ? -11.492 37.406 -12.984 1 27 274 GLY B C 1
ATOM 4652 O O . GLY B 1 274 ? -11.383 37.281 -11.758 1 27 274 GLY B O 1
ATOM 4653 N N . PRO B 1 275 ? -12.633 36.812 -13.562 1 25.89 275 PRO B N 1
ATOM 4654 C CA . PRO B 1 275 ? -13.719 35.938 -13.141 1 25.89 275 PRO B CA 1
ATOM 4655 C C . PRO B 1 275 ? -13.234 34.75 -12.328 1 25.89 275 PRO B C 1
ATOM 4657 O O . PRO B 1 275 ? -12.156 34.188 -12.602 1 25.89 275 PRO B O 1
ATOM 4660 N N . CYS B 1 276 ? -13.391 34.656 -11.125 1 26 276 CYS B N 1
ATOM 4661 C CA . CYS B 1 276 ? -13.242 33.312 -10.562 1 26 276 CYS B CA 1
ATOM 4662 C C . CYS B 1 276 ? -13.961 32.281 -11.422 1 26 276 CYS B C 1
ATOM 4664 O O . CYS B 1 276 ? -14.977 32.594 -12.047 1 26 276 CYS B O 1
ATOM 4666 N N . PHE B 1 277 ? -13.445 31.125 -12.062 1 25.5 277 PHE B N 1
ATOM 4667 C CA . PHE B 1 277 ? -13.945 30.062 -12.938 1 25.5 277 PHE B CA 1
ATOM 4668 C C . PHE B 1 277 ? -15.289 29.547 -12.445 1 25.5 277 PHE B C 1
ATOM 4670 O O . PHE B 1 277 ? -15.367 28.891 -11.398 1 25.5 277 PHE B O 1
ATOM 4677 N N . GLY B 1 278 ? -16.359 30.234 -12.469 1 23.91 278 GLY B N 1
ATOM 4678 C CA . GLY B 1 278 ? -17.703 29.734 -12.312 1 23.91 278 GLY B CA 1
ATOM 4679 C C . GLY B 1 278 ? -17.984 28.484 -13.125 1 23.91 278 GLY B C 1
ATOM 4680 O O . GLY B 1 278 ? -17.297 28.219 -14.125 1 23.91 278 GLY B O 1
ATOM 4681 N N . ALA B 1 279 ? -18.656 27.453 -12.586 1 24.92 279 ALA B N 1
ATOM 4682 C CA . ALA B 1 279 ? -19.297 26.281 -13.211 1 24.92 279 ALA B CA 1
ATOM 4683 C C . ALA B 1 279 ? -20.109 26.703 -14.438 1 24.92 279 ALA B C 1
ATOM 4685 O O . ALA B 1 279 ? -20.703 27.781 -14.445 1 24.92 279 ALA B O 1
ATOM 4686 N N . GLU B 1 280 ? -19.859 26.281 -15.805 1 24.77 280 GLU B N 1
ATOM 4687 C CA . GLU B 1 280 ? -20.641 26.234 -17.031 1 24.77 280 GLU B CA 1
ATOM 4688 C C . GLU B 1 280 ? -22.094 25.906 -16.75 1 24.77 280 GLU B C 1
ATOM 4690 O O . GLU B 1 280 ? -22.391 24.984 -15.961 1 24.77 280 GLU B O 1
ATOM 4695 N N . GLU B 1 281 ? -22.922 26.781 -16.969 1 22.12 281 GLU B N 1
ATOM 4696 C CA . GLU B 1 281 ? -24.344 26.578 -17.219 1 22.12 281 GLU B CA 1
ATOM 4697 C C . GLU B 1 281 ? -24.578 25.453 -18.234 1 22.12 281 GLU B C 1
ATOM 4699 O O . GLU B 1 281 ? -23.766 25.266 -19.141 1 22.12 281 GLU B O 1
ATOM 4704 N N . SER B 1 282 ? -25.656 24.594 -18.094 1 20.28 282 SER B N 1
ATOM 4705 C CA . SER B 1 282 ? -26.594 23.984 -19.031 1 20.28 282 SER B CA 1
ATOM 4706 C C . SER B 1 282 ? -27.094 25 -20.062 1 20.28 282 SER B C 1
ATOM 4708 O O . SER B 1 282 ? -27.688 26.016 -19.703 1 20.28 282 SER B O 1
ATOM 4710 N N . LYS B 1 283 ? -26.234 25.625 -20.906 1 18.55 283 LYS B N 1
ATOM 4711 C CA . LYS B 1 283 ? -26.5 25.344 -22.312 1 18.55 283 LYS B CA 1
ATOM 4712 C C . LYS B 1 283 ? -25.844 24.031 -22.75 1 18.55 283 LYS B C 1
ATOM 4714 O O . LYS B 1 283 ? -24.719 23.719 -22.328 1 18.55 283 LYS B O 1
#

Radius of gyration: 37.9 Å; Cα contacts (8 Å, |Δi|>4): 634; chains: 2; bounding box: 65×122×61 Å

Sequence (566 aa):
MSYHLLQKLSRDLNKIFETKAYYDVIIRVGDNTETKEFQAHSLILRARVPYFHQYLQSDQAKQEYDKIVITNHTISPAIFEIILKYIYTGRLEFFNCVGKQALELLFAADDLGLEEALGQIQEYLIYQQKDWMDKNFYIYHRSIYSRKSFSSLQNHFTTRISSNPLEVFESPESFNPMILSSLDEVGCLKLNENTWGFIVNWAKLQIPTLTTQVTKWNKSDWEEFKQTLSPCIPWKNWKFDHATSDSFIFHFDSNVSDLTRLDRFAIQRRTGYGPCFGAEESKMSYHLLQKLSRDLNKIFETKAYYDVIIRVGDNTETKEFQAHSLILRARVPYFHQYLQSDQAKQEYDKIVITNHTISPAIFEIILKYIYTGRLEFFNCVGKQALELLFAADDLGLEEALGQIQEYLIYQQKDWMDKNFYIYHRSIYSRKSFSSLQNHFTTRISSNPLEVFESPESFNPMILSSLDEVGCLKLNENTWGFIVNWAKLQIPTLTTQVTKWNKSDWEEFKQTLSPCIPWKNWKFDHATSDSFIFHFDSNVSDLTRLDRFAIQRRTGYGPCFGAEESK

Secondary structure (DSSP, 8-state):
-HHHHHHHHHHHHHHHHHH-TT--EEEEEE-SS-EEEEEE-HHHHHHH-HHHHHHHHSTT-EEETTEEEEEESSS-HHHHHHHHHHHHHS----TT--THHHHHHHHHHHHTT-HHHHHHHHHIIIIISHHHHHHHHHHHHHHHHT-GGGHHHHHHHHHHHHH-HHHH-SSGGG--HHHHHHHHHTT-----HHHHHHHHHHHHHH-TTS-S-GGG--HHHHHHHHHHHTTT---SS--TTS--HHHHHHHHHS-GGGGHHHHHHHHHHGGGS----------/-HHHHHHHHHHHHHHHHHH-TT--EEEEEE-SS-EEEEEE-HHHHHHH-HHHHHHHHSTT-EEETTEEEEEESSS-HHHHHHHHHHHHHS----TT--THHHHHHHHHHHHTT-HHHHHHHHHIIIIISHHHHHHHHHHHHHHHHT-GGGHHHHHHHHHHHHH-HHHH-SSGGG--HHHHHHHHHTT-----HHHHHHHHHHHHHH-TTS-S-GGG--HHHHHHHHHHHTTT---SS--TTS--HHHHHHHHHS-GGGGHHHHHHHHHHGGGS----------

pLDDT: mean 76.0, std 22.83, range [18.55, 98.12]

Nearest PDB structures (foldseek):
  2vkp-assembly1_B-2  TM=8.826E-01  e=2.440E-05  Homo sapiens
  9ety-assembly1_A  TM=7.666E-01  e=8.706E-06  Homo sapiens
  9ety-assembly1_B  TM=7.528E-01  e=7.084E-06  Homo sapiens
  2vkp-assembly1_A-2  TM=8.955E-01  e=9.313E-05  Homo sapiens
  4dr0-assembly1_A  TM=1.359E-01  e=7.030E+00  Bacillus subtilis

Organism: Rhizophagus irregularis (strain DAOM 181602 / DAOM 197198 / MUCL 43194) (NCBI:txid747089)

Foldseek 3Di:
DVVVVLQVQLVVLLVCQVVLPPFQEWEWEEAPVDIDIGTHHLVLCLVQWVQSVVVVVDPNFDDDPRHTYHYYHLAHPVLVVQVRSCSRRVDGDCVVQAQPNLVSNLVVCVVRPVLVVNVVSLVCCVPVRVVSCLVCVLPCLVVQLVDPSNVSNLLSLQVCCQVAVCSSVVALCSDDLQSLVSNVVVVSRPNALNNVVSLLVSLQVVDPVDDPDLVPDDPVNVVSSCVSCVSNDPPPVPPPPPQPSVNVVCVNPDDSPCVVVVVVVVVVVCVVDDDDPDDPDDD/DVVVVLQVQLVVLLVCQVVLPPFQEWEWEEAPVDIDIGTHHLVLCLVQWVQSVVVVVDPNFDDDPRHTYHYYHLAHPVLVVQVRSCSRRVDGDCVVQAQPNLVSNLVVCVVRPVLVVNVVSLVCCVPVHVVSCLVCVLPCLVVLLVDPSNVSNLLSVLVCCQVAVCSSVVALCSDDLQSLVSNVVVVRRPNALRNVVSLLVSLQVVDPVDDPDLVPDDPVNVVSSCVSCVSNDVPPVPPPPPCPSVNVVVVNPDDSPVVVVVVVVVPVPVVVDDDPPDDDDDD